Protein AF-0000000079051776 (afdb_homodimer)

Sequence (416 aa):
MTSAKQFTILFIATYLIQTVSLSSPDDRSGSCVLNFTSYPYQPTGECISDVKLKINVWDSWTTNLCCRNVLTTLSRALAIHAFTTQGGVFVSDVEWNSCTGPFVRQNSVSADTCGFDGLYYGSSNCSSVNLATIKQDKEYQQALNNCSLFGNSSSPLSFDDACDHCTSSMKELKQHLWDQYHQKNDDNKTENSICGCSSSYFGCSRENMTSAKQFTILFIATYLIQTVSLSSPDDRSGSCVLNFTSYPYQPTGECISDVKLKINVWDSWTTNLCCRNVLTTLSRALAIHAFTTQGGVFVSDVEWNSCTGPFVRQNSVSADTCGFDGLYYGSSNCSSVNLATIKQDKEYQQALNNCSLFGNSSSPLSFDDACDHCTSSMKELKQHLWDQYHQKNDDNKTENSICGCSSSYFGCSREN

InterPro domains:
  IPR043891 SPARK domain [PF19160] (28-195)

Secondary structure (DSSP, 8-state):
------------------------TTTT-TT--S--SSS-----GGGT-S---EEEETTTEEEEHHHHHHHHHHHHHHHHHHHHHTSBSSPPHHHHHHH-S-BTTBTT--TTTTT-TT-STTSSSGGG-BHHHHTTSHHHHHHHHHHHTTT-TT--S-HHHHHHHHHHHHHHHHHHHHHHH--TT---TTHHHHHHHHHHTTSS----/------------------------TTS--TT--S--SSS-----GGGT-S---EEEETTTEEEEHHHHHHHHHHHHHHHHHHHHHTSBSSPPHHHHHHH-S-BTTBTT--TTTTT-TT-STTSSSGGG-BHHHHTTSHHHHHHHHHHHTTT-TT--S-HHHHHHHHHHHHHHHHHHHHHHH--TT---TTHHHHHHHHHHTTSS----

Organism: Rubus argutus (NCBI:txid59490)

Solvent-accessible surface area (backbone atoms only — not comparable to full-atom values): 23271 Å² total; per-residue (Å²): 136,82,81,76,77,78,77,77,76,78,77,76,76,74,75,75,76,73,74,75,72,74,55,20,36,61,44,72,49,94,71,37,82,56,57,34,74,90,53,53,75,64,72,61,67,52,65,74,43,88,66,74,52,74,40,72,46,85,85,42,36,81,45,31,65,45,40,48,46,52,50,51,33,53,33,40,19,31,46,51,42,14,64,75,65,54,30,47,43,34,46,48,56,70,48,42,62,58,37,39,45,38,30,66,66,34,63,90,40,31,36,60,81,57,69,51,74,64,72,17,34,76,66,38,61,36,26,65,42,35,45,71,70,44,60,76,35,67,48,44,48,48,19,50,56,33,18,61,45,60,82,40,80,80,42,87,57,48,49,65,54,34,41,50,48,11,53,50,27,29,52,50,28,18,51,51,44,38,69,70,38,58,54,93,87,57,80,57,85,54,36,64,30,42,20,29,52,74,33,46,59,65,33,77,71,66,76,121,136,85,81,80,79,76,81,77,77,79,78,77,77,76,75,75,73,72,74,73,71,68,48,22,28,59,57,62,51,96,73,34,82,56,56,33,72,90,52,54,74,64,74,63,68,50,63,74,43,89,66,73,52,74,42,70,46,85,86,40,37,80,45,31,65,44,40,48,44,51,51,52,32,53,34,40,19,31,45,50,42,12,64,74,65,54,29,48,43,34,44,46,56,68,48,40,64,53,35,40,32,36,29,69,68,33,64,89,40,32,34,60,81,56,69,51,74,64,73,16,35,78,67,39,60,36,26,65,43,34,45,69,70,44,62,77,36,68,47,43,47,48,19,49,57,32,19,61,45,61,83,39,80,82,43,87,58,50,49,64,54,34,42,50,46,10,53,51,28,28,51,50,26,18,52,50,45,40,69,71,36,59,53,93,87,57,80,58,84,54,34,62,30,41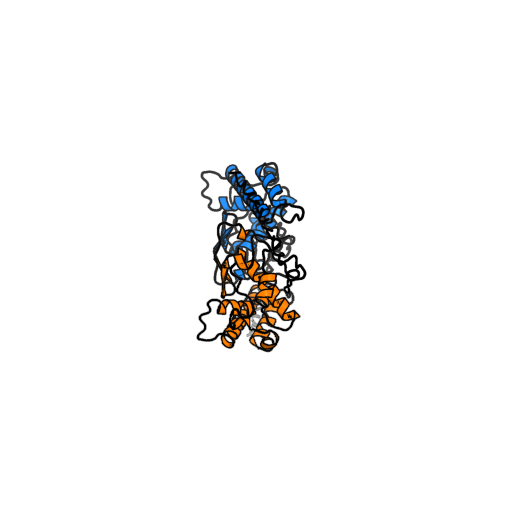,21,28,50,74,32,46,55,63,34,77,75,67,76,121

Radius of gyration: 28.15 Å; Cα contacts (8 Å, |Δi|>4): 605; chains: 2; bounding box: 159×68×53 Å

Structure (mmCIF, N/CA/C/O backbone):
data_AF-0000000079051776-model_v1
#
loop_
_entity.id
_entity.type
_entity.pdbx_description
1 polymer 'SPARK domain-containing protein'
#
loop_
_atom_site.group_PDB
_atom_site.id
_atom_site.type_symbol
_atom_site.label_atom_id
_atom_site.label_alt_id
_atom_site.label_comp_id
_atom_site.label_asym_id
_atom_site.label_entity_id
_atom_site.label_seq_id
_atom_site.pdbx_PDB_ins_code
_atom_site.Cartn_x
_atom_site.Cartn_y
_atom_site.Cartn_z
_atom_site.occupancy
_atom_site.B_iso_or_equiv
_atom_site.auth_seq_id
_atom_site.auth_comp_id
_atom_site.auth_asym_id
_atom_site.auth_atom_id
_atom_site.pdbx_PDB_model_num
ATOM 1 N N . MET A 1 1 ? -82.875 15.477 -3.609 1 33.72 1 MET A N 1
ATOM 2 C CA . MET A 1 1 ? -81.75 14.914 -2.82 1 33.72 1 MET A CA 1
ATOM 3 C C . MET A 1 1 ? -80.5 14.789 -3.656 1 33.72 1 MET A C 1
ATOM 5 O O . MET A 1 1 ? -80.375 13.859 -4.461 1 33.72 1 MET A O 1
ATOM 9 N N . THR A 1 2 ? -79.938 15.891 -4.156 1 42.97 2 THR A N 1
ATOM 10 C CA . THR A 1 2 ? -78.75 16.062 -5.008 1 42.97 2 THR A CA 1
ATOM 11 C C . THR A 1 2 ? -77.5 15.625 -4.285 1 42.97 2 THR A C 1
ATOM 13 O O . THR A 1 2 ? -77.188 16.094 -3.18 1 42.97 2 THR A O 1
ATOM 16 N N . SER A 1 3 ? -77.062 14.383 -4.52 1 41.22 3 SER A N 1
ATOM 17 C CA . SER A 1 3 ? -75.812 13.742 -3.994 1 41.22 3 SER A CA 1
ATOM 18 C C . SER A 1 3 ? -74.562 14.516 -4.387 1 41.22 3 SER A C 1
ATOM 20 O O . SER A 1 3 ? -74.312 14.703 -5.574 1 41.22 3 SER A O 1
ATOM 22 N N . ALA A 1 4 ? -74.188 15.539 -3.602 1 44.56 4 ALA A N 1
ATOM 23 C CA . ALA A 1 4 ? -72.938 16.266 -3.752 1 44.56 4 ALA A CA 1
ATOM 24 C C . ALA A 1 4 ? -71.75 15.305 -3.693 1 44.56 4 ALA A C 1
ATOM 26 O O . ALA A 1 4 ? -71.5 14.641 -2.676 1 44.56 4 ALA A O 1
ATOM 27 N N . LYS A 1 5 ? -71.375 14.695 -4.809 1 42.62 5 LYS A N 1
ATOM 28 C CA . LYS A 1 5 ? -70.125 13.93 -4.918 1 42.62 5 LYS A CA 1
ATOM 29 C C . LYS A 1 5 ? -68.938 14.766 -4.504 1 42.62 5 LYS A C 1
ATOM 31 O O . LYS A 1 5 ? -68.688 15.82 -5.082 1 42.62 5 LYS A O 1
ATOM 36 N N . GLN A 1 6 ? -68.562 14.75 -3.174 1 40.59 6 GLN A N 1
ATOM 37 C CA . GLN A 1 6 ? -67.312 15.32 -2.717 1 40.59 6 GLN A CA 1
ATOM 38 C C . GLN A 1 6 ? -66.125 14.75 -3.506 1 40.59 6 GLN A C 1
ATOM 40 O O . GLN A 1 6 ? -65.938 13.531 -3.594 1 40.59 6 GLN A O 1
ATOM 45 N N . PHE A 1 7 ? -65.688 15.453 -4.555 1 39.84 7 PHE A N 1
ATOM 46 C CA . PHE A 1 7 ? -64.438 15.18 -5.246 1 39.84 7 PHE A CA 1
ATOM 47 C C . PHE A 1 7 ? -63.25 15.266 -4.285 1 39.84 7 PHE A C 1
ATOM 49 O O . PHE A 1 7 ? -62.938 16.344 -3.799 1 39.84 7 PHE A O 1
ATOM 56 N N . THR A 1 8 ? -63 14.18 -3.496 1 35.28 8 THR A N 1
ATOM 57 C CA . THR A 1 8 ? -61.781 14.078 -2.732 1 35.28 8 THR A CA 1
ATOM 58 C C . THR A 1 8 ? -60.562 14.219 -3.648 1 35.28 8 THR A C 1
ATOM 60 O O . THR A 1 8 ? -60.375 13.422 -4.57 1 35.28 8 THR A O 1
ATOM 63 N N . ILE A 1 9 ? -60.062 15.414 -3.852 1 34.97 9 ILE A N 1
ATOM 64 C CA . ILE A 1 9 ? -58.781 15.672 -4.488 1 34.97 9 ILE A CA 1
ATOM 65 C C . ILE A 1 9 ? -57.656 14.953 -3.719 1 34.97 9 ILE A C 1
ATOM 67 O O . ILE A 1 9 ? -57.438 15.242 -2.541 1 34.97 9 ILE A O 1
ATOM 71 N N . LEU A 1 10 ? -57.438 13.68 -4.027 1 34.5 10 LEU A N 1
ATOM 72 C CA . LEU A 1 10 ? -56.25 12.984 -3.586 1 34.5 10 LEU A CA 1
ATOM 73 C C . LEU A 1 10 ? -55 13.766 -3.957 1 34.5 10 LEU A C 1
ATOM 75 O O . LEU A 1 10 ? -54.688 13.914 -5.137 1 34.5 10 LEU A O 1
ATOM 79 N N . PHE A 1 11 ? -54.594 14.766 -3.131 1 30.09 11 PHE A N 1
ATOM 80 C CA . PHE A 1 11 ? -53.25 15.383 -3.211 1 30.09 11 PHE A CA 1
ATOM 81 C C . PHE A 1 11 ? -52.156 14.32 -3.141 1 30.09 11 PHE A C 1
ATOM 83 O O . PHE A 1 11 ? -51.969 13.688 -2.1 1 30.09 11 PHE A O 1
ATOM 90 N N . ILE A 1 12 ? -51.875 13.664 -4.219 1 31.2 12 ILE A N 1
ATOM 91 C CA . ILE A 1 12 ? -50.656 12.898 -4.309 1 31.2 12 ILE A CA 1
ATOM 92 C C . ILE A 1 12 ? -49.438 13.797 -4.012 1 31.2 12 ILE A C 1
ATOM 94 O O . ILE A 1 12 ? -49.156 14.711 -4.781 1 31.2 12 ILE A O 1
ATOM 98 N N . ALA A 1 13 ? -49.094 14.055 -2.77 1 30 13 ALA A N 1
ATOM 99 C CA . ALA A 1 13 ? -47.812 14.625 -2.371 1 30 13 ALA A CA 1
ATOM 100 C C . ALA A 1 13 ? -46.656 13.883 -3.037 1 30 13 ALA A C 1
ATOM 102 O O . ALA A 1 13 ? -46.375 12.727 -2.715 1 30 13 ALA A O 1
ATOM 103 N N . THR A 1 14 ? -46.375 14.188 -4.27 1 31.11 14 THR A N 1
ATOM 104 C CA . THR A 1 14 ? -45.094 13.773 -4.855 1 31.11 14 THR A CA 1
ATOM 105 C C . THR A 1 14 ? -43.938 14.195 -3.967 1 31.11 14 THR A C 1
ATOM 107 O O . THR A 1 14 ? -43.688 15.391 -3.775 1 31.11 14 THR A O 1
ATOM 110 N N . TYR A 1 15 ? -43.656 13.438 -2.928 1 26.89 15 TYR A N 1
ATOM 111 C CA . TYR A 1 15 ? -42.375 13.578 -2.26 1 26.89 15 TYR A CA 1
ATOM 112 C C . TYR A 1 15 ? -41.25 13.633 -3.271 1 26.89 15 TYR A C 1
ATOM 114 O O . TYR A 1 15 ? -40.938 12.633 -3.924 1 26.89 15 TYR A O 1
ATOM 122 N N . LEU A 1 16 ? -40.938 14.781 -3.848 1 29.48 16 LEU A N 1
ATOM 123 C CA . LEU A 1 16 ? -39.656 15.023 -4.484 1 29.48 16 LEU A CA 1
ATOM 124 C C . LEU A 1 16 ? -38.5 14.555 -3.594 1 29.48 16 LEU A C 1
ATOM 126 O O . LEU A 1 16 ? -38.219 15.18 -2.58 1 29.48 16 LEU A O 1
ATOM 130 N N . ILE A 1 17 ? -38.219 13.281 -3.514 1 30.44 17 ILE A N 1
ATOM 131 C CA . ILE A 1 17 ? -36.906 12.836 -3.057 1 30.44 17 ILE A CA 1
ATOM 132 C C . ILE A 1 17 ? -35.844 13.602 -3.805 1 30.44 17 ILE A C 1
ATOM 134 O O . ILE A 1 17 ? -35.656 13.414 -5.008 1 30.44 17 ILE A O 1
ATOM 138 N N . GLN A 1 18 ? -35.562 14.789 -3.412 1 32.03 18 GLN A N 1
ATOM 139 C CA . GLN A 1 18 ? -34.281 15.391 -3.773 1 32.03 18 GLN A CA 1
ATOM 140 C C . GLN A 1 18 ? -33.125 14.422 -3.506 1 32.03 18 GLN A C 1
ATOM 142 O O . GLN A 1 18 ? -32.812 14.133 -2.352 1 32.03 18 GLN A O 1
ATOM 147 N N . THR A 1 19 ? -32.812 13.555 -4.352 1 31.41 19 THR A N 1
ATOM 148 C CA . THR A 1 19 ? -31.516 12.883 -4.328 1 31.41 19 THR A CA 1
ATOM 149 C C . THR A 1 19 ? -30.391 13.898 -4.258 1 31.41 19 THR A C 1
ATOM 151 O O . THR A 1 19 ? -30.156 14.641 -5.219 1 31.41 19 THR A O 1
ATOM 154 N N . VAL A 1 20 ? -30.109 14.469 -3.117 1 31.77 20 VAL A N 1
ATOM 155 C CA . VAL A 1 20 ? -28.828 15.148 -2.891 1 31.77 20 VAL A CA 1
ATOM 156 C C . VAL A 1 20 ? -27.688 14.281 -3.408 1 31.77 20 VAL A C 1
ATOM 158 O O . VAL A 1 20 ? -27.453 13.188 -2.891 1 31.77 20 VAL A O 1
ATOM 161 N N . SER A 1 21 ? -27.484 14.297 -4.648 1 31.19 21 SER A N 1
ATOM 162 C CA . SER A 1 21 ? -26.234 13.773 -5.188 1 31.19 21 SER A CA 1
ATOM 163 C C . SER A 1 21 ? -25.031 14.219 -4.352 1 31.19 21 SER A C 1
ATOM 165 O O . SER A 1 21 ? -24.672 15.398 -4.363 1 31.19 21 SER A O 1
ATOM 167 N N . LEU A 1 22 ? -24.828 13.719 -3.223 1 33.09 22 LEU A N 1
ATOM 168 C CA . LEU A 1 22 ? -23.562 13.961 -2.521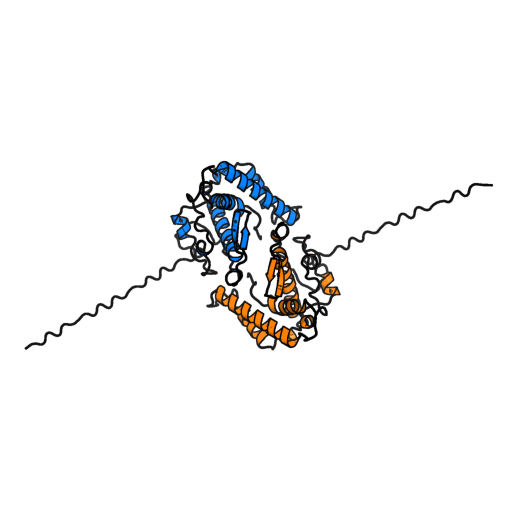 1 33.09 22 LEU A CA 1
ATOM 169 C C . LEU A 1 22 ? -22.375 13.812 -3.467 1 33.09 22 LEU A C 1
ATOM 171 O O . LEU A 1 22 ? -22.219 12.781 -4.117 1 33.09 22 LEU A O 1
ATOM 175 N N . SER A 1 23 ? -21.922 14.867 -4.074 1 38.31 23 SER A N 1
ATOM 176 C CA . SER A 1 23 ? -20.734 14.953 -4.918 1 38.31 23 SER A CA 1
ATOM 177 C C . SER A 1 23 ? -19.547 14.25 -4.273 1 38.31 23 SER A C 1
ATOM 179 O O . SER A 1 23 ? -19.328 14.352 -3.064 1 38.31 23 SER A O 1
ATOM 181 N N . SER A 1 24 ? -19.203 13.195 -4.734 1 42.03 24 SER A N 1
ATOM 182 C CA . SER A 1 24 ? -18 12.5 -4.285 1 42.03 24 SER A CA 1
ATOM 183 C C . SER A 1 24 ? -16.828 13.469 -4.121 1 42.03 24 SER A C 1
ATOM 185 O O . SER A 1 24 ? -16.734 14.453 -4.852 1 42.03 24 SER A O 1
ATOM 187 N N . PRO A 1 25 ? -16.25 13.492 -2.994 1 44.34 25 PRO A N 1
ATOM 188 C CA . PRO A 1 25 ? -15.148 14.453 -2.824 1 44.34 25 PRO A CA 1
ATOM 189 C C . PRO A 1 25 ? -14.297 14.594 -4.082 1 44.34 25 PRO A C 1
ATOM 191 O O . PRO A 1 25 ? -13.711 15.656 -4.312 1 44.34 25 PRO A O 1
ATOM 194 N N . ASP A 1 26 ? -14 13.453 -4.77 1 48.66 26 ASP A N 1
ATOM 195 C CA . ASP A 1 26 ? -13.227 13.633 -5.992 1 48.66 26 ASP A CA 1
ATOM 196 C C . ASP A 1 26 ? -14.047 14.336 -7.066 1 48.66 26 ASP A C 1
ATOM 198 O O . ASP A 1 26 ? -13.539 14.648 -8.141 1 48.66 26 ASP A O 1
ATOM 202 N N . ASP A 1 27 ? -15.289 14.07 -7.02 1 49.88 27 ASP A N 1
ATOM 203 C CA . ASP A 1 27 ? -16.109 14.844 -7.949 1 49.88 27 ASP A CA 1
ATOM 204 C C . ASP A 1 27 ? -16.188 16.297 -7.516 1 49.88 27 ASP A C 1
ATOM 206 O O . ASP A 1 27 ? -16.422 16.594 -6.34 1 49.88 27 ASP A O 1
ATOM 210 N N . ARG A 1 28 ? -15.586 17.203 -8.055 1 46.91 28 ARG A N 1
ATOM 211 C CA . ARG A 1 28 ? -15.469 18.656 -7.969 1 46.91 28 ARG A CA 1
ATOM 212 C C . ARG A 1 28 ? -16.797 19.297 -7.609 1 46.91 28 ARG A C 1
ATOM 214 O O . ARG A 1 28 ? -17.188 20.328 -8.18 1 46.91 28 A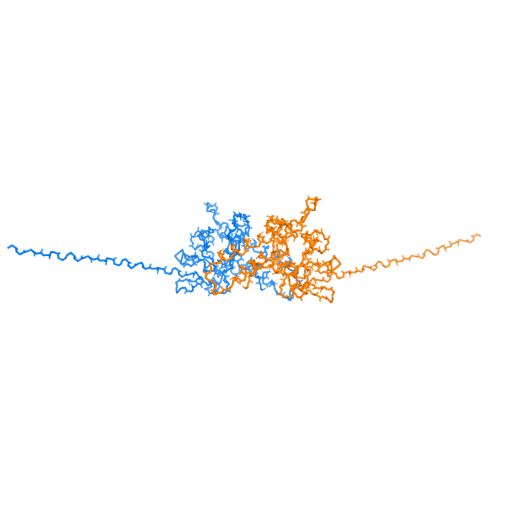RG A O 1
ATOM 221 N N . SER A 1 29 ? -17.703 18.719 -6.75 1 46.5 29 SER A N 1
ATOM 222 C CA . SER A 1 29 ? -18.75 19.734 -6.77 1 46.5 29 SER A CA 1
ATOM 223 C C . SER A 1 29 ? -18.25 21.047 -6.164 1 46.5 29 SER A C 1
ATOM 225 O O . SER A 1 29 ? -17.312 21.047 -5.367 1 46.5 29 SER A O 1
ATOM 227 N N . GLY A 1 30 ? -18.516 22.094 -6.738 1 60.84 30 GLY A N 1
ATOM 228 C CA . GLY A 1 30 ? -18.266 23.531 -6.555 1 60.84 30 GLY A CA 1
ATOM 229 C C . GLY A 1 30 ? -18.156 23.922 -5.098 1 60.84 30 GLY A C 1
ATOM 230 O O . GLY A 1 30 ? -17.688 25.016 -4.785 1 60.84 30 GLY A O 1
ATOM 231 N N . SER A 1 31 ? -18.281 22.891 -4.113 1 79.19 31 SER A N 1
ATOM 232 C CA . SER A 1 31 ? -18.312 23.391 -2.746 1 79.19 31 SER A CA 1
ATOM 233 C C . SER A 1 31 ? -17.094 22.922 -1.958 1 79.19 31 SER A C 1
ATOM 235 O O . SER A 1 31 ? -16.812 23.438 -0.871 1 79.19 31 SER A O 1
ATOM 237 N N . CYS A 1 32 ? -16.219 22.141 -2.496 1 92.31 32 CYS A N 1
ATOM 238 C CA . CYS A 1 32 ? -15.062 21.641 -1.746 1 92.31 32 CYS A CA 1
ATOM 239 C C . CYS A 1 32 ? -13.805 22.438 -2.09 1 92.31 32 CYS A C 1
ATOM 241 O O . CYS A 1 32 ? -13.445 22.547 -3.262 1 92.31 32 CYS A O 1
ATOM 243 N N . VAL A 1 33 ? -13.164 22.922 -1.097 1 94.38 33 VAL A N 1
ATOM 244 C CA . VAL A 1 33 ? -11.992 23.781 -1.285 1 94.38 33 VAL A CA 1
ATOM 245 C C . VAL A 1 33 ? -10.742 22.906 -1.449 1 94.38 33 VAL A C 1
ATOM 247 O O . VAL A 1 33 ? -9.688 23.391 -1.858 1 94.38 33 VAL A O 1
ATOM 250 N N . LEU A 1 34 ? -10.805 21.609 -1.126 1 94.69 34 LEU A N 1
ATOM 251 C CA . LEU A 1 34 ? -9.656 20.719 -1.235 1 94.69 34 LEU A CA 1
ATOM 252 C C . LEU A 1 34 ? -9.594 20.078 -2.623 1 94.69 34 LEU A C 1
ATOM 254 O O . LEU A 1 34 ? -10.625 19.75 -3.209 1 94.69 34 LEU A O 1
ATOM 258 N N . ASN A 1 35 ? -8.414 19.922 -3.08 1 90 35 ASN A N 1
ATOM 259 C CA . ASN A 1 35 ? -8.164 19.344 -4.395 1 90 35 ASN A CA 1
ATOM 260 C C . ASN A 1 35 ? -7.785 17.859 -4.289 1 90 35 ASN A C 1
ATOM 262 O O . ASN A 1 35 ? -6.676 17.531 -3.867 1 90 35 ASN A O 1
ATOM 266 N N . PHE A 1 36 ? -8.656 17.016 -4.766 1 90.62 36 PHE A N 1
ATOM 267 C CA . PHE A 1 36 ? -8.398 15.578 -4.715 1 90.62 36 PHE A CA 1
ATOM 268 C C . PHE A 1 36 ? -8.07 15.039 -6.102 1 90.62 36 PHE A C 1
ATOM 270 O O . PHE A 1 36 ? -7.91 13.828 -6.277 1 90.62 36 PHE A O 1
ATOM 277 N N . THR A 1 37 ? -7.922 15.875 -7.062 1 86.5 37 THR A N 1
ATOM 278 C CA . THR A 1 37 ? -7.73 15.422 -8.438 1 86.5 37 THR A CA 1
ATOM 279 C C . THR A 1 37 ? -6.25 15.203 -8.734 1 86.5 37 THR A C 1
ATOM 281 O O . THR A 1 37 ? -5.891 14.312 -9.508 1 86.5 37 THR A O 1
ATOM 284 N N . SER A 1 38 ? -5.43 16.047 -8.062 1 82.06 38 SER A N 1
ATOM 285 C CA . SER A 1 38 ? -3.992 15.914 -8.281 1 82.06 38 SER A CA 1
ATOM 286 C C . SER A 1 38 ? -3.488 14.562 -7.781 1 82.06 38 SER A C 1
ATOM 288 O O . SER A 1 38 ? -2.623 13.945 -8.414 1 82.06 38 SER A O 1
ATOM 290 N N . TYR A 1 39 ? -4.055 14.156 -6.664 1 81.38 39 TYR A N 1
ATOM 291 C CA . TYR A 1 39 ? -3.738 12.859 -6.074 1 81.38 39 TYR A CA 1
ATOM 292 C C . TYR A 1 39 ? -5 12.164 -5.578 1 81.38 39 TYR A C 1
ATOM 294 O O . TYR A 1 39 ? -5.297 12.18 -4.379 1 81.38 39 TYR A O 1
ATOM 302 N N . PRO A 1 40 ? -5.602 11.523 -6.516 1 87.38 40 PRO A N 1
ATOM 303 C CA . PRO A 1 40 ? -6.895 10.938 -6.152 1 87.38 40 PRO A CA 1
ATOM 304 C C . PRO A 1 40 ? -6.758 9.766 -5.18 1 87.38 40 PRO A C 1
ATOM 306 O O . PRO A 1 40 ? -5.691 9.156 -5.094 1 87.38 40 PRO A O 1
ATOM 309 N N . TYR A 1 41 ? -7.828 9.578 -4.492 1 89.88 41 TYR A N 1
ATOM 310 C CA . TYR A 1 41 ? -7.918 8.422 -3.605 1 89.88 41 TYR A CA 1
ATOM 311 C C . TYR A 1 41 ? -7.707 7.125 -4.375 1 89.88 41 TYR A C 1
ATOM 313 O O . TYR A 1 41 ? -8.281 6.934 -5.453 1 89.88 41 TYR A O 1
ATOM 321 N N . GLN A 1 42 ? -6.809 6.359 -3.758 1 86.12 42 GLN A N 1
ATOM 322 C CA . GLN A 1 42 ? -6.551 5.043 -4.332 1 86.12 42 GLN A CA 1
ATOM 323 C C . GLN A 1 42 ? -7.293 3.953 -3.562 1 86.12 42 GLN A C 1
ATOM 325 O O . GLN A 1 42 ? -6.906 3.602 -2.445 1 86.12 42 GLN A O 1
ATOM 330 N N . PRO A 1 43 ? -8.367 3.436 -4.223 1 87.94 43 PRO A N 1
ATOM 331 C CA . PRO A 1 43 ? -9.109 2.371 -3.539 1 87.94 43 PRO A CA 1
ATOM 332 C C . PRO A 1 43 ? -8.242 1.146 -3.248 1 87.94 43 PRO A C 1
ATOM 334 O O . PRO A 1 43 ? -7.211 0.948 -3.896 1 87.94 43 PRO A O 1
ATOM 337 N N . THR A 1 44 ? -8.648 0.426 -2.246 1 85.12 44 THR A N 1
ATOM 338 C CA . THR A 1 44 ? -7.875 -0.752 -1.867 1 85.12 44 THR A CA 1
ATOM 339 C C . THR A 1 44 ? -8.797 -1.871 -1.388 1 85.12 44 THR A C 1
ATOM 341 O O . THR A 1 44 ? -9.836 -1.609 -0.787 1 85.12 44 THR A O 1
ATOM 344 N N . GLY A 1 45 ? -8.344 -3.035 -1.606 1 83.75 45 GLY A N 1
ATOM 345 C CA . GLY A 1 45 ? -9.094 -4.199 -1.159 1 83.75 45 GLY A CA 1
ATOM 346 C C . GLY A 1 45 ? -9.031 -4.406 0.343 1 83.75 45 GLY A C 1
ATOM 347 O O . GLY A 1 45 ? -9.82 -5.172 0.903 1 83.75 45 GLY A O 1
ATOM 348 N N . GLU A 1 46 ? -8.133 -3.732 0.959 1 83.81 46 GLU A N 1
ATOM 349 C CA . GLU A 1 46 ? -7.996 -3.854 2.408 1 83.81 46 GLU A CA 1
ATOM 350 C C . GLU A 1 46 ? -9.281 -3.443 3.117 1 83.81 46 GLU A C 1
ATOM 352 O O . GLU A 1 46 ? -9.523 -3.846 4.258 1 83.81 46 GLU A O 1
ATOM 357 N N . CYS A 1 47 ? -10.125 -2.719 2.43 1 87.75 47 CYS A N 1
ATOM 358 C CA . CYS A 1 47 ? -11.305 -2.15 3.072 1 87.75 47 CYS A CA 1
ATOM 359 C C . CYS A 1 47 ? -12.469 -3.139 3.055 1 87.75 47 CYS A C 1
ATOM 361 O O . CYS A 1 47 ? -13.453 -2.953 3.766 1 87.75 47 CYS A O 1
ATOM 363 N N . ILE A 1 48 ? -12.336 -4.094 2.258 1 83.56 48 ILE A N 1
ATOM 364 C CA . ILE A 1 48 ? -13.422 -5.07 2.217 1 83.56 48 ILE A CA 1
ATOM 365 C C . ILE A 1 48 ? -13.016 -6.324 2.986 1 83.56 48 ILE A C 1
ATOM 367 O O . ILE A 1 48 ? -13.82 -7.238 3.168 1 83.56 48 ILE A O 1
ATOM 371 N N . SER A 1 49 ? -11.758 -6.316 3.377 1 79.06 49 SER A N 1
ATOM 372 C CA . SER A 1 49 ? -11.297 -7.457 4.164 1 79.06 49 SER A CA 1
ATOM 373 C C . SER A 1 49 ? -11.961 -7.488 5.535 1 79.06 49 SER A C 1
ATOM 375 O O . SER A 1 49 ? -12.18 -6.441 6.152 1 79.06 49 SER A O 1
ATOM 377 N N . ASP A 1 50 ? -12.188 -8.656 6.012 1 74.31 50 ASP A N 1
ATOM 378 C CA . ASP A 1 50 ? -12.758 -8.828 7.344 1 74.31 50 ASP A CA 1
ATOM 379 C C . ASP A 1 50 ? -11.727 -8.5 8.422 1 74.31 50 ASP A C 1
ATOM 381 O O . ASP A 1 50 ? -12.094 -8.164 9.555 1 74.31 50 ASP A O 1
ATOM 385 N N . VAL A 1 51 ? -10.531 -8.711 8.031 1 69.94 51 VAL A N 1
ATOM 386 C CA . VAL A 1 51 ? -9.469 -8.453 8.992 1 69.94 51 VAL A CA 1
ATOM 387 C C . VAL A 1 51 ? -9.008 -7 8.867 1 69.94 51 VAL A C 1
ATOM 389 O O . VAL A 1 51 ? -8.57 -6.57 7.797 1 69.94 51 VAL A O 1
ATOM 392 N N . LYS A 1 52 ? -9.328 -6.32 9.906 1 75.75 52 LYS A N 1
ATOM 393 C CA . LYS A 1 52 ? -8.844 -4.941 9.961 1 75.75 52 LYS A CA 1
ATOM 394 C C . LYS A 1 52 ? -7.531 -4.852 10.727 1 75.75 52 LYS A C 1
ATOM 396 O O . LYS A 1 52 ? -7.527 -4.672 11.945 1 75.75 52 LYS A O 1
ATOM 401 N N . LEU A 1 53 ? -6.488 -4.875 10.023 1 80.12 53 LEU A N 1
ATOM 402 C CA . LEU A 1 53 ? -5.172 -4.824 10.656 1 80.12 53 LEU A CA 1
ATOM 403 C C . LEU A 1 53 ? -4.84 -3.41 11.117 1 80.12 53 LEU A C 1
ATOM 405 O O . LEU A 1 53 ? -4.832 -2.477 10.312 1 80.12 53 LEU A O 1
ATOM 409 N N . LYS A 1 54 ? -4.613 -3.33 12.375 1 84.56 54 LYS A N 1
ATOM 410 C CA . LYS A 1 54 ? -4.262 -2.035 12.953 1 84.56 54 LYS A CA 1
ATOM 411 C C . LYS A 1 54 ? -2.803 -1.687 12.664 1 84.56 54 LYS A C 1
ATOM 413 O O . LYS A 1 54 ? -1.925 -2.547 12.758 1 84.56 54 LYS A O 1
ATOM 418 N N . ILE A 1 55 ? -2.66 -0.434 12.328 1 82.19 55 ILE A N 1
ATOM 419 C CA . ILE A 1 55 ? -1.311 0.054 12.07 1 82.19 55 ILE A CA 1
ATOM 420 C C . ILE A 1 55 ? -1.13 1.433 12.703 1 82.19 55 ILE A C 1
ATOM 422 O O . ILE A 1 55 ? -2.111 2.117 13.008 1 82.19 55 ILE A O 1
ATOM 426 N N . ASN A 1 56 ? 0.132 1.718 12.992 1 81.12 56 ASN A N 1
ATOM 427 C CA . ASN A 1 56 ? 0.501 3.066 13.406 1 81.12 56 ASN A CA 1
ATOM 428 C C . ASN A 1 56 ? 1.143 3.85 12.266 1 81.12 56 ASN A C 1
ATOM 430 O O . ASN A 1 56 ? 2.146 3.418 11.695 1 81.12 56 ASN A O 1
ATOM 434 N N . VAL A 1 57 ? 0.445 4.891 11.938 1 75.94 57 VAL A N 1
ATOM 435 C CA . VAL A 1 57 ? 0.949 5.711 10.844 1 75.94 57 VAL A CA 1
ATOM 436 C C . VAL A 1 57 ? 1.604 6.973 11.398 1 75.94 57 VAL A C 1
ATOM 438 O O . VAL A 1 57 ? 1.034 7.648 12.258 1 75.94 57 VAL A O 1
ATOM 441 N N . TRP A 1 58 ? 2.836 7.215 10.992 1 71.69 58 TRP A N 1
ATOM 442 C CA . TRP A 1 58 ? 3.615 8.406 11.312 1 71.69 58 TRP A CA 1
ATOM 443 C C . TRP A 1 58 ? 3.799 8.547 12.82 1 71.69 58 TRP A C 1
ATOM 445 O O . TRP A 1 58 ? 3.805 9.664 13.352 1 71.69 58 TRP A O 1
ATOM 455 N N . ASP A 1 59 ? 3.689 7.504 13.5 1 69.31 59 ASP A N 1
ATOM 456 C CA . ASP A 1 59 ? 3.865 7.465 14.945 1 69.31 59 ASP A CA 1
ATOM 457 C C . ASP A 1 59 ? 2.822 8.336 15.648 1 69.31 59 ASP A C 1
ATOM 459 O O . ASP A 1 59 ? 3.096 8.906 16.703 1 69.31 59 ASP A O 1
ATOM 463 N N . SER A 1 60 ? 1.738 8.492 14.914 1 71.94 60 SER A N 1
ATOM 464 C CA . SER A 1 60 ? 0.771 9.422 15.492 1 71.94 60 SER A CA 1
ATOM 465 C C . SER A 1 60 ? -0.656 8.914 15.305 1 71.94 60 SER A C 1
ATOM 467 O O . SER A 1 60 ? -1.546 9.25 16.094 1 71.94 60 SER A O 1
ATOM 469 N N . TRP A 1 61 ? -0.811 8.172 14.32 1 78.75 61 TRP A N 1
ATOM 470 C CA . TRP A 1 61 ? -2.168 7.746 13.992 1 78.75 61 TRP A CA 1
ATOM 471 C C . TRP A 1 61 ? -2.303 6.23 14.102 1 78.75 61 TRP A C 1
ATOM 473 O O . TRP A 1 61 ? -1.566 5.488 13.453 1 78.75 61 TRP A O 1
ATOM 483 N N . THR A 1 62 ? -3.145 5.926 15.062 1 83.56 62 THR A N 1
ATOM 484 C CA . THR A 1 62 ? -3.559 4.531 15.031 1 83.56 62 THR A CA 1
ATOM 485 C C . THR A 1 62 ? -4.762 4.348 14.109 1 83.56 62 THR A C 1
ATOM 487 O O . THR A 1 62 ? -5.789 5.008 14.281 1 83.56 62 THR A O 1
ATOM 490 N N . THR A 1 63 ? -4.57 3.559 13.141 1 88.44 63 THR A N 1
ATOM 491 C CA . THR A 1 63 ? -5.617 3.291 12.156 1 88.44 63 THR A CA 1
ATOM 492 C C . THR A 1 63 ? -5.488 1.875 11.602 1 88.44 63 THR A C 1
ATOM 494 O O . THR A 1 63 ? -4.898 1.002 12.242 1 88.44 63 THR A O 1
ATOM 497 N N . ASN A 1 64 ? -6.148 1.604 10.547 1 87.94 64 ASN A N 1
ATOM 498 C CA . ASN A 1 64 ? -6.008 0.3 9.906 1 87.94 64 ASN A CA 1
ATOM 499 C C . ASN A 1 64 ? -5.52 0.432 8.469 1 87.94 64 ASN A C 1
ATOM 501 O O . ASN A 1 64 ? -5.391 1.544 7.953 1 87.94 64 ASN A O 1
ATOM 505 N N . LEU A 1 65 ? -5.184 -0.602 7.848 1 85.69 65 LEU A N 1
ATOM 506 C CA . LEU A 1 65 ? -4.566 -0.603 6.527 1 85.69 65 LEU A CA 1
ATOM 507 C C . LEU A 1 65 ? -5.484 0.044 5.496 1 85.69 65 LEU A C 1
ATOM 509 O O . LEU A 1 65 ? -5.02 0.727 4.582 1 85.69 65 LEU A O 1
ATOM 513 N N . CYS A 1 66 ? -6.715 -0.179 5.645 1 86.75 66 CYS A N 1
ATOM 514 C CA . CYS A 1 66 ? -7.68 0.447 4.75 1 86.75 66 CYS A CA 1
ATOM 515 C C . CYS A 1 66 ? -7.617 1.966 4.852 1 86.75 66 CYS A C 1
ATOM 517 O O . CYS A 1 66 ? -7.539 2.658 3.834 1 86.75 66 CYS A O 1
ATOM 519 N N . CYS A 1 67 ? -7.539 2.465 6.004 1 92.75 67 CYS A N 1
ATOM 520 C CA . CYS A 1 67 ? -7.66 3.896 6.258 1 92.75 67 CYS A CA 1
ATOM 521 C C . CYS A 1 67 ? -6.328 4.602 6.039 1 92.75 67 CYS A C 1
ATOM 523 O O . CYS A 1 67 ? -6.27 5.832 6.012 1 92.75 67 CYS A O 1
ATOM 525 N N . ARG A 1 68 ? -5.332 3.875 5.875 1 88.69 68 ARG A N 1
ATOM 526 C CA . ARG A 1 68 ? -4.035 4.473 5.566 1 88.69 68 ARG A CA 1
ATOM 527 C C . ARG A 1 68 ? -4.113 5.32 4.301 1 88.69 68 ARG A C 1
ATOM 529 O O . ARG A 1 68 ? -3.605 6.445 4.266 1 88.69 68 ARG A O 1
ATOM 536 N N . ASN A 1 69 ? -4.734 4.762 3.24 1 88 69 ASN A N 1
ATOM 537 C CA . ASN A 1 69 ? -4.84 5.5 1.985 1 88 69 ASN A CA 1
ATOM 538 C C . ASN A 1 69 ? -5.699 6.75 2.141 1 88 69 ASN A C 1
ATOM 540 O O . ASN A 1 69 ? -5.453 7.766 1.488 1 88 69 ASN A O 1
ATOM 544 N N . VAL A 1 70 ? -6.676 6.645 2.992 1 92.06 70 VAL A N 1
ATOM 545 C CA . VAL A 1 70 ? -7.543 7.785 3.26 1 92.06 70 VAL A CA 1
ATOM 546 C C . VAL A 1 70 ? -6.734 8.914 3.898 1 92.06 70 VAL A C 1
ATOM 548 O O . VAL A 1 70 ? -6.773 10.055 3.43 1 92.06 70 VAL A O 1
ATOM 551 N N . LEU A 1 71 ? -5.98 8.531 4.895 1 91.75 71 LEU A N 1
ATOM 552 C CA . LEU A 1 71 ? -5.156 9.516 5.594 1 91.75 71 LEU A CA 1
ATOM 553 C C . LEU A 1 71 ? -4.168 10.172 4.637 1 91.75 71 LEU A C 1
ATOM 555 O O . LEU A 1 71 ? -3.984 11.391 4.672 1 91.75 71 LEU A O 1
ATOM 559 N N . THR A 1 72 ? -3.588 9.422 3.818 1 87.81 72 THR A N 1
ATOM 560 C CA . THR A 1 72 ? -2.629 9.93 2.844 1 87.81 72 THR A CA 1
ATOM 561 C C . THR A 1 72 ? -3.299 10.914 1.886 1 87.81 72 THR A C 1
ATOM 563 O O . THR A 1 72 ? -2.77 11.992 1.628 1 87.81 72 THR A O 1
ATOM 566 N N . THR A 1 73 ? -4.418 10.531 1.377 1 90.62 73 THR A N 1
ATOM 567 C CA . THR A 1 73 ? -5.141 11.367 0.424 1 90.62 73 THR A CA 1
ATOM 568 C C . THR A 1 73 ? -5.566 12.68 1.071 1 90.62 73 THR A C 1
ATOM 570 O O . THR A 1 73 ? -5.379 13.75 0.494 1 90.62 73 THR A O 1
ATOM 573 N N . LEU A 1 74 ? -6.102 12.57 2.262 1 92.56 74 LEU A N 1
ATOM 574 C CA . LEU A 1 74 ? -6.57 13.758 2.971 1 92.56 74 LEU A CA 1
ATOM 575 C C . LEU A 1 74 ? -5.406 14.688 3.303 1 92.56 74 LEU A C 1
ATOM 577 O O . LEU A 1 74 ? -5.5 15.898 3.107 1 92.56 74 LEU A O 1
ATOM 581 N N . SER A 1 75 ? -4.355 14.125 3.777 1 90.69 75 SER A N 1
ATOM 582 C CA . SER A 1 75 ? -3.199 14.93 4.156 1 90.69 75 SER A CA 1
ATOM 583 C C . SER A 1 75 ? -2.588 15.625 2.943 1 90.69 75 SER A C 1
ATOM 585 O O . SER A 1 75 ? -2.16 16.781 3.033 1 90.69 75 SER A O 1
ATOM 587 N N . ARG A 1 76 ? -2.59 14.969 1.849 1 88.5 76 ARG A N 1
ATOM 588 C CA . ARG A 1 76 ? -2.062 15.562 0.627 1 88.5 76 ARG A CA 1
ATOM 589 C C . ARG A 1 76 ? -2.938 16.734 0.166 1 88.5 76 ARG A C 1
ATOM 591 O O . ARG A 1 76 ? -2.426 17.766 -0.253 1 88.5 76 ARG A 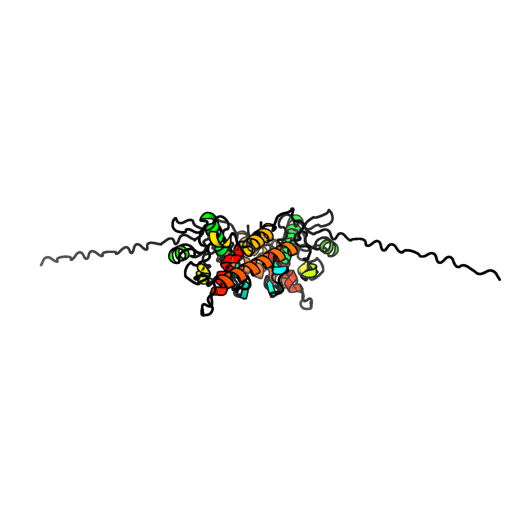O 1
ATOM 598 N N . ALA A 1 77 ? -4.156 16.5 0.211 1 91.75 77 ALA A N 1
ATOM 599 C CA . ALA A 1 77 ? -5.078 17.562 -0.189 1 91.75 77 ALA A CA 1
ATOM 600 C C . ALA A 1 77 ? -4.914 18.797 0.695 1 91.75 77 ALA A C 1
ATOM 602 O O . ALA A 1 77 ? -4.926 19.922 0.202 1 91.75 77 ALA A O 1
ATOM 603 N N . LEU A 1 78 ? -4.773 18.562 1.986 1 93.19 78 LEU A N 1
ATOM 604 C CA . LEU A 1 78 ? -4.551 19.656 2.918 1 93.19 78 LEU A CA 1
ATOM 605 C C . LEU A 1 78 ? -3.238 20.375 2.615 1 93.19 78 LEU A C 1
ATOM 607 O O . LEU A 1 78 ? -3.174 21.609 2.648 1 93.19 78 LEU A O 1
ATOM 611 N N . ALA A 1 79 ? -2.248 19.625 2.324 1 88.56 79 ALA A N 1
ATOM 612 C CA . ALA A 1 79 ? -0.949 20.203 1.995 1 88.56 79 ALA A CA 1
ATOM 613 C C . ALA A 1 79 ? -1.035 21.062 0.74 1 88.56 79 ALA A C 1
ATOM 615 O O . ALA A 1 79 ? -0.507 22.188 0.708 1 88.56 79 ALA A O 1
ATOM 616 N N . ILE A 1 80 ? -1.652 20.547 -0.25 1 88.88 80 ILE A N 1
ATOM 617 C CA . ILE A 1 80 ? -1.805 21.281 -1.499 1 88.88 80 ILE A CA 1
ATOM 618 C C . ILE A 1 80 ? -2.566 22.578 -1.24 1 88.88 80 ILE A C 1
ATOM 620 O O . ILE A 1 80 ? -2.195 23.641 -1.756 1 88.88 80 ILE A O 1
ATOM 624 N N . HIS A 1 81 ? -3.58 22.484 -0.463 1 91.62 81 HIS A N 1
ATOM 625 C CA . HIS A 1 81 ? -4.355 23.672 -0.11 1 91.62 81 HIS A CA 1
ATOM 626 C C . HIS A 1 81 ? -3.488 24.703 0.596 1 91.62 81 HIS A C 1
ATOM 628 O O . HIS A 1 81 ? -3.541 25.891 0.265 1 91.62 81 HIS A O 1
ATOM 634 N N . ALA A 1 82 ? -2.756 24.25 1.56 1 91.5 82 ALA A N 1
ATOM 635 C CA . ALA A 1 82 ? -1.881 25.141 2.309 1 91.5 82 ALA A CA 1
ATOM 636 C C . ALA A 1 82 ? -0.865 25.812 1.389 1 91.5 82 ALA A C 1
ATOM 638 O O . ALA A 1 82 ? -0.608 27.016 1.509 1 91.5 82 ALA A O 1
ATOM 639 N N . PHE A 1 83 ? -0.357 25.094 0.479 1 88.44 83 PHE A N 1
ATOM 640 C CA . PHE A 1 83 ? 0.641 25.609 -0.443 1 88.44 83 PHE A CA 1
ATOM 641 C C . PHE A 1 83 ? 0.015 26.625 -1.394 1 88.44 83 PHE A C 1
ATOM 643 O O . PHE A 1 83 ? 0.613 27.672 -1.686 1 88.44 83 PHE A O 1
ATOM 650 N N . THR A 1 84 ? -1.103 26.297 -1.857 1 89.44 84 THR A N 1
ATOM 651 C CA . THR A 1 84 ? -1.779 27.156 -2.822 1 89.44 84 THR A CA 1
ATOM 652 C C . THR A 1 84 ? -2.201 28.469 -2.174 1 89.44 84 THR A C 1
ATOM 654 O O . THR A 1 84 ? -2.08 29.547 -2.783 1 89.44 84 THR A O 1
ATOM 657 N N . THR A 1 85 ? -2.648 28.391 -0.967 1 92.44 85 THR A N 1
ATOM 658 C CA . THR A 1 85 ? -3.18 29.562 -0.295 1 92.44 85 THR A CA 1
ATOM 659 C C . THR A 1 85 ? -2.096 30.25 0.53 1 92.44 85 THR A C 1
ATOM 661 O O . THR A 1 85 ? -2.275 31.391 0.982 1 92.44 85 THR A O 1
ATOM 664 N N . GLN A 1 86 ? -0.996 29.578 0.675 1 89.56 86 GLN A N 1
ATOM 665 C CA . GLN A 1 86 ? 0.054 30.062 1.569 1 89.56 86 GLN A CA 1
ATOM 666 C C . GLN A 1 86 ? -0.506 30.391 2.951 1 89.56 86 GLN A C 1
ATOM 668 O O . GLN A 1 86 ? -0.2 31.438 3.521 1 89.56 86 GLN A O 1
ATOM 673 N N . GLY A 1 87 ? -1.421 29.547 3.432 1 92.06 87 GLY A N 1
ATOM 674 C CA . GLY A 1 87 ? -2.139 29.797 4.672 1 92.06 87 GLY A CA 1
ATOM 675 C C . GLY A 1 87 ? -2.166 28.594 5.594 1 92.06 87 GLY A C 1
ATOM 676 O O . GLY A 1 87 ? -1.177 27.859 5.707 1 92.06 87 GLY A O 1
ATOM 677 N N . GLY A 1 88 ? -3.289 28.484 6.336 1 93.5 88 GLY A N 1
ATOM 678 C CA . GLY A 1 88 ? -3.465 27.391 7.277 1 93.5 88 GLY A CA 1
ATOM 679 C C . GLY A 1 88 ? -3.475 26.031 6.605 1 93.5 88 GLY A C 1
ATOM 680 O O . GLY A 1 88 ? -4 25.875 5.5 1 93.5 88 GLY A O 1
ATOM 681 N N . VAL A 1 89 ? -2.861 25.125 7.332 1 93.31 89 VAL A N 1
ATOM 682 C CA . VAL A 1 89 ? -2.803 23.75 6.828 1 93.31 89 VAL A CA 1
ATOM 683 C C . VAL A 1 89 ? -4.199 23.141 6.844 1 93.31 89 VAL A C 1
ATOM 685 O O . VAL A 1 89 ? -4.598 22.469 5.891 1 93.31 89 VAL A O 1
ATOM 688 N N . PHE A 1 90 ? -4.898 23.438 7.824 1 96.19 90 PHE A N 1
ATOM 689 C CA . PHE A 1 90 ? -6.227 22.844 7.988 1 96.19 90 PHE A CA 1
ATOM 690 C C . PHE A 1 90 ? -7.305 23.844 7.562 1 96.19 90 PHE A C 1
ATOM 692 O O . PHE A 1 90 ? -7.16 25.047 7.758 1 96.19 90 PHE A O 1
ATOM 699 N N . VAL A 1 91 ? -8.383 23.344 7.047 1 96.62 91 VAL A N 1
ATOM 700 C CA . VAL A 1 91 ? -9.523 24.156 6.645 1 96.62 91 VAL A CA 1
ATOM 701 C C . VAL A 1 91 ? -10.555 24.188 7.773 1 96.62 91 VAL A C 1
ATOM 703 O O . VAL A 1 91 ? -10.414 23.484 8.773 1 96.62 91 VAL A O 1
ATOM 706 N N . SER A 1 92 ? -11.555 25.078 7.551 1 97 92 SER A N 1
ATOM 707 C CA . SER A 1 92 ? -12.578 25.203 8.578 1 97 92 SER A CA 1
ATOM 708 C C . SER A 1 92 ? -13.383 23.906 8.727 1 97 92 SER A C 1
ATOM 710 O O . SER A 1 92 ? -13.352 23.047 7.836 1 97 92 SER A O 1
ATOM 712 N N . ASP A 1 93 ? -14.07 23.75 9.859 1 96.75 93 ASP A N 1
ATOM 713 C CA . ASP A 1 93 ? -14.922 22.594 10.117 1 96.75 93 ASP A CA 1
ATOM 714 C C . ASP A 1 93 ? -15.977 22.438 9.031 1 96.75 93 ASP A C 1
ATOM 716 O O . ASP A 1 93 ? -16.188 21.328 8.516 1 96.75 93 ASP A O 1
ATOM 720 N N . VAL A 1 94 ? -16.562 23.5 8.609 1 95.44 94 VAL A N 1
ATOM 721 C CA . VAL A 1 94 ? -17.609 23.5 7.586 1 95.44 94 VAL A CA 1
ATOM 722 C C . VAL A 1 94 ? -17.016 23.031 6.254 1 95.44 94 VAL A C 1
ATOM 724 O O . VAL A 1 94 ? -17.578 22.172 5.578 1 95.44 94 VAL A O 1
ATOM 727 N N . GLU A 1 95 ? -15.883 23.609 5.93 1 95.5 95 GLU A N 1
ATOM 728 C CA . GLU A 1 95 ? -15.211 23.234 4.688 1 95.5 95 GLU A CA 1
ATOM 729 C C . GLU A 1 95 ? -14.766 21.766 4.727 1 95.5 95 GLU A C 1
ATOM 731 O O . GLU A 1 95 ? -14.883 21.047 3.73 1 95.5 95 GLU A O 1
ATOM 736 N N . TRP A 1 96 ? -14.234 21.328 5.875 1 96.25 96 TRP A N 1
ATOM 737 C CA . TRP A 1 96 ? -13.805 19.938 6.031 1 96.25 96 TRP A CA 1
ATOM 738 C C . TRP A 1 96 ? -14.961 18.969 5.781 1 96.25 96 TRP A C 1
ATOM 740 O O . TRP A 1 96 ? -14.828 18.016 5.012 1 96.25 96 TRP A O 1
ATOM 750 N N . ASN A 1 97 ? -16.078 19.266 6.359 1 94.62 97 ASN A N 1
ATOM 751 C CA . ASN A 1 97 ? -17.25 18.391 6.246 1 94.62 97 ASN A CA 1
ATOM 752 C C . ASN A 1 97 ? -17.781 18.359 4.816 1 94.62 97 ASN A C 1
ATOM 754 O O . ASN A 1 97 ? -18.297 17.328 4.363 1 94.62 97 ASN A O 1
ATOM 758 N N . SER A 1 98 ? -17.594 19.453 4.137 1 93.81 98 SER A N 1
ATOM 759 C CA . SER A 1 98 ? -18.078 19.516 2.76 1 93.81 98 SER A CA 1
ATOM 760 C C . SER A 1 98 ? -17.172 18.734 1.818 1 93.81 98 SER A C 1
ATOM 762 O O . SER A 1 98 ? -17.562 18.406 0.691 1 93.81 98 SER A O 1
ATOM 764 N N . CYS A 1 99 ? -15.961 18.359 2.271 1 95.5 99 CYS A N 1
ATOM 765 C CA . CYS A 1 99 ? -14.977 17.781 1.363 1 95.5 99 CYS A CA 1
ATOM 766 C C . CYS A 1 99 ? -14.711 16.328 1.69 1 95.5 99 CYS A C 1
ATOM 768 O O . CYS A 1 99 ? -14.055 15.617 0.917 1 95.5 99 CYS A O 1
ATOM 770 N N . THR A 1 100 ? -15.211 15.836 2.748 1 95.31 100 THR A N 1
ATOM 771 C CA . THR A 1 100 ? -14.656 14.57 3.215 1 95.31 100 THR A CA 1
ATOM 772 C C . THR A 1 100 ? -15.75 13.508 3.299 1 95.31 100 THR A C 1
ATOM 774 O O . THR A 1 100 ? -15.734 12.672 4.207 1 95.31 100 THR A O 1
ATOM 777 N N . GLY A 1 101 ? -16.734 13.594 2.432 1 92.81 101 GLY A N 1
ATOM 778 C CA . GLY A 1 101 ? -17.703 12.516 2.273 1 92.81 101 GLY A CA 1
ATOM 779 C C . GLY A 1 101 ? -17.109 11.273 1.646 1 92.81 101 GLY A C 1
ATOM 780 O O . GLY A 1 101 ? -15.883 11.156 1.518 1 92.81 101 GLY A O 1
ATOM 781 N N . PRO A 1 102 ? -18 10.32 1.321 1 94.25 102 PRO A N 1
ATOM 782 C CA . PRO A 1 102 ? -17.531 9.07 0.719 1 94.25 102 PRO A CA 1
ATOM 783 C C . PRO A 1 102 ? -16.766 9.305 -0.588 1 94.25 102 PRO A C 1
ATOM 785 O O . PRO A 1 102 ? -17.156 10.164 -1.385 1 94.25 102 PRO A O 1
ATOM 788 N N . PHE A 1 103 ? -15.695 8.508 -0.751 1 92.25 103 PHE A N 1
ATOM 789 C CA . PHE A 1 103 ? -14.93 8.609 -1.989 1 92.25 103 PHE A CA 1
ATOM 790 C C . PHE A 1 103 ? -15.695 7.984 -3.148 1 92.25 103 PHE A C 1
ATOM 792 O O . PHE A 1 103 ? -16.266 6.902 -3.008 1 92.25 103 PHE A O 1
ATOM 799 N N . VAL A 1 104 ? -15.539 8.602 -4.223 1 86.88 104 VAL A N 1
ATOM 800 C CA . VAL A 1 104 ? -16.281 8.164 -5.398 1 86.88 104 VAL A CA 1
ATOM 801 C C . VAL A 1 104 ? -15.781 6.789 -5.844 1 86.88 104 VAL A C 1
ATOM 803 O O . VAL A 1 104 ? -16.578 5.934 -6.246 1 86.88 104 VAL A O 1
ATOM 806 N N . ARG A 1 105 ? -14.539 6.578 -5.75 1 86.88 105 ARG A N 1
ATOM 807 C CA . ARG A 1 105 ? -13.938 5.348 -6.258 1 86.88 105 ARG A CA 1
ATOM 808 C C . ARG A 1 105 ? -14.156 4.191 -5.293 1 86.88 105 ARG A C 1
ATOM 810 O O . ARG A 1 105 ? -13.953 3.029 -5.648 1 86.88 105 ARG A O 1
ATOM 817 N N . GLN A 1 106 ? -14.586 4.547 -4.156 1 90.06 106 GLN A N 1
ATOM 818 C CA . GLN A 1 106 ? -14.914 3.559 -3.131 1 90.06 106 GLN A CA 1
ATOM 819 C C . GLN A 1 106 ? -15.828 4.152 -2.066 1 90.06 106 GLN A C 1
ATOM 821 O O . GLN A 1 106 ? -15.367 4.535 -0.988 1 90.06 106 GLN A O 1
ATOM 826 N N . ASN A 1 107 ? -17.078 4.047 -2.264 1 91.19 107 ASN A N 1
ATOM 827 C CA . ASN A 1 107 ? -18.078 4.84 -1.552 1 91.19 107 ASN A CA 1
ATOM 828 C C . ASN A 1 107 ? -18.281 4.328 -0.129 1 91.19 107 ASN A C 1
ATOM 830 O O . ASN A 1 107 ? -18.953 4.98 0.678 1 91.19 107 ASN A O 1
ATOM 834 N N . SER A 1 108 ? -17.719 3.25 0.203 1 91.19 108 SER A N 1
ATOM 835 C CA . SER A 1 108 ? -17.812 2.705 1.554 1 91.19 108 SER A CA 1
ATOM 836 C C . SER A 1 108 ? -16.812 3.371 2.496 1 91.19 108 SER A C 1
ATOM 838 O O . SER A 1 108 ? -16.859 3.146 3.707 1 91.19 108 SER A O 1
ATOM 840 N N . VAL A 1 109 ? -15.984 4.176 1.914 1 93.25 109 VAL A N 1
ATOM 841 C CA . VAL A 1 109 ? -14.883 4.734 2.697 1 93.25 109 VAL A CA 1
ATOM 842 C C . VAL A 1 109 ? -14.977 6.258 2.699 1 93.25 109 VAL A C 1
ATOM 844 O O . VAL A 1 109 ? -15.289 6.867 1.677 1 93.25 109 VAL A O 1
ATOM 847 N N . SER A 1 110 ? -14.727 6.891 3.887 1 94.62 110 SER A N 1
ATOM 848 C CA . SER A 1 110 ? -14.711 8.336 4.062 1 94.62 110 SER A CA 1
ATOM 849 C C . SER A 1 110 ? -13.828 8.742 5.238 1 94.62 110 SER A C 1
ATOM 851 O O . SER A 1 110 ? -13.297 7.887 5.949 1 94.62 110 SER A O 1
ATOM 853 N N . ALA A 1 111 ? -13.641 10.055 5.367 1 95.06 111 ALA A N 1
ATOM 854 C CA . ALA A 1 111 ? -12.93 10.547 6.543 1 95.06 111 ALA A CA 1
ATOM 855 C C . ALA A 1 111 ? -13.617 10.102 7.832 1 95.06 111 ALA A C 1
ATOM 857 O O . ALA A 1 111 ? -12.953 9.695 8.789 1 95.06 111 ALA A O 1
ATOM 858 N N . ASP A 1 112 ? -14.883 10.086 7.828 1 94.31 112 ASP A N 1
ATOM 859 C CA . ASP A 1 112 ? -15.656 9.742 9.016 1 94.31 112 ASP A CA 1
ATOM 860 C C . ASP A 1 112 ? -15.523 8.266 9.359 1 94.31 112 ASP A C 1
ATOM 862 O O . ASP A 1 112 ? -15.219 7.914 10.508 1 94.31 112 ASP A O 1
ATOM 866 N N . THR A 1 113 ? -15.641 7.398 8.375 1 94.06 113 THR A N 1
ATOM 867 C CA . THR A 1 113 ? -15.562 5.965 8.625 1 94.06 113 THR A CA 1
ATOM 868 C C . THR A 1 113 ? -14.156 5.582 9.102 1 94.06 113 THR A C 1
ATOM 870 O O . THR A 1 113 ? -13.969 4.527 9.711 1 94.06 113 THR A O 1
ATOM 873 N N . CYS A 1 114 ? -13.188 6.445 8.875 1 93.56 114 CYS A N 1
ATOM 874 C CA . CYS A 1 114 ? -11.805 6.152 9.242 1 93.56 114 CYS A CA 1
ATOM 875 C C . CYS A 1 114 ? -11.398 6.926 10.492 1 93.56 114 CYS A C 1
ATOM 877 O O . CYS A 1 114 ? -10.25 6.844 10.93 1 93.56 114 CYS A O 1
ATOM 879 N N . GLY A 1 115 ? -12.258 7.715 11.008 1 92.31 115 GLY A N 1
ATOM 880 C CA . GLY A 1 115 ? -11.992 8.43 12.242 1 92.31 115 GLY A CA 1
ATOM 881 C C . GLY A 1 115 ? -11.156 9.68 12.039 1 92.31 115 GLY A C 1
ATOM 882 O O . GLY A 1 115 ? -10.438 10.109 12.953 1 92.31 115 GLY A O 1
ATOM 883 N N . PHE A 1 116 ? -11.273 10.305 10.852 1 93.56 116 PHE A N 1
ATOM 884 C CA . PHE A 1 116 ? -10.477 11.484 10.562 1 93.56 116 PHE A CA 1
ATOM 885 C C . PHE A 1 116 ? -11.352 12.734 10.508 1 93.56 116 PHE A C 1
ATOM 887 O O . PHE A 1 116 ? -11.062 13.672 9.766 1 93.56 116 PHE A O 1
ATOM 894 N N . ASP A 1 117 ? -12.336 12.734 11.328 1 91.19 117 ASP A N 1
ATOM 895 C CA . ASP A 1 117 ? -13.297 13.828 11.344 1 91.19 117 ASP A CA 1
ATOM 896 C C . ASP A 1 117 ? -12.727 15.055 12.055 1 91.19 117 ASP A C 1
ATOM 898 O O . ASP A 1 117 ? -13.281 16.156 11.953 1 91.19 117 ASP A O 1
ATOM 902 N N . GLY A 1 118 ? -11.617 14.883 12.656 1 91.06 118 GLY A N 1
ATOM 903 C CA . GLY A 1 118 ? -11.094 15.977 13.469 1 91.06 118 GLY A CA 1
ATOM 904 C C . GLY A 1 118 ? -9.938 16.703 12.812 1 91.06 118 GLY A C 1
ATOM 905 O O . GLY A 1 118 ? -9.242 17.484 13.461 1 91.06 118 GLY A O 1
ATOM 906 N N . LEU A 1 119 ? -9.758 16.547 11.477 1 93.44 119 LEU A N 1
ATOM 907 C CA . LEU A 1 119 ? -8.625 17.172 10.797 1 93.44 119 LEU A CA 1
ATOM 908 C C . LEU A 1 119 ? -9.016 18.516 10.203 1 93.44 119 LEU A C 1
ATOM 910 O O . LEU A 1 119 ? -8.875 18.734 9 1 93.44 119 LEU A O 1
ATOM 914 N N . TYR A 1 120 ? -9.438 19.375 11.094 1 95.5 120 TYR A N 1
ATOM 915 C CA . TYR A 1 120 ? -9.859 20.703 10.656 1 95.5 120 TYR A CA 1
ATOM 916 C C . TYR A 1 120 ? -9.359 21.781 11.617 1 95.5 120 TYR A C 1
ATOM 918 O O . TYR A 1 120 ? -8.945 21.469 12.742 1 95.5 120 TYR A O 1
ATOM 926 N N . TYR A 1 121 ? -9.375 22.953 11.117 1 96.25 121 TYR A N 1
ATOM 927 C CA . TYR A 1 121 ? -8.93 24.109 11.906 1 96.25 121 TYR A CA 1
ATOM 928 C C . TYR A 1 121 ? -9.797 24.281 13.148 1 96.25 121 TYR A C 1
ATOM 930 O O . TYR A 1 121 ? -11.023 24.281 13.062 1 96.25 121 TYR A O 1
ATOM 938 N N . GLY A 1 122 ? -9.164 24.406 14.344 1 94.88 122 GLY A N 1
ATOM 939 C CA . GLY A 1 122 ? -9.883 24.609 15.594 1 94.88 122 GLY A CA 1
ATOM 940 C C . GLY A 1 122 ? -10.094 23.344 16.375 1 94.88 122 GLY A C 1
ATOM 941 O O . GLY A 1 122 ? -10.516 23.375 17.547 1 94.88 122 GLY A O 1
ATOM 942 N N . SER A 1 123 ? -9.75 22.156 15.82 1 94.31 123 SER A N 1
ATOM 943 C CA . SER A 1 123 ? -9.961 20.891 16.5 1 94.31 123 SER A CA 1
ATOM 944 C C . SER A 1 123 ? -8.914 20.656 17.578 1 94.31 123 SER A C 1
ATOM 946 O O . SER A 1 123 ? -9.117 19.859 18.5 1 94.31 123 SER A O 1
ATOM 948 N N . SER A 1 124 ? -7.797 21.234 17.438 1 92.5 124 SER A N 1
ATOM 949 C CA . SER A 1 124 ? -6.68 21.172 18.375 1 92.5 124 SER A CA 1
ATOM 950 C C . SER A 1 124 ? -5.793 22.406 18.266 1 92.5 124 SER A C 1
ATOM 952 O O . SER A 1 124 ? -6.012 23.266 17.406 1 92.5 124 SER A O 1
ATOM 954 N N . ASN A 1 125 ? -4.809 22.5 19.141 1 93.94 125 ASN A N 1
ATOM 955 C CA . ASN A 1 125 ? -3.873 23.625 19.031 1 93.94 125 ASN A CA 1
ATOM 956 C C . ASN A 1 125 ? -3 23.5 17.781 1 93.94 125 ASN A C 1
ATOM 958 O O . ASN A 1 125 ? -2.752 24.5 17.094 1 93.94 125 ASN A O 1
ATOM 962 N N . CYS A 1 126 ? -2.666 22.375 17.375 1 93.44 126 CYS A N 1
ATOM 963 C CA . CYS A 1 126 ? -1.812 22.141 16.219 1 93.44 126 CYS A CA 1
ATOM 964 C C . CYS A 1 126 ? -2.566 22.406 14.922 1 93.44 126 CYS A C 1
ATOM 966 O O . CYS A 1 126 ? -1.956 22.547 13.859 1 93.44 126 CYS A O 1
ATOM 968 N N . SER A 1 127 ? -3.861 22.391 15.047 1 94.5 127 SER A N 1
ATOM 969 C CA . SER A 1 127 ? -4.637 22.641 13.836 1 94.5 127 SER A CA 1
ATOM 970 C C . SER A 1 127 ? -4.488 24.094 13.391 1 94.5 127 SER A C 1
ATOM 972 O O . SER A 1 127 ? -4.898 24.453 12.281 1 94.5 127 SER A O 1
ATOM 974 N N . SER A 1 128 ? -3.84 24.938 14.18 1 94.12 128 SER A N 1
ATOM 975 C CA . SER A 1 128 ? -3.654 26.344 13.875 1 94.12 128 SER A CA 1
ATOM 976 C C . SER A 1 128 ? -2.365 26.578 13.086 1 94.12 128 SER A C 1
ATOM 978 O O . SER A 1 128 ? -2.041 27.719 12.742 1 94.12 128 SER A O 1
ATOM 980 N N . VAL A 1 129 ? -1.709 25.531 12.82 1 93.44 129 VAL A N 1
ATOM 981 C CA . VAL A 1 129 ? -0.45 25.641 12.094 1 93.44 129 VAL A CA 1
ATOM 982 C C . VAL A 1 129 ? -0.682 26.359 10.766 1 93.44 129 VAL A C 1
ATOM 984 O O . VAL A 1 129 ? -1.65 26.062 10.062 1 93.44 129 VAL A O 1
ATOM 987 N N . ASN A 1 130 ? 0.207 27.234 10.516 1 93.5 130 ASN A N 1
ATOM 988 C CA . ASN A 1 130 ? 0.191 28.031 9.297 1 93.5 130 ASN A CA 1
ATOM 989 C C . ASN A 1 130 ? 1.492 27.875 8.508 1 93.5 130 ASN A C 1
ATOM 991 O O . ASN A 1 130 ? 2.578 28.078 9.062 1 93.5 130 ASN A O 1
ATOM 995 N N . LEU A 1 131 ? 1.313 27.578 7.254 1 91.56 131 LEU A N 1
ATOM 996 C CA . LEU A 1 1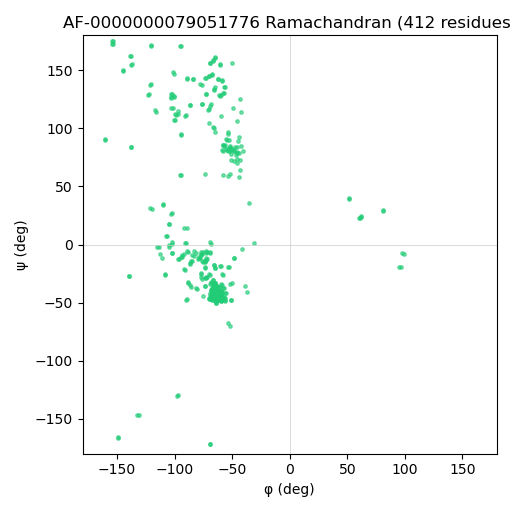31 ? 2.48 27.312 6.426 1 91.56 131 LEU A CA 1
ATOM 997 C C . LEU A 1 131 ? 3.398 28.531 6.359 1 91.56 131 LEU A C 1
ATOM 999 O O . LEU A 1 131 ? 4.621 28.391 6.43 1 91.56 131 LEU A O 1
ATOM 1003 N N . ALA A 1 132 ? 2.857 29.703 6.203 1 89.5 132 ALA A N 1
ATOM 1004 C CA . ALA A 1 132 ? 3.645 30.922 6.09 1 89.5 132 ALA A CA 1
ATOM 1005 C C . ALA A 1 132 ? 4.516 31.141 7.324 1 89.5 132 ALA A C 1
ATOM 1007 O O . ALA A 1 132 ? 5.609 31.703 7.23 1 89.5 132 ALA A O 1
ATOM 1008 N N . THR A 1 133 ? 4.094 30.578 8.445 1 90.31 133 THR A N 1
ATOM 1009 C CA . THR A 1 133 ? 4.805 30.766 9.711 1 90.31 133 THR A CA 1
ATOM 1010 C C . THR A 1 133 ? 5.91 29.734 9.867 1 90.31 133 THR A C 1
ATOM 1012 O O . THR A 1 133 ? 7 30.047 10.352 1 90.31 133 THR A O 1
ATOM 1015 N N . ILE A 1 134 ? 5.637 28.547 9.367 1 91.62 134 ILE A N 1
ATOM 1016 C CA . ILE A 1 134 ? 6.57 27.484 9.711 1 91.62 134 ILE A CA 1
ATOM 1017 C C . ILE A 1 134 ? 7.582 27.297 8.578 1 91.62 134 ILE A C 1
ATOM 1019 O O . ILE A 1 134 ? 8.602 26.641 8.758 1 91.62 134 ILE A O 1
ATOM 1023 N N . LYS A 1 135 ? 7.332 27.875 7.469 1 89.62 135 LYS A N 1
ATOM 1024 C CA . LYS A 1 135 ? 8.156 27.625 6.293 1 89.62 135 LYS A CA 1
ATOM 1025 C C . LYS A 1 135 ? 9.586 28.125 6.504 1 89.62 135 LYS A C 1
ATOM 1027 O O . LYS A 1 135 ? 10.508 27.719 5.797 1 89.62 135 LYS A O 1
ATOM 1032 N N . GLN A 1 136 ? 9.789 29.031 7.453 1 90 136 GLN A N 1
ATOM 1033 C CA . GLN A 1 136 ? 11.117 29.578 7.711 1 90 136 GLN A CA 1
ATOM 1034 C C . GLN A 1 136 ? 11.836 28.766 8.789 1 90 136 GLN A C 1
ATOM 1036 O O . GLN A 1 136 ? 13.047 28.922 8.984 1 90 136 GLN A O 1
ATOM 1041 N N . ASP A 1 137 ? 11.133 27.875 9.406 1 93.56 137 ASP A N 1
ATOM 1042 C CA . ASP A 1 137 ? 11.742 27.078 10.453 1 93.56 137 ASP A CA 1
ATOM 1043 C C . ASP A 1 137 ? 12.758 26.094 9.867 1 93.56 137 ASP A C 1
ATOM 1045 O O . ASP A 1 137 ? 12.547 25.531 8.789 1 93.56 137 ASP A O 1
ATOM 1049 N N . LYS A 1 138 ? 13.805 25.906 10.664 1 95.5 138 LYS A N 1
ATOM 1050 C CA . LYS A 1 138 ? 14.852 24.984 10.242 1 95.5 138 LYS A CA 1
ATOM 1051 C C . LYS A 1 138 ? 14.305 23.578 10.047 1 95.5 138 LYS A C 1
ATOM 1053 O O . LYS A 1 138 ? 14.68 22.875 9.102 1 95.5 138 LYS A O 1
ATOM 1058 N N . GLU A 1 139 ? 13.438 23.156 10.953 1 94.31 139 GLU A N 1
ATOM 1059 C CA . GLU A 1 139 ? 12.883 21.797 10.898 1 94.31 139 GLU A CA 1
ATOM 1060 C C . GLU A 1 139 ? 12.055 21.594 9.633 1 94.31 139 GLU A C 1
ATOM 1062 O O . GLU A 1 139 ? 12.086 20.531 9.031 1 94.31 139 GLU A O 1
ATOM 1067 N N . TYR A 1 140 ? 11.383 22.625 9.234 1 91.5 140 TYR A N 1
ATOM 1068 C CA . TYR A 1 140 ? 10.594 22.547 8.008 1 91.5 140 TYR A CA 1
ATOM 1069 C C . TYR A 1 140 ? 11.492 22.438 6.781 1 91.5 140 TYR A C 1
ATOM 1071 O O . TYR A 1 140 ? 11.281 21.594 5.918 1 91.5 140 TYR A O 1
ATOM 1079 N N . GLN A 1 141 ? 12.492 23.266 6.715 1 91.81 141 GLN A N 1
ATOM 1080 C CA . GLN A 1 141 ? 13.414 23.281 5.582 1 91.81 141 GLN A CA 1
ATOM 1081 C C . GLN A 1 141 ? 14.172 21.969 5.48 1 91.81 141 GLN A C 1
ATOM 1083 O O . GLN A 1 141 ? 14.406 21.453 4.383 1 91.81 141 GLN A O 1
ATOM 1088 N N . GLN A 1 142 ? 14.516 21.406 6.559 1 91.88 142 GLN A N 1
ATOM 1089 C CA . GLN A 1 142 ? 15.211 20.125 6.566 1 91.88 142 GLN A CA 1
ATOM 1090 C C . GLN A 1 142 ? 14.312 19 6.043 1 91.88 142 GLN A C 1
ATOM 1092 O O . GLN A 1 142 ? 14.758 18.141 5.281 1 91.88 142 GLN A O 1
ATOM 1097 N N . ALA A 1 143 ? 13.07 19.016 6.52 1 89.88 143 ALA A N 1
ATOM 1098 C CA . ALA A 1 143 ? 12.125 18.031 6.031 1 89.88 143 ALA A CA 1
ATOM 1099 C C . ALA A 1 143 ? 11.906 18.156 4.527 1 89.88 143 ALA A C 1
ATOM 1101 O O . ALA A 1 143 ? 11.922 17.172 3.799 1 89.88 143 ALA A O 1
ATOM 1102 N N . LEU A 1 144 ? 11.789 19.391 4.062 1 87.12 144 LEU A N 1
ATOM 1103 C CA . LEU A 1 144 ? 11.617 19.656 2.635 1 87.12 144 LEU A CA 1
ATOM 1104 C C . LEU A 1 144 ? 12.812 19.141 1.842 1 87.12 144 LEU A C 1
ATOM 1106 O O . LEU A 1 144 ? 12.648 18.453 0.835 1 87.12 144 LEU A O 1
ATOM 1110 N N . ASN A 1 145 ? 13.938 19.375 2.279 1 87.19 145 ASN A N 1
ATOM 1111 C CA . ASN A 1 145 ? 15.164 18.984 1.586 1 87.19 145 ASN A CA 1
ATOM 1112 C C . ASN A 1 145 ? 15.344 17.469 1.572 1 87.19 145 ASN A C 1
ATOM 1114 O O . ASN A 1 145 ? 15.656 16.891 0.534 1 87.19 145 ASN A O 1
ATOM 1118 N N . ASN A 1 146 ? 15.109 16.891 2.686 1 86.88 146 ASN A N 1
ATOM 1119 C CA . ASN A 1 146 ? 15.336 15.453 2.809 1 86.88 146 ASN A CA 1
ATOM 1120 C C . ASN A 1 146 ? 14.266 14.656 2.074 1 86.88 146 ASN A C 1
ATOM 1122 O O . ASN A 1 146 ? 14.547 13.578 1.539 1 86.88 146 ASN A O 1
ATOM 1126 N N . CYS A 1 147 ? 13.102 15.211 1.983 1 85.12 147 CYS A N 1
ATOM 1127 C CA . CYS A 1 147 ? 12.016 14.461 1.364 1 85.12 147 CYS A CA 1
ATOM 1128 C C . CYS A 1 147 ? 11.945 14.742 -0.132 1 85.12 147 CYS A C 1
ATOM 1130 O O . CYS A 1 147 ? 11.336 13.977 -0.883 1 85.12 147 CYS A O 1
ATOM 1132 N N . SER A 1 148 ? 12.461 15.805 -0.59 1 79.06 148 SER A N 1
ATOM 1133 C CA . SER A 1 148 ? 12.477 16.109 -2.016 1 79.06 148 SER A CA 1
ATOM 1134 C C . SER A 1 148 ? 13.469 15.227 -2.762 1 79.06 148 SER A C 1
ATOM 1136 O O . SER A 1 148 ? 13.422 15.133 -3.99 1 79.06 148 SER A O 1
ATOM 1138 N N . LEU A 1 149 ? 14.266 14.555 -2.062 1 70.31 149 LEU A N 1
ATOM 1139 C CA . LEU A 1 149 ? 15.297 13.711 -2.658 1 70.31 149 LEU A CA 1
ATOM 1140 C C . LEU A 1 149 ? 14.695 12.406 -3.162 1 70.31 149 LEU A C 1
ATOM 1142 O O . LEU A 1 149 ? 15.328 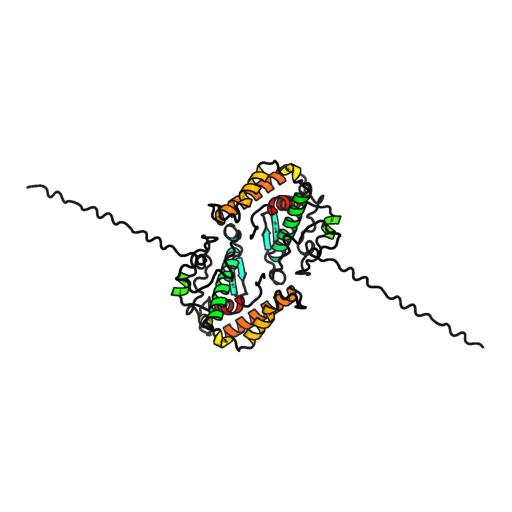11.68 -3.936 1 70.31 149 LEU A O 1
ATOM 1146 N N . PHE A 1 150 ? 13.398 12.172 -2.74 1 64.94 150 PHE A N 1
ATOM 1147 C CA . PHE A 1 150 ? 12.734 10.945 -3.174 1 64.94 150 PHE A CA 1
ATOM 1148 C C . PHE A 1 150 ? 12.461 10.984 -4.672 1 64.94 150 PHE A C 1
ATOM 1150 O O . PHE A 1 150 ? 11.984 11.992 -5.195 1 64.94 150 PHE A O 1
ATOM 1157 N N . GLY A 1 151 ? 13 10.031 -5.355 1 57.56 151 GLY A N 1
ATOM 1158 C CA . GLY A 1 151 ? 12.703 9.922 -6.773 1 57.56 151 GLY A CA 1
ATOM 1159 C C . GLY A 1 151 ? 13.734 10.602 -7.656 1 57.56 151 GLY A C 1
ATOM 1160 O O . GLY A 1 151 ? 13.688 10.484 -8.883 1 57.56 151 GLY A O 1
ATOM 1161 N N . ASN A 1 152 ? 14.422 11.469 -6.941 1 56.97 152 ASN A N 1
ATOM 1162 C CA . ASN A 1 152 ? 15.477 12.078 -7.746 1 56.97 152 ASN A CA 1
ATOM 1163 C C . ASN A 1 152 ? 16.531 11.062 -8.148 1 56.97 152 ASN A C 1
ATOM 1165 O O . ASN A 1 152 ? 17.281 10.562 -7.305 1 56.97 152 ASN A O 1
ATOM 1169 N N . SER A 1 153 ? 16.359 10.695 -9.281 1 59.81 153 SER A N 1
ATOM 1170 C CA . SER A 1 153 ? 17.266 9.711 -9.867 1 59.81 153 SER A CA 1
ATOM 1171 C C . SER A 1 153 ? 18.719 10.148 -9.734 1 59.81 153 SER A C 1
ATOM 1173 O O . SER A 1 153 ? 19.625 9.32 -9.789 1 59.81 153 SER A O 1
ATOM 1175 N N . SER A 1 154 ? 18.875 11.359 -9.516 1 63.19 154 SER A N 1
ATOM 1176 C CA . SER A 1 154 ? 20.234 11.867 -9.398 1 63.19 154 SER A CA 1
ATOM 1177 C C . SER A 1 154 ? 20.719 11.797 -7.961 1 63.19 154 SER A C 1
ATOM 1179 O O . SER A 1 154 ? 21.891 12.07 -7.688 1 63.19 154 SER A O 1
ATOM 1181 N N . SER A 1 155 ? 19.844 11.438 -7.176 1 72.06 155 SER A N 1
ATOM 1182 C CA . SER A 1 155 ? 20.266 11.328 -5.781 1 72.06 155 SER A CA 1
ATOM 1183 C C . SER A 1 155 ? 21.156 10.117 -5.566 1 72.06 155 SER A C 1
ATOM 1185 O O . SER A 1 155 ? 20.859 9.023 -6.047 1 72.06 155 SER A O 1
ATOM 1187 N N . PRO A 1 156 ? 22.281 10.352 -4.938 1 79.62 156 PRO A N 1
ATOM 1188 C CA . PRO A 1 156 ? 23.188 9.234 -4.656 1 79.62 156 PRO A CA 1
ATOM 1189 C C . PRO A 1 156 ? 22.672 8.312 -3.561 1 79.62 156 PRO A C 1
ATOM 1191 O O . PRO A 1 156 ? 23.25 7.25 -3.318 1 79.62 156 PRO A O 1
ATOM 1194 N N . LEU A 1 157 ? 21.609 8.742 -3.002 1 84.69 157 LEU A N 1
ATOM 1195 C CA . LEU A 1 157 ? 21.125 7.945 -1.882 1 84.69 157 LEU A CA 1
ATOM 1196 C C . LEU A 1 157 ? 20.266 6.781 -2.375 1 84.69 157 LEU A C 1
ATOM 1198 O O . LEU A 1 157 ? 19.516 6.93 -3.33 1 84.69 157 LEU A O 1
ATOM 1202 N N . SER A 1 158 ? 20.5 5.746 -1.634 1 87.31 158 SER A N 1
ATOM 1203 C CA . SER A 1 158 ? 19.594 4.637 -1.852 1 87.31 158 SER A CA 1
ATOM 1204 C C . SER A 1 158 ? 18.172 4.992 -1.402 1 87.31 158 SER A C 1
ATOM 1206 O O . SER A 1 158 ? 17.984 5.922 -0.616 1 87.31 158 SER A O 1
ATOM 1208 N N . PHE A 1 159 ? 17.266 4.324 -1.892 1 85.56 159 PHE A N 1
ATOM 1209 C CA . PHE A 1 159 ? 15.883 4.523 -1.452 1 85.56 159 PHE A CA 1
ATOM 1210 C C . PHE A 1 159 ? 15.789 4.465 0.067 1 85.56 159 PHE A C 1
ATOM 1212 O O . PHE A 1 159 ? 15.141 5.309 0.688 1 85.56 159 PHE A O 1
ATOM 1219 N N . ASP A 1 160 ? 16.406 3.434 0.639 1 87.19 160 ASP A N 1
ATOM 1220 C CA . ASP A 1 160 ? 16.328 3.25 2.084 1 87.19 160 ASP A CA 1
ATOM 1221 C C . ASP A 1 160 ? 16.891 4.461 2.826 1 87.19 160 ASP A C 1
ATOM 1223 O O . ASP A 1 160 ? 16.297 4.926 3.803 1 87.19 160 ASP A O 1
ATOM 1227 N N . ASP A 1 161 ? 17.984 4.934 2.322 1 89.12 161 ASP A N 1
ATOM 1228 C CA . ASP A 1 161 ? 18.594 6.09 2.969 1 89.12 161 ASP A CA 1
ATOM 1229 C C . ASP A 1 161 ? 17.719 7.332 2.82 1 89.12 161 ASP A C 1
ATOM 1231 O O . ASP A 1 161 ? 17.516 8.07 3.787 1 89.12 161 ASP A O 1
ATOM 1235 N N . ALA A 1 162 ? 17.281 7.559 1.582 1 87 162 ALA A N 1
ATOM 1236 C CA . ALA A 1 162 ? 16.438 8.719 1.333 1 87 162 ALA A CA 1
ATOM 1237 C C . ALA A 1 162 ? 15.156 8.656 2.17 1 87 162 ALA A C 1
ATOM 1239 O O . ALA A 1 162 ? 14.742 9.656 2.756 1 87 162 ALA A O 1
ATOM 1240 N N . CYS A 1 163 ? 14.578 7.473 2.268 1 86 163 CYS A N 1
ATOM 1241 C CA . CYS A 1 163 ? 13.359 7.277 3.049 1 86 163 CYS A CA 1
ATOM 1242 C C . CYS A 1 163 ? 13.625 7.52 4.531 1 86 163 CYS A C 1
ATOM 1244 O O . CYS A 1 163 ? 12.828 8.18 5.207 1 86 163 CYS A O 1
ATOM 1246 N N . ASP A 1 164 ? 14.68 7.012 5.035 1 87.88 164 ASP A N 1
ATOM 1247 C CA . ASP A 1 164 ? 15.031 7.168 6.441 1 87.88 164 ASP A CA 1
ATOM 1248 C C . ASP A 1 164 ? 15.25 8.641 6.797 1 87.88 164 ASP A C 1
ATOM 1250 O O . ASP A 1 164 ? 14.766 9.117 7.82 1 87.88 164 ASP A O 1
ATOM 1254 N N . HIS A 1 165 ? 16.016 9.305 5.875 1 88.56 165 HIS A N 1
ATOM 1255 C CA . HIS A 1 165 ? 16.281 10.719 6.105 1 88.56 165 HIS A CA 1
ATOM 1256 C C . HIS A 1 165 ? 14.984 11.531 6.09 1 88.56 165 HIS A C 1
ATOM 1258 O O . HIS A 1 165 ? 14.789 12.414 6.93 1 88.56 165 HIS A O 1
ATOM 1264 N N . CYS A 1 166 ? 14.188 11.266 5.18 1 87.62 166 CYS A N 1
ATOM 1265 C CA . CYS A 1 166 ? 12.922 11.984 5.066 1 87.62 166 CYS A CA 1
ATOM 1266 C C . CYS A 1 166 ? 12.031 11.719 6.273 1 87.62 166 CYS A C 1
ATOM 1268 O O . CYS A 1 166 ? 11.562 12.656 6.922 1 87.62 166 CYS A O 1
ATOM 1270 N N . THR A 1 167 ? 11.859 10.438 6.598 1 86 167 THR A N 1
ATOM 1271 C CA . THR A 1 167 ? 11.008 10.07 7.723 1 86 167 THR A CA 1
ATOM 1272 C C . THR A 1 167 ? 11.523 10.695 9.016 1 86 167 THR A C 1
ATOM 1274 O O . THR A 1 167 ? 10.734 11.195 9.82 1 86 167 THR A O 1
ATOM 1277 N N . SER A 1 168 ? 12.805 10.648 9.203 1 88.25 168 SER A N 1
ATOM 1278 C CA . SER A 1 168 ? 13.406 11.234 10.398 1 88.25 168 SER A CA 1
ATOM 1279 C C . SER A 1 168 ? 13.148 12.734 10.461 1 88.25 168 SER A C 1
ATOM 1281 O O . SER A 1 168 ? 12.82 13.266 11.531 1 88.25 168 SER A O 1
ATOM 1283 N N . SER A 1 169 ? 13.32 13.398 9.367 1 90.62 169 SER A N 1
ATOM 1284 C CA . SER A 1 169 ? 13.102 14.844 9.344 1 90.62 169 SER A CA 1
ATOM 1285 C C . SER A 1 169 ? 11.641 15.188 9.594 1 90.62 169 SER A C 1
ATOM 1287 O O . SER A 1 169 ? 11.328 16.219 10.203 1 90.62 169 SER A O 1
ATOM 1289 N N . MET A 1 170 ? 10.734 14.359 9.117 1 88.06 170 MET A N 1
ATOM 1290 C CA . MET A 1 170 ? 9.312 14.57 9.367 1 88.06 170 MET A CA 1
ATOM 1291 C C . MET A 1 170 ? 8.992 14.406 10.844 1 88.06 170 MET A C 1
ATOM 1293 O O . MET A 1 170 ? 8.164 15.141 11.391 1 88.06 170 MET A O 1
ATOM 1297 N N . LYS A 1 171 ? 9.617 13.43 11.43 1 88.5 171 LYS A N 1
ATOM 1298 C CA . LYS A 1 171 ? 9.438 13.227 12.859 1 88.5 171 LYS A CA 1
ATOM 1299 C C . LYS A 1 171 ? 9.938 14.43 13.656 1 88.5 171 LYS A C 1
ATOM 1301 O O . LYS A 1 171 ? 9.297 14.859 14.617 1 88.5 171 LYS A O 1
ATOM 1306 N N . GLU A 1 172 ? 11.039 14.938 13.219 1 92 172 GLU A N 1
ATOM 1307 C CA . GLU A 1 172 ? 11.586 16.109 13.883 1 92 172 GLU A CA 1
ATOM 1308 C C . GLU A 1 172 ? 10.672 17.328 13.695 1 92 172 GLU A C 1
ATOM 1310 O O . GLU A 1 172 ? 10.5 18.125 14.617 1 92 172 GLU A O 1
ATOM 1315 N N . LEU A 1 173 ? 10.188 17.469 12.523 1 92 173 LEU A N 1
ATOM 1316 C CA . LEU A 1 173 ? 9.258 18.562 12.273 1 92 173 LEU A CA 1
ATOM 1317 C C . LEU A 1 173 ? 8.016 18.422 13.141 1 92 173 LEU A C 1
ATOM 1319 O O . LEU A 1 173 ? 7.547 19.406 13.734 1 92 173 LEU A O 1
ATOM 1323 N N . LYS A 1 174 ? 7.484 17.266 13.219 1 91 174 LYS A N 1
ATOM 1324 C CA . LYS A 1 174 ? 6.332 17.016 14.078 1 91 174 LYS A CA 1
ATOM 1325 C C . LYS A 1 174 ? 6.629 17.406 15.523 1 91 174 LYS A C 1
ATOM 1327 O O . LYS A 1 174 ? 5.812 18.078 16.172 1 91 174 LYS A O 1
ATOM 1332 N N . GLN A 1 175 ? 7.758 16.969 16 1 91.88 175 GLN A N 1
ATOM 1333 C CA . GLN A 1 175 ? 8.148 17.297 17.375 1 91.88 175 GLN A CA 1
ATOM 1334 C C . GLN A 1 175 ? 8.258 18.797 17.562 1 91.88 175 GLN A C 1
ATOM 1336 O O . GLN A 1 175 ? 7.848 19.328 18.609 1 91.88 175 GLN A O 1
ATOM 1341 N N . HIS A 1 176 ? 8.789 19.422 16.578 1 93.38 176 HIS A N 1
ATOM 1342 C CA . HIS A 1 176 ? 8.914 20.875 16.609 1 93.38 176 HIS A CA 1
ATOM 1343 C C . HIS A 1 176 ? 7.543 21.547 16.719 1 93.38 176 HIS A C 1
ATOM 1345 O O . HIS A 1 176 ? 7.352 22.453 17.531 1 93.38 176 HIS A O 1
ATOM 1351 N N . LEU A 1 177 ? 6.582 21.078 15.953 1 92.44 177 LEU A N 1
ATOM 1352 C CA . LEU A 1 177 ? 5.23 21.625 15.984 1 92.44 177 LEU A CA 1
ATOM 1353 C C . LEU A 1 177 ? 4.555 21.312 17.312 1 92.44 177 LEU A C 1
ATOM 1355 O O . LEU A 1 177 ? 3.854 22.172 17.875 1 92.44 177 LEU A O 1
ATOM 1359 N N . TRP A 1 178 ? 4.758 20.109 17.75 1 91.38 178 TRP A N 1
ATOM 1360 C CA . TRP A 1 178 ? 4.223 19.734 19.062 1 91.38 178 TRP A CA 1
ATOM 1361 C C . TRP A 1 178 ? 4.738 20.688 20.141 1 91.38 178 TRP A C 1
ATOM 1363 O O . TRP A 1 178 ? 3.967 21.156 20.984 1 91.38 178 TRP A O 1
ATOM 1373 N N . ASP A 1 179 ? 6.004 20.953 20.125 1 92.44 179 ASP A N 1
ATOM 1374 C CA . ASP A 1 179 ? 6.625 21.812 21.125 1 92.44 179 ASP A CA 1
ATOM 1375 C C . ASP A 1 179 ? 6.098 23.25 21.031 1 92.44 179 ASP A C 1
ATOM 1377 O O . ASP A 1 179 ? 5.961 23.938 22.047 1 92.44 179 ASP A O 1
ATOM 1381 N N . GLN A 1 180 ? 5.82 23.609 19.859 1 92 180 GLN A N 1
ATOM 1382 C CA . GLN A 1 180 ? 5.406 24.984 19.625 1 92 180 GLN A CA 1
ATOM 1383 C C . GLN A 1 180 ? 3.93 25.188 19.953 1 92 180 GLN A C 1
ATOM 1385 O O . GLN A 1 180 ? 3.541 26.234 20.484 1 92 180 GLN A O 1
ATOM 1390 N N . TYR A 1 181 ? 3.117 24.172 19.625 1 91.19 181 TYR A N 1
ATOM 1391 C CA . TYR A 1 181 ? 1.68 24.406 19.656 1 91.19 181 TYR A CA 1
ATOM 1392 C C . TYR A 1 181 ? 1.02 23.688 20.812 1 91.19 181 TYR A C 1
ATOM 1394 O O . TYR A 1 181 ? -0.074 24.047 21.25 1 91.19 181 TYR A O 1
ATOM 1402 N N . HIS A 1 182 ? 1.621 22.609 21.25 1 87 182 HIS A N 1
ATOM 1403 C CA . HIS A 1 182 ? 0.999 21.844 22.312 1 87 182 HIS A CA 1
ATOM 1404 C C . HIS A 1 182 ? 0.955 22.641 23.609 1 87 182 HIS A C 1
ATOM 1406 O O . HIS A 1 182 ? 1.951 23.25 24 1 87 182 HIS A O 1
ATOM 1412 N N . GLN A 1 183 ? -0.197 22.609 24.188 1 83 183 GLN A N 1
ATOM 1413 C CA . GLN A 1 183 ? -0.366 23.234 25.5 1 83 183 GLN A CA 1
ATOM 1414 C C . GLN A 1 183 ? -0.381 22.188 26.609 1 83 183 GLN A C 1
ATOM 1416 O O . GLN A 1 183 ? -1.068 21.156 26.5 1 83 183 GLN A O 1
ATOM 1421 N N . LYS A 1 184 ? 0.329 22.281 27.609 1 75.31 184 LYS A N 1
ATOM 1422 C CA . LYS A 1 184 ? 0.571 21.328 28.688 1 75.31 184 LYS A CA 1
ATOM 1423 C C . LYS A 1 184 ? -0.742 20.812 29.281 1 75.31 184 LYS A C 1
ATOM 1425 O O . LYS A 1 184 ? -0.867 19.641 29.609 1 75.31 184 LYS A O 1
ATOM 1430 N N . ASN A 1 185 ? -1.75 21.609 29.328 1 71 185 ASN A N 1
ATOM 1431 C CA . ASN A 1 185 ? -2.994 21.172 29.953 1 71 185 ASN A CA 1
ATOM 1432 C C . ASN A 1 185 ? -4.043 20.781 28.922 1 71 185 ASN A C 1
ATOM 1434 O O . ASN A 1 185 ? -5.234 20.734 29.219 1 71 185 ASN A O 1
ATOM 1438 N N . ASP A 1 186 ? -3.475 20.391 27.875 1 72.25 186 ASP A N 1
ATOM 1439 C CA . ASP A 1 186 ? -4.395 20 26.812 1 72.25 186 ASP A CA 1
ATOM 1440 C C . ASP A 1 186 ? -4.613 18.5 26.797 1 72.25 186 ASP A C 1
ATOM 1442 O O . ASP A 1 186 ? -3.664 17.719 26.641 1 72.25 186 ASP A O 1
ATOM 1446 N N . ASP A 1 187 ? -5.758 18.109 27.109 1 78.19 187 ASP A N 1
ATOM 1447 C CA . ASP A 1 187 ? -6.141 16.703 27.172 1 78.19 187 ASP A CA 1
ATOM 1448 C C . ASP A 1 187 ? -6.66 16.203 25.828 1 78.19 187 ASP A C 1
ATOM 1450 O O . ASP A 1 187 ? -7.312 15.164 25.75 1 78.19 187 ASP A O 1
ATOM 1454 N N . ASN A 1 188 ? -6.383 17 24.922 1 83.5 188 ASN A N 1
ATOM 1455 C CA . ASN A 1 188 ? -6.867 16.578 23.609 1 83.5 188 ASN A CA 1
ATOM 1456 C C . ASN A 1 188 ? -6.086 15.391 23.062 1 83.5 188 ASN A C 1
ATOM 1458 O O . ASN A 1 188 ? -4.898 15.508 22.75 1 83.5 188 ASN A O 1
ATOM 1462 N N . LYS A 1 189 ? -6.703 14.305 22.891 1 80.75 189 LYS A N 1
ATOM 1463 C CA . LYS A 1 189 ? -6.094 13.031 22.531 1 80.75 189 LYS A CA 1
ATOM 1464 C C . LYS A 1 189 ? -5.648 13.023 21.062 1 80.75 189 LYS A C 1
ATOM 1466 O O . LYS A 1 189 ? -4.836 12.195 20.656 1 80.75 189 LYS A O 1
ATOM 1471 N N . THR A 1 190 ? -6.152 14 20.344 1 85.19 190 THR A N 1
ATOM 1472 C CA . THR A 1 190 ? -5.84 13.992 18.906 1 85.19 190 THR A CA 1
ATOM 1473 C C . THR A 1 190 ? -4.746 15.008 18.594 1 85.19 190 THR A C 1
ATOM 1475 O O . THR A 1 190 ? -4.32 15.125 17.438 1 85.19 190 THR A O 1
ATOM 1478 N N . GLU A 1 191 ? -4.242 15.703 19.562 1 89.19 191 GLU A N 1
ATOM 1479 C CA . GLU A 1 191 ? -3.271 16.766 19.359 1 89.19 191 GLU A CA 1
ATOM 1480 C C . GLU A 1 191 ? -2.01 16.25 18.672 1 89.19 191 GLU A C 1
ATOM 1482 O O . GLU A 1 191 ? -1.54 16.828 17.688 1 89.19 191 GLU A O 1
ATOM 1487 N N . ASN A 1 192 ? -1.556 15.148 19.219 1 87.38 192 ASN A N 1
ATOM 1488 C CA . ASN A 1 192 ? -0.351 14.555 18.656 1 87.38 192 ASN A CA 1
ATOM 1489 C C . ASN A 1 192 ? -0.552 14.172 17.188 1 87.38 192 ASN A C 1
ATOM 1491 O O . ASN A 1 192 ? 0.316 14.422 16.344 1 87.38 192 ASN A O 1
ATOM 1495 N N . SER A 1 193 ? -1.646 13.594 16.859 1 87.38 193 SER A N 1
ATOM 1496 C CA . SER A 1 193 ? -1.975 13.156 15.508 1 87.38 193 SER A CA 1
ATOM 1497 C C . SER A 1 193 ? -2.137 14.344 14.57 1 87.38 193 SER A C 1
ATOM 1499 O O . SER A 1 193 ? -1.681 14.305 13.43 1 87.38 193 SER A O 1
ATOM 1501 N N . ILE A 1 194 ? -2.668 15.375 15.031 1 90 194 ILE A N 1
ATOM 1502 C CA . ILE A 1 194 ? -2.906 16.547 14.203 1 90 194 ILE A CA 1
ATOM 1503 C C . ILE A 1 194 ? -1.585 17.266 13.93 1 90 194 ILE A C 1
ATOM 1505 O O . ILE A 1 194 ? -1.348 17.734 12.812 1 90 194 ILE A O 1
ATOM 1509 N N . CYS A 1 195 ? -0.68 17.266 14.914 1 89.69 195 CYS A N 1
ATOM 1510 C CA . CYS A 1 195 ? 0.658 17.797 14.68 1 89.69 195 CYS A CA 1
ATOM 1511 C C . CYS A 1 195 ? 1.393 16.984 13.625 1 89.69 195 CYS A C 1
ATOM 1513 O O . CYS A 1 195 ? 2.08 17.547 12.766 1 89.69 195 CYS A O 1
ATOM 1515 N N . GLY A 1 196 ? 1.129 15.719 13.742 1 85.56 196 GLY A N 1
ATOM 1516 C CA . GLY A 1 196 ? 1.719 14.82 12.766 1 85.56 196 GLY A CA 1
ATOM 1517 C C . GLY A 1 196 ? 1.18 15.031 11.359 1 85.56 196 GLY A C 1
ATOM 1518 O O . GLY A 1 196 ? 1.938 15.016 10.391 1 85.56 196 GLY A O 1
ATOM 1519 N N . CYS A 1 197 ? -0.048 15.164 11.25 1 79.88 197 CYS A N 1
ATOM 1520 C CA . CYS A 1 197 ? -0.673 15.422 9.953 1 79.88 197 CYS A CA 1
ATOM 1521 C C . CYS A 1 197 ? -0.134 16.703 9.336 1 79.88 197 CYS A C 1
ATOM 1523 O O . CYS A 1 197 ? 0.071 16.766 8.117 1 79.88 197 CYS A O 1
ATOM 1525 N N . SER A 1 198 ? 0.138 17.594 10.117 1 77.5 198 SER A N 1
ATOM 1526 C CA . SER A 1 198 ? 0.645 18.875 9.656 1 77.5 198 SER A CA 1
ATOM 1527 C C . SER A 1 198 ? 2.061 18.75 9.102 1 77.5 198 SER A C 1
ATOM 1529 O O . SER A 1 198 ? 2.471 19.531 8.242 1 77.5 198 SER A O 1
ATOM 1531 N N . SER A 1 199 ? 2.777 17.688 9.625 1 71.12 199 SER A N 1
ATOM 1532 C CA . SER A 1 199 ? 4.164 17.484 9.219 1 71.12 199 SER A CA 1
ATOM 1533 C C . SER A 1 199 ? 4.258 16.594 7.988 1 71.12 199 SER A C 1
ATOM 1535 O O . SER A 1 199 ? 5.254 16.625 7.262 1 71.12 199 SER A O 1
ATOM 1537 N N . SER A 1 200 ? 3.553 15.453 7.938 1 59.34 200 SER A N 1
ATOM 1538 C CA . SER A 1 200 ? 3.719 14.32 7.039 1 59.34 200 SER A CA 1
ATOM 1539 C C . SER A 1 200 ? 3.734 14.766 5.578 1 59.34 200 SER A C 1
ATOM 1541 O O . SER A 1 200 ? 4.312 14.094 4.727 1 59.34 200 SER A O 1
ATOM 1543 N N . TYR A 1 201 ? 2.578 15.242 4.922 1 53.38 201 TYR A N 1
ATOM 1544 C CA . TYR A 1 201 ? 2.52 15.164 3.465 1 53.38 201 TYR A CA 1
ATOM 1545 C C . TYR A 1 201 ? 3.795 15.719 2.838 1 53.38 201 TYR A C 1
ATOM 1547 O O . TYR A 1 201 ? 3.971 15.656 1.619 1 53.38 201 TYR A O 1
ATOM 1555 N N . PHE A 1 202 ? 4.676 16.406 3.627 1 42.44 202 PHE A N 1
ATOM 1556 C CA . PHE A 1 202 ? 5.75 16.812 2.725 1 42.44 202 PHE A CA 1
ATOM 1557 C C . PHE A 1 202 ? 6.613 15.609 2.35 1 42.44 202 PHE A C 1
ATOM 1559 O O . PHE A 1 202 ? 7.512 15.719 1.513 1 42.44 202 PHE A O 1
ATOM 1566 N N . GLY A 1 203 ? 6.41 14.469 2.936 1 37.5 203 GLY A N 1
ATOM 1567 C CA . GLY A 1 203 ? 7.469 13.484 2.838 1 37.5 203 GLY A CA 1
ATOM 1568 C C . GLY A 1 203 ? 7.238 12.469 1.735 1 37.5 203 GLY A C 1
ATOM 1569 O O . GLY A 1 203 ? 6.484 12.727 0.795 1 37.5 203 GLY A O 1
ATOM 1570 N N . CYS A 1 204 ? 7.391 10.984 2.244 1 41.72 204 CYS A N 1
ATOM 1571 C CA . CYS A 1 204 ? 7.973 9.812 1.594 1 41.72 204 CYS A CA 1
ATOM 1572 C C . CYS A 1 204 ? 7.02 9.242 0.551 1 41.72 204 CYS A C 1
ATOM 1574 O O . CYS A 1 204 ? 7.328 8.242 -0.093 1 41.72 204 CYS A O 1
ATOM 1576 N N . SER A 1 205 ? 5.801 9.414 0.733 1 40.09 205 SER A N 1
ATOM 1577 C CA . SER A 1 205 ? 5.012 8.578 -0.164 1 40.09 205 SER A CA 1
ATOM 1578 C C . SER A 1 205 ? 5.145 9.039 -1.611 1 40.09 205 SER A C 1
ATOM 1580 O O . SER A 1 205 ? 4.238 8.828 -2.42 1 40.09 205 SER A O 1
ATOM 1582 N N . ARG A 1 206 ? 5.883 10.016 -1.883 1 34.78 206 ARG A N 1
ATOM 1583 C CA . ARG A 1 206 ? 5.805 10.312 -3.309 1 34.78 206 ARG A CA 1
ATOM 1584 C C . ARG A 1 206 ? 6.066 9.062 -4.141 1 34.78 206 ARG A C 1
ATOM 1586 O O . ARG A 1 206 ? 7.215 8.656 -4.316 1 34.78 206 ARG A O 1
ATOM 1593 N N . GLU A 1 207 ? 5.332 8.078 -4.027 1 33.84 207 GLU A N 1
ATOM 1594 C CA . GLU A 1 207 ? 5.359 7.133 -5.141 1 33.84 207 GLU A CA 1
ATOM 1595 C C . GLU A 1 207 ? 5.348 7.855 -6.48 1 33.84 207 GLU A C 1
ATOM 1597 O O . GLU A 1 207 ? 4.367 8.516 -6.828 1 33.84 207 GLU A O 1
ATOM 1602 N N . ASN A 1 208 ? 6.371 8.68 -6.883 1 28.53 208 ASN A N 1
ATOM 1603 C CA . ASN A 1 208 ? 6.48 9.117 -8.273 1 28.53 208 ASN A CA 1
ATOM 1604 C C . ASN A 1 208 ? 6.211 7.98 -9.25 1 28.53 208 ASN A C 1
ATOM 1606 O O . ASN A 1 208 ? 6.707 6.867 -9.062 1 28.53 208 ASN A O 1
ATOM 1610 N N . MET B 1 1 ? 79.062 -25.469 6.977 1 33.59 1 MET B N 1
ATOM 1611 C CA . MET B 1 1 ? 77.625 -25.75 7.23 1 33.59 1 MET B CA 1
ATOM 1612 C C . MET B 1 1 ? 76.75 -24.562 6.84 1 33.59 1 MET B C 1
ATOM 1614 O O . MET B 1 1 ? 76.688 -23.562 7.559 1 33.59 1 MET B O 1
ATOM 1618 N N . THR B 1 2 ? 76.75 -24.172 5.543 1 43.59 2 THR B N 1
ATOM 1619 C CA . THR B 1 2 ? 76.062 -23.031 5.008 1 43.59 2 THR B CA 1
ATOM 1620 C C . THR B 1 2 ? 74.562 -23.156 5.266 1 43.59 2 THR B C 1
ATOM 1622 O O . THR B 1 2 ? 74 -24.25 5.207 1 43.59 2 THR B O 1
ATOM 1625 N N . SER B 1 3 ? 73.938 -22.125 5.836 1 37.97 3 SER B N 1
ATOM 1626 C CA . SER B 1 3 ? 72.562 -21.703 6.227 1 37.97 3 SER B CA 1
ATOM 1627 C C . SER B 1 3 ? 71.625 -21.641 5.023 1 37.97 3 SER B C 1
ATOM 1629 O O . SER B 1 3 ? 72 -21.172 3.955 1 37.97 3 SER B O 1
ATOM 1631 N N . ALA B 1 4 ? 70.562 -22.562 4.852 1 35.78 4 ALA B N 1
ATOM 1632 C CA . ALA B 1 4 ? 69.438 -22.797 3.977 1 35.78 4 ALA B CA 1
ATOM 1633 C C . ALA B 1 4 ? 68.5 -21.594 3.967 1 35.78 4 ALA B C 1
ATOM 1635 O O . ALA B 1 4 ? 67.75 -21.359 4.922 1 35.78 4 ALA B O 1
ATOM 1636 N N . LYS B 1 5 ? 68.938 -20.406 3.588 1 41.59 5 LYS B N 1
ATOM 1637 C CA . LYS B 1 5 ? 67.875 -19.359 3.543 1 41.59 5 LYS B CA 1
ATOM 1638 C C . LYS B 1 5 ? 66.688 -19.797 2.725 1 41.59 5 LYS B C 1
ATOM 1640 O O . LYS B 1 5 ? 66.812 -20.031 1.518 1 41.59 5 LYS B O 1
ATOM 1645 N N . GLN B 1 6 ? 65.688 -20.609 3.34 1 35.97 6 GLN B N 1
ATOM 1646 C CA . GLN B 1 6 ? 64.438 -20.969 2.709 1 35.97 6 GLN B CA 1
ATOM 1647 C C . GLN B 1 6 ? 63.688 -19.734 2.215 1 35.97 6 GLN B C 1
ATOM 1649 O O . GLN B 1 6 ? 63.5 -18.781 2.969 1 35.97 6 GLN B O 1
ATOM 1654 N N . PHE B 1 7 ? 63.812 -19.375 0.919 1 39.5 7 PHE B N 1
ATOM 1655 C CA . PHE B 1 7 ? 62.969 -18.422 0.217 1 39.5 7 PHE B CA 1
ATOM 1656 C C . PHE B 1 7 ? 61.469 -18.766 0.384 1 39.5 7 PHE B C 1
ATOM 1658 O O . PHE B 1 7 ? 61.031 -19.781 -0.138 1 39.5 7 PHE B O 1
ATOM 1665 N N . THR B 1 8 ? 60.812 -18.406 1.534 1 36.66 8 THR B N 1
ATOM 1666 C CA . THR B 1 8 ? 59.375 -18.5 1.716 1 36.66 8 THR B CA 1
ATOM 1667 C C . THR B 1 8 ? 58.625 -17.672 0.659 1 36.66 8 THR B C 1
ATOM 1669 O O . THR B 1 8 ? 58.812 -16.453 0.583 1 36.66 8 THR B O 1
ATOM 1672 N N . ILE B 1 9 ? 58.344 -18.203 -0.523 1 36.94 9 ILE B N 1
ATOM 1673 C CA . ILE B 1 9 ? 57.438 -17.625 -1.511 1 36.94 9 ILE B CA 1
ATOM 1674 C C . ILE B 1 9 ? 56.094 -17.328 -0.863 1 36.94 9 ILE B C 1
ATOM 1676 O O . ILE B 1 9 ? 55.438 -18.25 -0.362 1 36.94 9 ILE B O 1
ATOM 1680 N N . LEU B 1 10 ? 55.906 -16.125 -0.307 1 35.69 10 LEU B N 1
ATOM 1681 C CA . LEU B 1 10 ? 54.594 -15.594 0.11 1 35.69 10 LEU B CA 1
ATOM 1682 C C . LEU B 1 10 ? 53.594 -15.633 -1.038 1 35.69 10 LEU B C 1
ATOM 1684 O O . LEU B 1 10 ? 53.75 -14.93 -2.035 1 35.69 10 LEU B O 1
ATOM 1688 N N . PHE B 1 11 ? 52.938 -16.781 -1.344 1 32.75 11 PHE B N 1
ATOM 1689 C CA . PHE B 1 11 ? 51.75 -16.859 -2.217 1 32.75 11 PHE B CA 1
ATOM 1690 C C . PHE B 1 11 ? 50.688 -15.883 -1.779 1 32.75 11 PHE B C 1
ATOM 1692 O O . PHE B 1 11 ? 50.094 -16.031 -0.708 1 32.75 11 PHE B O 1
ATOM 1699 N N . ILE B 1 12 ? 50.719 -14.617 -2.189 1 33.34 12 ILE B N 1
ATOM 1700 C CA . ILE B 1 12 ? 49.594 -13.695 -2.068 1 33.34 12 ILE B CA 1
ATOM 1701 C C . ILE B 1 12 ? 48.406 -14.258 -2.82 1 33.34 12 ILE B C 1
ATOM 1703 O O . ILE B 1 12 ? 48.406 -14.359 -4.051 1 33.34 12 ILE B O 1
ATOM 1707 N N . ALA B 1 13 ? 47.594 -15.195 -2.314 1 33.91 13 ALA B N 1
ATOM 1708 C CA . ALA B 1 13 ? 46.281 -15.594 -2.799 1 33.91 13 ALA B CA 1
ATOM 1709 C C . ALA B 1 13 ? 45.406 -14.375 -3.02 1 33.91 13 ALA B C 1
ATOM 1711 O O . ALA B 1 13 ? 44.969 -13.719 -2.061 1 33.91 13 ALA B O 1
ATOM 1712 N N . THR B 1 14 ? 45.531 -13.68 -4.164 1 33.81 14 THR B N 1
ATOM 1713 C CA . THR B 1 14 ? 44.5 -12.711 -4.582 1 33.81 14 THR B CA 1
ATOM 1714 C C . THR B 1 14 ? 43.125 -13.328 -4.539 1 33.81 14 THR B C 1
ATOM 1716 O O . THR B 1 14 ? 42.844 -14.281 -5.27 1 33.81 14 THR B O 1
ATOM 1719 N N . TYR B 1 15 ? 42.469 -13.391 -3.396 1 31.83 15 TYR B N 1
ATOM 1720 C CA . TYR B 1 15 ? 41.031 -13.641 -3.328 1 31.83 15 TYR B CA 1
ATOM 1721 C C . TYR B 1 15 ? 40.281 -12.789 -4.34 1 31.83 15 TYR B C 1
ATOM 1723 O O . TYR B 1 15 ? 40.188 -11.57 -4.18 1 31.83 15 TYR B O 1
ATOM 1731 N N . LEU B 1 16 ? 40.281 -13.18 -5.625 1 32.53 16 LEU B N 1
ATOM 1732 C CA . LEU B 1 16 ? 39.281 -12.648 -6.535 1 32.53 16 LEU B CA 1
ATOM 1733 C C . LEU B 1 16 ? 37.906 -12.648 -5.883 1 32.53 16 LEU B C 1
ATOM 1735 O O . LEU B 1 16 ? 37.312 -13.711 -5.68 1 32.53 16 LEU B O 1
ATOM 1739 N N . ILE B 1 17 ? 37.594 -11.711 -5.039 1 34.53 17 ILE B N 1
ATOM 1740 C CA . ILE B 1 17 ? 36.219 -11.414 -4.738 1 34.53 17 ILE B CA 1
ATOM 1741 C C . ILE B 1 17 ? 35.406 -11.273 -6.039 1 34.53 17 ILE B C 1
ATOM 1743 O O . ILE B 1 17 ? 35.625 -10.32 -6.797 1 34.53 17 ILE B O 1
ATOM 1747 N N . GLN B 1 18 ? 35.156 -12.359 -6.715 1 36.66 18 GLN B N 1
ATOM 1748 C CA . GLN B 1 18 ? 34.062 -12.266 -7.684 1 36.66 18 GLN B CA 1
ATOM 1749 C C . GLN B 1 18 ? 32.875 -11.508 -7.098 1 36.66 18 GLN B C 1
ATOM 1751 O O . GLN B 1 18 ? 32.188 -12.016 -6.211 1 36.66 18 GLN B O 1
ATOM 1756 N N . THR B 1 19 ? 32.875 -10.273 -7.168 1 34.94 19 THR B N 1
ATOM 1757 C CA . THR B 1 19 ? 31.609 -9.547 -7.027 1 34.94 19 THR B CA 1
ATOM 1758 C C . THR B 1 19 ? 30.547 -10.109 -7.965 1 34.94 19 THR B C 1
ATOM 1760 O O . THR B 1 19 ? 30.641 -9.961 -9.188 1 34.94 19 THR B O 1
ATOM 1763 N N . VAL B 1 20 ? 30.031 -11.305 -7.652 1 35.88 20 VAL B N 1
ATOM 1764 C CA . VAL B 1 20 ? 28.766 -11.656 -8.289 1 35.88 20 VAL B CA 1
ATOM 1765 C C . VAL B 1 20 ? 27.844 -10.43 -8.32 1 35.88 20 VAL B C 1
ATOM 1767 O O . VAL B 1 20 ? 27.406 -9.945 -7.273 1 35.88 20 VAL B O 1
ATOM 1770 N N . SER B 1 21 ? 28.094 -9.617 -9.242 1 34.84 21 SER B N 1
ATOM 1771 C CA . SER B 1 21 ? 27.047 -8.625 -9.531 1 34.84 21 SER B CA 1
ATOM 1772 C C . SER B 1 21 ? 25.672 -9.273 -9.602 1 34.84 21 SER B C 1
ATOM 1774 O O . SER B 1 21 ? 25.375 -9.977 -10.57 1 34.84 21 SER B O 1
ATOM 1776 N N . LEU B 1 22 ? 25.125 -9.641 -8.516 1 38.94 22 LEU B N 1
ATOM 1777 C CA . LEU B 1 22 ? 23.719 -10.008 -8.531 1 38.94 22 LEU B CA 1
ATOM 1778 C C . LEU B 1 22 ? 22.906 -8.992 -9.32 1 38.94 22 LEU B C 1
ATOM 1780 O O . LEU B 1 22 ? 22.906 -7.801 -9 1 38.94 22 LEU B O 1
ATOM 1784 N N . SER B 1 23 ? 22.781 -9.211 -10.625 1 41.44 23 SER B N 1
ATOM 1785 C CA . SER B 1 23 ? 21.953 -8.414 -11.516 1 41.44 23 SER B CA 1
ATOM 1786 C C . SER B 1 23 ? 20.609 -8.094 -10.875 1 41.44 23 SER B C 1
ATOM 1788 O O . SER B 1 23 ? 20.016 -8.938 -10.211 1 41.44 23 SER B O 1
ATOM 1790 N N . SER B 1 24 ? 20.406 -6.949 -10.633 1 47.03 24 SER B N 1
ATOM 1791 C CA . SER B 1 24 ? 19.141 -6.449 -10.102 1 47.03 24 SER B CA 1
ATOM 1792 C C . SER B 1 24 ? 17.953 -6.965 -10.914 1 47.03 24 SER B C 1
ATOM 1794 O O . SER B 1 24 ? 18.016 -7.004 -12.148 1 47.03 24 SER B O 1
ATOM 1796 N N . PRO B 1 25 ? 17.125 -7.68 -10.367 1 48.69 25 PRO B N 1
ATOM 1797 C CA . PRO B 1 25 ? 15.992 -8.188 -11.148 1 48.69 25 PRO B CA 1
ATOM 1798 C C . PRO B 1 25 ? 15.445 -7.148 -12.125 1 48.69 25 PRO B C 1
ATOM 1800 O O . PRO B 1 25 ? 14.891 -7.508 -13.164 1 48.69 25 PRO B O 1
ATOM 1803 N N . ASP B 1 26 ? 15.445 -5.891 -11.734 1 51.38 26 ASP B N 1
ATOM 1804 C CA . ASP B 1 26 ? 14.844 -4.926 -12.648 1 51.38 26 ASP B CA 1
ATOM 1805 C C . ASP B 1 26 ? 15.773 -4.637 -13.828 1 51.38 26 ASP B C 1
ATOM 1807 O O . ASP B 1 26 ? 15.359 -4.023 -14.812 1 51.38 26 ASP B O 1
ATOM 1811 N N . ASP B 1 27 ? 17.109 -4.43 -13.57 1 51.09 27 ASP B N 1
ATOM 1812 C CA . ASP B 1 27 ? 18.031 -4.215 -14.672 1 51.09 27 ASP B CA 1
ATOM 1813 C C . ASP B 1 27 ? 18.297 -5.516 -15.438 1 51.09 27 ASP B C 1
ATOM 1815 O O . ASP B 1 27 ? 19.016 -6.387 -14.953 1 51.09 27 ASP B O 1
ATOM 1819 N N . ARG B 1 28 ? 17.375 -6.09 -15.969 1 47.03 28 ARG B N 1
ATOM 1820 C CA . ARG B 1 28 ? 17.469 -7.41 -16.594 1 47.03 28 ARG B CA 1
ATOM 1821 C C . ARG B 1 28 ? 18.703 -7.512 -17.469 1 47.03 28 ARG B C 1
ATOM 1823 O O . ARG B 1 28 ? 18.75 -6.918 -18.562 1 47.03 28 ARG B O 1
ATOM 1830 N N . SER B 1 29 ? 19.656 -7.535 -16.875 1 45.25 29 SER B N 1
ATOM 1831 C CA . SER B 1 29 ? 20.672 -8.086 -17.766 1 45.25 29 SER B CA 1
ATOM 1832 C C . SER B 1 29 ? 20.188 -9.383 -18.406 1 45.25 29 SER B C 1
ATOM 1834 O O . SER B 1 29 ? 19.219 -9.992 -17.953 1 45.25 29 SER B O 1
ATOM 1836 N N . GLY B 1 30 ? 20.641 -9.82 -19.484 1 61.62 30 GLY B N 1
ATOM 1837 C CA . GLY B 1 30 ? 20.453 -10.859 -20.484 1 61.62 30 GLY B CA 1
ATOM 1838 C C . GLY B 1 30 ? 20.141 -12.219 -19.875 1 61.62 30 GLY B C 1
ATOM 1839 O O . GLY B 1 30 ? 19.656 -13.117 -20.562 1 61.62 30 GLY B O 1
ATOM 1840 N N . SER B 1 31 ? 20.141 -12.367 -18.469 1 78.88 31 SER B N 1
ATOM 1841 C CA . SER B 1 31 ? 20.047 -13.75 -18.031 1 78.88 31 SER B CA 1
ATOM 1842 C C . SER B 1 31 ? 18.734 -14.016 -17.312 1 78.88 31 SER B C 1
ATOM 1844 O O . SER B 1 31 ? 18.359 -15.164 -17.094 1 78.88 31 SER B O 1
ATOM 1846 N N . CYS B 1 32 ? 17.859 -13.078 -17.094 1 92.5 32 CYS B N 1
ATOM 1847 C CA . CYS B 1 32 ? 16.609 -13.305 -16.375 1 92.5 32 CYS B CA 1
ATOM 1848 C C . CYS B 1 32 ? 15.445 -13.453 -17.328 1 92.5 32 CYS B C 1
ATOM 1850 O O . CYS B 1 32 ? 15.227 -12.594 -18.188 1 92.5 32 CYS B O 1
ATOM 1852 N N . VAL B 1 33 ? 14.727 -14.492 -17.172 1 94.56 33 VAL B N 1
ATOM 1853 C CA . VAL B 1 33 ? 13.625 -14.812 -18.094 1 94.56 33 VAL B CA 1
ATOM 1854 C C . VAL B 1 33 ? 12.367 -14.07 -17.656 1 94.56 33 VAL B C 1
ATOM 1856 O O . VAL B 1 33 ? 11.391 -14 -18.406 1 94.56 33 VAL B O 1
ATOM 1859 N N . LEU B 1 34 ? 12.32 -13.508 -16.438 1 94.81 34 LEU B N 1
ATOM 1860 C CA . LEU B 1 34 ? 11.148 -12.805 -15.93 1 94.81 34 LEU B CA 1
ATOM 1861 C C . LEU B 1 34 ? 11.211 -11.32 -16.297 1 94.81 34 LEU B C 1
ATOM 1863 O O . LEU B 1 34 ? 12.281 -10.719 -16.281 1 94.81 34 LEU B O 1
ATOM 1867 N N . ASN B 1 35 ? 10.078 -10.797 -16.609 1 90.44 35 ASN B N 1
ATOM 1868 C CA . ASN B 1 35 ? 9.953 -9.391 -16.984 1 90.44 35 ASN B CA 1
ATOM 1869 C C . ASN B 1 35 ? 9.484 -8.531 -15.812 1 90.44 35 ASN B C 1
ATOM 1871 O O . ASN B 1 35 ? 8.32 -8.594 -15.422 1 90.44 35 ASN B O 1
ATOM 1875 N N . PHE B 1 36 ? 10.367 -7.688 -15.336 1 90.88 36 PHE B N 1
ATOM 1876 C CA . PHE B 1 36 ? 10.016 -6.824 -14.211 1 90.88 36 PHE B CA 1
ATOM 1877 C C . PHE B 1 36 ? 9.828 -5.387 -14.68 1 90.88 36 PHE B C 1
ATOM 1879 O O . PHE B 1 36 ? 9.602 -4.488 -13.867 1 90.88 36 PHE B O 1
ATOM 1886 N N . THR B 1 37 ? 9.844 -5.148 -15.93 1 86.62 37 THR B N 1
ATOM 1887 C CA . THR B 1 37 ? 9.789 -3.783 -16.438 1 86.62 37 THR B CA 1
ATOM 1888 C C . THR B 1 37 ? 8.344 -3.324 -16.625 1 86.62 37 THR B C 1
ATOM 1890 O O . THR B 1 37 ? 8.031 -2.148 -16.422 1 86.62 37 THR B O 1
ATOM 1893 N N . SER B 1 38 ? 7.496 -4.316 -16.984 1 82.31 38 SER B N 1
ATOM 1894 C CA . SER B 1 38 ? 6.09 -3.973 -17.172 1 82.31 38 SER B CA 1
ATOM 1895 C C . SER B 1 38 ? 5.457 -3.494 -15.867 1 82.31 38 SER B C 1
ATOM 1897 O O . SER B 1 38 ? 4.641 -2.572 -15.875 1 82.31 38 SER B O 1
ATOM 1899 N N . TYR B 1 39 ? 5.879 -4.152 -14.805 1 81.56 39 TYR B N 1
ATOM 1900 C CA . TYR B 1 39 ? 5.426 -3.795 -13.461 1 81.56 39 TYR B CA 1
ATOM 1901 C C . TYR B 1 39 ? 6.578 -3.83 -12.469 1 81.56 39 TYR B C 1
ATOM 1903 O O . TYR B 1 39 ? 6.738 -4.801 -11.727 1 81.56 39 TYR B O 1
ATOM 1911 N N . PRO B 1 40 ? 7.242 -2.734 -12.469 1 87.69 40 PRO B N 1
ATOM 1912 C CA . PRO B 1 40 ? 8.445 -2.729 -11.641 1 87.69 40 PRO B CA 1
ATOM 1913 C C . PRO B 1 40 ? 8.133 -2.764 -10.141 1 87.69 40 PRO B C 1
ATOM 1915 O O . PRO B 1 40 ? 7.027 -2.387 -9.734 1 87.69 40 PRO B O 1
ATOM 1918 N N . TYR B 1 41 ? 9.086 -3.24 -9.438 1 90.06 41 TYR B N 1
ATOM 1919 C CA . TYR B 1 41 ? 9.008 -3.227 -7.984 1 90.06 41 TYR B CA 1
ATOM 1920 C C . TYR B 1 41 ? 8.82 -1.807 -7.461 1 90.06 41 TYR B C 1
ATOM 1922 O O . TYR B 1 41 ? 9.5 -0.88 -7.902 1 90.06 41 TYR B O 1
ATOM 1930 N N . GLN B 1 42 ? 7.809 -1.771 -6.605 1 86 42 GLN B N 1
ATOM 1931 C CA . GLN B 1 42 ? 7.551 -0.49 -5.953 1 86 42 GLN B CA 1
ATOM 1932 C C . GLN B 1 42 ? 8.133 -0.462 -4.543 1 86 42 GLN B C 1
ATOM 1934 O O . GLN B 1 42 ? 7.594 -1.097 -3.633 1 86 42 GLN B O 1
ATOM 1939 N N . PRO B 1 43 ? 9.242 0.312 -4.418 1 88 43 PRO B N 1
ATOM 1940 C CA . PRO B 1 43 ? 9.828 0.393 -3.078 1 88 43 PRO B CA 1
ATOM 1941 C C . PRO B 1 43 ? 8.867 0.976 -2.045 1 88 43 PRO B C 1
ATOM 1943 O O . PRO B 1 43 ? 7.914 1.665 -2.406 1 88 43 PRO B O 1
ATOM 1946 N N . THR B 1 44 ? 9.109 0.624 -0.817 1 85 44 THR B N 1
ATOM 1947 C CA . THR B 1 44 ? 8.234 1.104 0.25 1 85 44 THR B CA 1
ATOM 1948 C C . THR B 1 44 ? 9.039 1.366 1.523 1 85 44 THR B C 1
ATOM 1950 O O . THR B 1 44 ? 10.008 0.665 1.808 1 85 44 THR B O 1
ATOM 1953 N N . GLY B 1 45 ? 8.562 2.307 2.246 1 83.94 45 GLY B N 1
ATOM 1954 C CA . GLY B 1 45 ? 9.188 2.633 3.516 1 83.94 45 GLY B CA 1
ATOM 1955 C C . GLY B 1 45 ? 8.938 1.592 4.59 1 83.94 45 GLY B C 1
ATOM 1956 O O . GLY B 1 45 ? 9.617 1.58 5.621 1 83.94 45 GLY B O 1
ATOM 1957 N N . GLU B 1 46 ? 8.008 0.732 4.332 1 83.94 46 GLU B N 1
ATOM 1958 C CA . GLU B 1 46 ? 7.695 -0.316 5.297 1 83.94 46 GLU B CA 1
ATOM 1959 C C . GLU B 1 46 ? 8.906 -1.21 5.555 1 83.94 46 GLU B C 1
ATOM 1961 O O . GLU B 1 46 ? 8.984 -1.869 6.594 1 83.94 46 GLU B O 1
ATOM 1966 N N . CYS B 1 47 ? 9.867 -1.175 4.676 1 88 47 CYS B N 1
ATOM 1967 C CA . CYS B 1 47 ? 10.992 -2.102 4.762 1 88 47 CYS B CA 1
ATOM 1968 C C . CYS B 1 47 ? 12.086 -1.552 5.668 1 88 47 CYS B C 1
ATOM 1970 O O . CYS B 1 47 ? 12.984 -2.285 6.078 1 88 47 CYS B O 1
ATOM 1972 N N . ILE B 1 48 ? 12.016 -0.325 5.902 1 83.88 48 ILE B N 1
ATOM 1973 C CA . ILE B 1 48 ? 13.039 0.245 6.77 1 83.88 48 ILE B CA 1
ATOM 1974 C C . ILE B 1 48 ? 12.461 0.463 8.172 1 83.88 48 ILE B C 1
ATOM 1976 O O . ILE B 1 48 ? 13.188 0.833 9.094 1 83.88 48 ILE B O 1
ATOM 1980 N N . SER B 1 49 ? 11.156 0.237 8.242 1 79.62 49 SER B N 1
ATOM 1981 C CA . SER B 1 49 ? 10.539 0.367 9.555 1 79.62 49 SER B CA 1
ATOM 1982 C C . SER B 1 49 ? 11.023 -0.721 10.508 1 79.62 49 SER B C 1
ATOM 1984 O O . SER B 1 49 ? 11.219 -1.868 10.102 1 79.62 49 SER B O 1
ATOM 1986 N N . ASP B 1 50 ? 11.125 -0.357 11.742 1 74.31 50 ASP B N 1
ATOM 1987 C CA . ASP B 1 50 ? 11.516 -1.321 12.766 1 74.31 50 ASP B CA 1
ATOM 1988 C C . ASP B 1 50 ? 10.383 -2.309 13.047 1 74.31 50 ASP B C 1
ATOM 1990 O O . ASP B 1 50 ? 10.633 -3.418 13.531 1 74.31 50 ASP B O 1
ATOM 1994 N N . VAL B 1 51 ? 9.242 -1.804 12.812 1 70.12 51 VAL B N 1
ATOM 1995 C CA . VAL B 1 51 ? 8.086 -2.65 13.078 1 70.12 51 VAL B CA 1
ATOM 1996 C C . VAL B 1 51 ? 7.723 -3.436 11.82 1 70.12 51 VAL B C 1
ATOM 1998 O O . VAL B 1 51 ? 7.441 -2.846 10.773 1 70.12 51 VAL B O 1
ATOM 2001 N N . LYS B 1 52 ? 7.969 -4.691 11.961 1 76.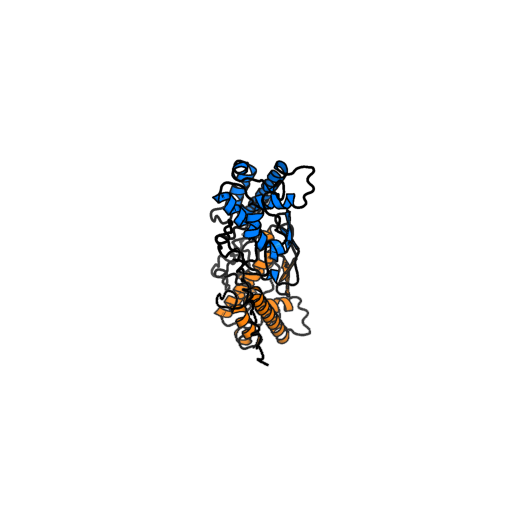06 52 LYS B N 1
ATOM 2002 C CA . LYS B 1 52 ? 7.562 -5.562 10.859 1 76.06 52 LYS B CA 1
ATOM 2003 C C . LYS B 1 52 ? 6.18 -6.152 11.109 1 76.06 52 LYS B C 1
ATOM 2005 O O . LYS B 1 52 ? 6.055 -7.234 11.68 1 76.06 52 LYS B O 1
ATOM 2010 N N . LEU B 1 53 ? 5.219 -5.523 10.594 1 80.19 53 LEU B N 1
ATOM 2011 C CA . LEU B 1 53 ? 3.846 -5.98 10.797 1 80.19 53 LEU B CA 1
ATOM 2012 C C . LEU B 1 53 ? 3.541 -7.191 9.922 1 80.19 53 LEU B C 1
ATOM 2014 O O . LEU B 1 53 ? 3.686 -7.133 8.703 1 80.19 53 LEU B O 1
ATOM 2018 N N . LYS B 1 54 ? 3.189 -8.227 10.594 1 84.69 54 LYS B N 1
ATOM 2019 C CA . LYS B 1 54 ? 2.846 -9.453 9.891 1 84.69 54 LYS B CA 1
ATOM 2020 C C . LYS B 1 54 ? 1.453 -9.359 9.273 1 84.69 54 LYS B C 1
ATOM 2022 O O . LYS B 1 54 ? 0.522 -8.852 9.898 1 84.69 54 LYS B O 1
ATOM 2027 N N . ILE B 1 55 ? 1.424 -9.859 8.062 1 82.38 55 ILE B N 1
ATOM 2028 C CA . ILE B 1 55 ? 0.144 -9.883 7.363 1 82.38 55 ILE B CA 1
ATOM 2029 C C . ILE B 1 55 ? -0.029 -11.219 6.645 1 82.38 55 ILE B C 1
ATOM 2031 O O . ILE B 1 55 ? 0.945 -11.938 6.422 1 82.38 55 ILE B O 1
ATOM 2035 N N . ASN B 1 56 ? -1.299 -11.531 6.438 1 81.25 56 ASN B N 1
ATOM 2036 C CA . ASN B 1 56 ? -1.633 -12.672 5.59 1 81.25 56 ASN B CA 1
ATOM 2037 C C . ASN B 1 56 ? -2.09 -12.227 4.203 1 81.25 56 ASN B C 1
ATOM 2039 O O . ASN B 1 56 ? -3.043 -11.453 4.082 1 81.25 56 ASN B O 1
ATOM 2043 N N . VAL B 1 57 ? -1.292 -12.664 3.281 1 76.12 57 VAL B N 1
ATOM 2044 C CA . VAL B 1 57 ? -1.618 -12.273 1.913 1 76.12 57 VAL B CA 1
ATOM 2045 C C . VAL B 1 57 ? -2.264 -13.453 1.184 1 76.12 57 VAL B C 1
ATOM 2047 O O . VAL B 1 57 ? -1.77 -14.578 1.248 1 76.12 57 VAL B O 1
ATOM 2050 N N . TRP B 1 58 ? -3.43 -13.211 0.62 1 71.81 58 TRP B N 1
ATOM 2051 C CA . TRP B 1 58 ? -4.18 -14.148 -0.209 1 71.81 58 TRP B CA 1
ATOM 2052 C C . TRP B 1 58 ? -4.539 -15.398 0.579 1 71.81 58 TRP B C 1
ATOM 2054 O O . TRP B 1 58 ? -4.547 -16.5 0.029 1 71.81 58 TRP B O 1
ATOM 2064 N N . ASP B 1 59 ? -4.574 -15.281 1.827 1 69.62 59 ASP B N 1
ATOM 2065 C CA . ASP B 1 59 ? -4.926 -16.375 2.723 1 69.62 59 ASP B CA 1
ATOM 2066 C C . ASP B 1 59 ? -3.93 -17.531 2.6 1 69.62 59 ASP B C 1
ATOM 2068 O O . ASP B 1 59 ? -4.293 -18.688 2.781 1 69.62 59 ASP B O 1
ATOM 2072 N N . SER B 1 60 ? -2.756 -17.125 2.146 1 72.19 60 SER B N 1
ATOM 2073 C CA . SER B 1 60 ? -1.818 -18.219 1.895 1 72.19 60 SER B CA 1
ATOM 2074 C C . SER B 1 60 ? -0.406 -17.844 2.332 1 72.19 60 SER B C 1
ATOM 2076 O O . SER B 1 60 ? 0.404 -18.719 2.648 1 72.19 60 SER B O 1
ATOM 2078 N N . TRP B 1 61 ? -0.175 -16.625 2.312 1 78.94 61 TRP B N 1
ATOM 2079 C CA . TRP B 1 61 ? 1.188 -16.172 2.598 1 78.94 61 TRP B CA 1
ATOM 2080 C C . TRP B 1 61 ? 1.231 -15.328 3.861 1 78.94 61 TRP B C 1
ATOM 2082 O O . TRP B 1 61 ? 0.547 -14.305 3.953 1 78.94 61 TRP B O 1
ATOM 2092 N N . THR B 1 62 ? 1.922 -15.945 4.797 1 83.62 62 THR B N 1
ATOM 2093 C CA . THR B 1 62 ? 2.258 -15.078 5.922 1 83.62 62 THR B CA 1
ATOM 2094 C C . THR B 1 62 ? 3.551 -14.32 5.648 1 83.62 62 THR B C 1
ATOM 2096 O O . THR B 1 62 ? 4.586 -14.922 5.363 1 83.62 62 THR B O 1
ATOM 2099 N N . THR B 1 63 ? 3.436 -13.062 5.645 1 88.56 63 THR B N 1
ATOM 2100 C CA . THR B 1 63 ? 4.57 -12.188 5.379 1 88.56 63 THR B CA 1
ATOM 2101 C C . THR B 1 63 ? 4.426 -10.867 6.129 1 88.56 63 THR B C 1
ATOM 2103 O O . THR B 1 63 ? 3.711 -10.789 7.133 1 88.56 63 THR B O 1
ATOM 2106 N N . ASN B 1 64 ? 5.188 -9.93 5.781 1 88 64 ASN B N 1
ATOM 2107 C CA . ASN B 1 64 ? 5.051 -8.609 6.395 1 88 64 ASN B CA 1
ATOM 2108 C C . ASN B 1 64 ? 4.742 -7.535 5.355 1 88 64 ASN B C 1
ATOM 2110 O O . ASN B 1 64 ? 4.738 -7.812 4.156 1 88 64 ASN B O 1
ATOM 2114 N N . LEU B 1 65 ? 4.441 -6.387 5.754 1 85.75 65 LEU B N 1
ATOM 2115 C CA . LEU B 1 65 ? 3.988 -5.312 4.879 1 85.75 65 LEU B CA 1
ATOM 2116 C C . LEU B 1 65 ? 5.059 -4.961 3.85 1 85.75 65 LEU B C 1
ATOM 2118 O O . LEU B 1 65 ? 4.742 -4.633 2.705 1 85.75 65 LEU B O 1
ATOM 2122 N N . CYS B 1 66 ? 6.25 -5.027 4.258 1 86.62 66 CYS B N 1
ATOM 2123 C CA . CYS B 1 66 ? 7.348 -4.77 3.338 1 86.62 66 CYS B CA 1
ATOM 2124 C C . CYS B 1 66 ? 7.352 -5.781 2.197 1 86.62 66 CYS B C 1
ATOM 2126 O O . CYS B 1 66 ? 7.441 -5.402 1.027 1 86.62 66 CYS B O 1
ATOM 2128 N N . CYS B 1 67 ? 7.156 -6.988 2.506 1 92.75 67 CYS B N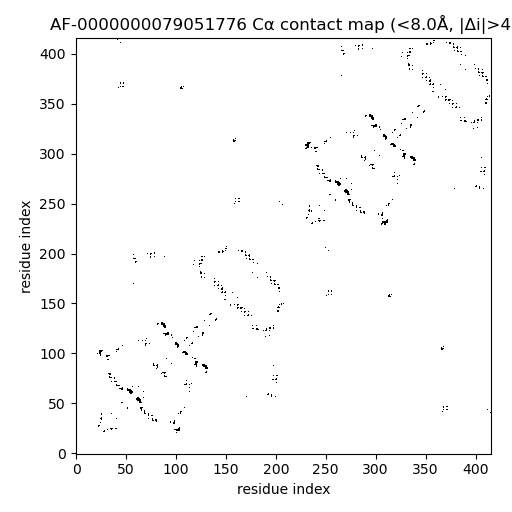 1
ATOM 2129 C CA . CYS B 1 67 ? 7.332 -8.07 1.546 1 92.75 67 CYS B CA 1
ATOM 2130 C C . CYS B 1 67 ? 6.074 -8.266 0.704 1 92.75 67 CYS B C 1
ATOM 2132 O O . CYS B 1 67 ? 6.09 -9.008 -0.281 1 92.75 67 CYS B O 1
ATOM 2134 N N . ARG B 1 68 ? 5.07 -7.637 1.057 1 88.69 68 ARG B N 1
ATOM 2135 C CA . ARG B 1 68 ? 3.859 -7.699 0.247 1 88.69 68 ARG B CA 1
ATOM 2136 C C . ARG B 1 68 ? 4.133 -7.242 -1.183 1 88.69 68 ARG B C 1
ATOM 2138 O O . ARG B 1 68 ? 3.695 -7.887 -2.139 1 88.69 68 ARG B O 1
ATOM 2145 N N . ASN B 1 69 ? 4.844 -6.105 -1.322 1 88 69 ASN B N 1
ATOM 2146 C CA . ASN B 1 69 ? 5.137 -5.594 -2.656 1 88 69 ASN B CA 1
ATOM 2147 C C . ASN B 1 69 ? 6.043 -6.547 -3.434 1 88 69 ASN B C 1
ATOM 2149 O O . ASN B 1 69 ? 5.926 -6.66 -4.656 1 88 69 ASN B O 1
ATOM 2153 N N . VAL B 1 70 ? 6.895 -7.195 -2.715 1 92.06 70 VAL B N 1
ATOM 2154 C CA . VAL B 1 70 ? 7.789 -8.164 -3.34 1 92.06 70 VAL B CA 1
ATOM 2155 C C . VAL B 1 70 ? 6.973 -9.32 -3.92 1 92.06 70 VAL B C 1
ATOM 2157 O O . VAL B 1 70 ? 7.129 -9.664 -5.094 1 92.06 70 VAL B O 1
ATOM 2160 N N . LEU B 1 71 ? 6.102 -9.82 -3.111 1 91.75 71 LEU B N 1
ATOM 2161 C CA . LEU B 1 71 ? 5.262 -10.93 -3.543 1 91.75 71 LEU B CA 1
ATOM 2162 C C . LEU B 1 71 ? 4.426 -10.539 -4.762 1 91.75 71 LEU B C 1
ATOM 2164 O O . LEU B 1 71 ? 4.312 -11.32 -5.711 1 91.75 71 LEU B O 1
ATOM 2168 N N . THR B 1 72 ? 3.902 -9.398 -4.734 1 87.75 72 THR B N 1
ATOM 2169 C CA . THR B 1 72 ? 3.092 -8.898 -5.84 1 87.75 72 THR B CA 1
ATOM 2170 C C . THR B 1 72 ? 3.924 -8.797 -7.117 1 87.75 72 THR B C 1
ATOM 2172 O O . THR B 1 72 ? 3.488 -9.234 -8.18 1 87.75 72 THR B O 1
ATOM 2175 N N . THR B 1 73 ? 5.066 -8.219 -6.992 1 90.62 73 THR B N 1
ATOM 2176 C CA . THR B 1 73 ? 5.941 -8.039 -8.148 1 90.62 73 THR B CA 1
ATOM 2177 C C . THR B 1 73 ? 6.359 -9.383 -8.727 1 90.62 73 THR B C 1
ATOM 2179 O O . THR B 1 73 ? 6.297 -9.594 -9.945 1 90.62 73 THR B O 1
ATOM 2182 N N . LEU B 1 74 ? 6.746 -10.281 -7.848 1 92.56 74 LEU B N 1
ATOM 2183 C CA . LEU B 1 74 ? 7.195 -11.602 -8.289 1 92.56 74 LEU B CA 1
ATOM 2184 C C . LEU B 1 74 ? 6.051 -12.367 -8.938 1 92.56 74 LEU B C 1
ATOM 2186 O O . LEU B 1 74 ? 6.234 -12.984 -9.992 1 92.56 74 LEU B O 1
ATOM 2190 N N . SER B 1 75 ? 4.926 -12.344 -8.344 1 90.75 75 SER B N 1
ATOM 2191 C CA . SER B 1 75 ? 3.779 -13.078 -8.867 1 90.75 75 SER B CA 1
ATOM 2192 C C . SER B 1 75 ? 3.355 -12.531 -10.227 1 90.75 75 SER B C 1
ATOM 2194 O O . SER B 1 75 ? 2.988 -13.289 -11.125 1 90.75 75 SER B O 1
ATOM 2196 N N . ARG B 1 76 ? 3.443 -11.258 -10.375 1 88.5 76 ARG B N 1
ATOM 2197 C CA . ARG B 1 76 ? 3.096 -10.648 -11.656 1 88.5 76 ARG B CA 1
ATOM 2198 C C . ARG B 1 76 ? 4.082 -11.062 -12.742 1 88.5 76 ARG B C 1
ATOM 2200 O O . ARG B 1 76 ? 3.682 -11.359 -13.875 1 88.5 76 ARG B O 1
ATOM 2207 N N . ALA B 1 77 ? 5.281 -11.016 -12.391 1 91.88 77 ALA B N 1
ATOM 2208 C CA . ALA B 1 77 ? 6.301 -11.414 -13.359 1 91.88 77 ALA B CA 1
ATOM 2209 C C . ALA B 1 77 ? 6.109 -12.859 -13.789 1 91.88 77 ALA B C 1
ATOM 2211 O O . ALA B 1 77 ? 6.234 -13.18 -14.977 1 91.88 77 ALA B O 1
ATOM 2212 N N . LEU B 1 78 ? 5.801 -13.727 -12.844 1 93.19 78 LEU B N 1
ATOM 2213 C CA . LEU B 1 78 ? 5.535 -15.133 -13.156 1 93.19 78 LEU B CA 1
ATOM 2214 C C . LEU B 1 78 ? 4.309 -15.266 -14.047 1 93.19 78 LEU B C 1
ATOM 2216 O O . LEU B 1 78 ? 4.312 -16.047 -15 1 93.19 78 LEU B O 1
ATOM 2220 N N . ALA B 1 79 ? 3.309 -14.516 -13.766 1 88.69 79 ALA B N 1
ATOM 2221 C CA . ALA B 1 79 ? 2.092 -14.547 -14.57 1 88.69 79 ALA B CA 1
ATOM 2222 C C . ALA B 1 79 ? 2.369 -14.102 -16 1 88.69 79 ALA B C 1
ATOM 2224 O O . ALA B 1 79 ? 1.915 -14.742 -16.953 1 88.69 79 ALA B O 1
ATOM 2225 N N . ILE B 1 80 ? 3.07 -13.031 -16.109 1 89.19 80 ILE B N 1
ATOM 2226 C CA . ILE B 1 80 ? 3.408 -12.523 -17.438 1 89.19 80 ILE B CA 1
ATOM 2227 C C . ILE B 1 80 ? 4.207 -13.57 -18.203 1 89.19 80 ILE B C 1
ATOM 2229 O O . ILE B 1 80 ? 3.959 -13.812 -19.391 1 89.19 80 ILE B O 1
ATOM 2233 N N . HIS B 1 81 ? 5.121 -14.18 -17.531 1 91.88 81 HIS B N 1
ATOM 2234 C CA . HIS B 1 81 ? 5.918 -15.234 -18.156 1 91.88 81 HIS B CA 1
ATOM 2235 C C . HIS B 1 81 ? 5.035 -16.375 -18.641 1 91.88 81 HIS B C 1
ATOM 2237 O O . HIS B 1 81 ? 5.184 -16.859 -19.766 1 91.88 81 HIS B O 1
ATOM 2243 N N . ALA B 1 82 ? 4.172 -16.812 -17.797 1 91.56 82 ALA B N 1
ATOM 2244 C CA . ALA B 1 82 ? 3.27 -17.906 -18.125 1 91.56 82 ALA B CA 1
ATOM 2245 C C . ALA B 1 82 ? 2.408 -17.547 -19.344 1 91.56 82 ALA B C 1
ATOM 2247 O O . ALA B 1 82 ? 2.209 -18.375 -20.234 1 91.56 82 ALA B O 1
ATOM 2248 N N . PHE B 1 83 ? 1.973 -16.344 -19.375 1 88.5 83 PHE B N 1
ATOM 2249 C CA . PHE B 1 83 ? 1.121 -15.898 -20.469 1 88.5 83 PHE B CA 1
ATOM 2250 C C . PHE B 1 83 ? 1.91 -15.82 -21.781 1 88.5 83 PHE B C 1
ATOM 2252 O O . PHE B 1 83 ? 1.41 -16.203 -22.828 1 88.5 83 PHE B O 1
ATOM 2259 N N . THR B 1 84 ? 3.061 -15.328 -21.656 1 89.62 84 THR B N 1
ATOM 2260 C CA . THR B 1 84 ? 3.893 -15.148 -22.844 1 89.62 84 THR B CA 1
ATOM 2261 C C . THR B 1 84 ? 4.309 -16.5 -23.422 1 89.62 84 THR B C 1
ATOM 2263 O O . THR B 1 84 ? 4.32 -16.672 -24.641 1 89.62 84 THR B O 1
ATOM 2266 N N . THR B 1 85 ? 4.605 -17.422 -22.562 1 92.69 85 THR B N 1
ATOM 2267 C CA . THR B 1 85 ? 5.121 -18.703 -23.016 1 92.69 85 THR B CA 1
ATOM 2268 C C . THR B 1 85 ? 3.988 -19.719 -23.172 1 92.69 85 THR B C 1
ATOM 2270 O O . THR B 1 85 ? 4.18 -20.781 -23.766 1 92.69 85 THR B O 1
ATOM 2273 N N . GLN B 1 86 ? 2.83 -19.359 -22.672 1 89.88 86 GLN B N 1
ATOM 2274 C CA . GLN B 1 86 ? 1.715 -20.297 -22.625 1 89.88 86 GLN B CA 1
ATOM 2275 C C . GLN B 1 86 ? 2.131 -21.609 -21.969 1 89.88 86 GLN B C 1
ATOM 2277 O O . GLN B 1 86 ? 1.817 -22.688 -22.484 1 89.88 86 GLN B O 1
ATOM 2282 N N . GLY B 1 87 ? 2.953 -21.516 -20.922 1 92.19 87 GLY B N 1
ATOM 2283 C CA . GLY B 1 87 ? 3.535 -22.688 -20.266 1 92.19 87 GLY B CA 1
ATOM 2284 C C . GLY B 1 87 ? 3.385 -22.656 -18.75 1 92.19 87 GLY B C 1
ATOM 2285 O O . GLY B 1 87 ? 2.346 -22.25 -18.234 1 92.19 87 GLY B O 1
ATOM 2286 N N . GLY B 1 88 ? 4.41 -23.219 -18.094 1 93.56 88 GLY B N 1
ATOM 2287 C CA . GLY B 1 88 ? 4.41 -23.281 -16.641 1 93.56 88 GLY B CA 1
ATOM 2288 C C . GLY B 1 88 ? 4.41 -21.906 -15.984 1 93.56 88 GLY B C 1
ATOM 2289 O O . GLY B 1 88 ? 5.043 -20.984 -16.484 1 93.56 88 GLY B O 1
ATOM 2290 N N . VAL B 1 89 ? 3.672 -21.875 -14.906 1 93.31 89 VAL B N 1
ATOM 2291 C CA . VAL B 1 89 ? 3.59 -20.625 -14.156 1 93.31 89 VAL B CA 1
ATOM 2292 C C . VAL B 1 89 ? 4.938 -20.328 -13.5 1 93.31 89 VAL B C 1
ATOM 2294 O O . VAL B 1 89 ? 5.402 -19.188 -13.516 1 93.31 89 VAL B O 1
ATOM 2297 N N . PHE B 1 90 ? 5.523 -21.328 -13.039 1 96.12 90 PHE B N 1
ATOM 2298 C CA . PHE B 1 90 ? 6.789 -21.172 -12.328 1 96.12 90 PHE B CA 1
ATOM 2299 C C . PHE B 1 90 ? 7.965 -21.516 -13.234 1 96.12 90 PHE B C 1
ATOM 2301 O O . PHE B 1 90 ? 7.867 -22.406 -14.078 1 96.12 90 PHE B O 1
ATOM 2308 N N . VAL B 1 91 ? 9.055 -20.844 -13.039 1 96.75 91 VAL B N 1
ATOM 2309 C CA . VAL B 1 91 ? 10.281 -21.094 -13.789 1 96.75 91 VAL B CA 1
ATOM 2310 C C . VAL B 1 91 ? 11.18 -22.062 -13.008 1 96.75 91 VAL B C 1
ATOM 2312 O O . VAL B 1 91 ? 10.891 -22.391 -11.859 1 96.75 91 VAL B O 1
ATOM 2315 N N . SER B 1 92 ? 12.25 -22.5 -13.719 1 97.12 92 SER B N 1
ATOM 2316 C CA . SER B 1 92 ? 13.156 -23.438 -13.07 1 97.12 92 SER B CA 1
ATOM 2317 C C . SER B 1 92 ? 13.867 -22.781 -11.883 1 97.12 92 SER B C 1
ATOM 2319 O O . SER B 1 92 ? 13.898 -21.547 -11.773 1 97.12 92 SER B O 1
ATOM 2321 N N . ASP B 1 93 ? 14.398 -23.609 -10.984 1 96.81 93 ASP B N 1
ATOM 2322 C CA . ASP B 1 93 ? 15.156 -23.141 -9.828 1 96.81 93 ASP B CA 1
ATOM 2323 C C . ASP B 1 93 ? 16.328 -22.25 -10.258 1 96.81 93 ASP B C 1
ATOM 2325 O O . ASP B 1 93 ? 16.531 -21.172 -9.688 1 96.81 93 ASP B O 1
ATOM 2329 N N . VAL B 1 94 ? 17 -22.625 -11.273 1 95.56 94 VAL B N 1
ATOM 2330 C CA . VAL B 1 94 ? 18.156 -21.875 -11.781 1 95.56 94 VAL B CA 1
ATOM 2331 C C . VAL B 1 94 ? 17.688 -20.516 -12.305 1 95.56 94 VAL B C 1
ATOM 2333 O O . VAL B 1 94 ? 18.297 -19.484 -11.992 1 95.56 94 VAL B O 1
ATOM 2336 N N . GLU B 1 95 ? 16.641 -20.547 -13.078 1 95.69 95 GLU B N 1
ATOM 2337 C CA . GLU B 1 95 ? 16.109 -19.312 -13.625 1 95.69 95 GLU B CA 1
ATOM 2338 C C . GLU B 1 95 ? 15.578 -18.406 -12.516 1 95.69 95 GLU B C 1
ATOM 2340 O O . GLU B 1 95 ? 15.773 -17.188 -12.555 1 95.69 95 GLU B O 1
ATOM 2345 N N . TRP B 1 96 ? 14.891 -19 -11.523 1 96.44 96 TRP B N 1
ATOM 2346 C CA . TRP B 1 96 ? 14.367 -18.234 -10.398 1 96.44 96 TRP B CA 1
ATOM 2347 C C . TRP B 1 96 ? 15.492 -17.5 -9.664 1 96.44 96 TRP B C 1
ATOM 2349 O O . TRP B 1 96 ? 15.406 -16.297 -9.414 1 96.44 96 TRP B O 1
ATOM 2359 N N . ASN B 1 97 ? 16.562 -18.188 -9.406 1 94.81 97 ASN B N 1
ATOM 2360 C CA . ASN B 1 97 ? 17.688 -17.625 -8.672 1 94.81 97 ASN B CA 1
ATOM 2361 C C . ASN B 1 97 ? 18.375 -16.531 -9.461 1 94.81 97 ASN B C 1
ATOM 2363 O O . ASN B 1 97 ? 18.891 -15.562 -8.883 1 94.81 97 ASN B O 1
ATOM 2367 N N . SER B 1 98 ? 18.328 -16.672 -10.75 1 94.06 98 SER B N 1
ATOM 2368 C CA . SER B 1 98 ? 18.969 -15.664 -11.594 1 94.06 98 SER B CA 1
ATOM 2369 C C . SER B 1 98 ? 18.141 -14.391 -11.656 1 94.06 98 SER B C 1
ATOM 2371 O O . SER B 1 98 ? 18.641 -13.328 -12.031 1 94.06 98 SER B O 1
ATOM 2373 N N . CYS B 1 99 ? 16.859 -14.445 -11.242 1 95.69 99 CYS B N 1
ATOM 2374 C CA . CYS B 1 99 ? 15.945 -13.32 -11.461 1 95.69 99 CYS B CA 1
ATOM 2375 C C . CYS B 1 99 ? 15.594 -12.641 -10.141 1 95.69 99 CYS B C 1
ATOM 2377 O O . CYS B 1 99 ? 15.047 -11.539 -10.133 1 95.69 99 CYS B O 1
ATOM 2379 N N . THR B 1 100 ? 15.914 -13.219 -9.055 1 95.62 100 THR B N 1
ATOM 2380 C CA . THR B 1 100 ? 15.242 -12.766 -7.84 1 95.62 100 THR B CA 1
ATOM 2381 C C . THR B 1 100 ? 16.25 -12.234 -6.828 1 95.62 100 THR B C 1
ATOM 2383 O O . THR B 1 100 ? 16.078 -12.414 -5.621 1 95.62 100 THR B O 1
ATOM 2386 N N . GLY B 1 101 ? 17.359 -11.664 -7.316 1 93.38 101 GLY B N 1
ATOM 2387 C CA . GLY B 1 101 ? 18.266 -10.93 -6.453 1 93.38 101 GLY B CA 1
ATOM 2388 C C . GLY B 1 101 ? 17.688 -9.625 -5.934 1 93.38 101 GLY B C 1
ATOM 2389 O O . GLY B 1 101 ? 16.484 -9.391 -6.066 1 93.38 101 GLY B O 1
ATOM 2390 N N . PRO B 1 102 ? 18.547 -8.828 -5.285 1 94.5 102 PRO B N 1
ATOM 2391 C CA . PRO B 1 102 ? 18.062 -7.555 -4.742 1 94.5 102 PRO B CA 1
ATOM 2392 C C . PRO B 1 102 ? 17.484 -6.637 -5.816 1 94.5 102 PRO B C 1
ATOM 2394 O O . PRO B 1 102 ? 18 -6.578 -6.934 1 94.5 102 PRO B O 1
ATOM 2397 N N . PHE B 1 103 ? 16.391 -5.945 -5.434 1 92.5 103 PHE B N 1
ATOM 2398 C CA . PHE B 1 103 ? 15.773 -4.996 -6.359 1 92.5 103 PHE B CA 1
ATOM 2399 C C . PHE B 1 103 ? 16.641 -3.744 -6.492 1 92.5 103 PHE B C 1
ATOM 2401 O O . PHE B 1 103 ? 17.141 -3.221 -5.496 1 92.5 103 PHE B O 1
ATOM 2408 N N . VAL B 1 104 ? 16.641 -3.271 -7.656 1 87.06 104 VAL B N 1
ATOM 2409 C CA . VAL B 1 104 ? 17.484 -2.121 -7.949 1 87.06 104 VAL B CA 1
ATOM 2410 C C . VAL B 1 104 ? 16.969 -0.891 -7.211 1 87.06 104 VAL B C 1
ATOM 2412 O O . VAL B 1 104 ? 17.75 -0.085 -6.703 1 87.06 104 VAL B O 1
ATOM 2415 N N . ARG B 1 105 ? 15.703 -0.774 -7.117 1 87.12 105 ARG B N 1
ATOM 2416 C CA . ARG B 1 105 ? 15.094 0.419 -6.539 1 87.12 105 ARG B CA 1
ATOM 2417 C C . ARG B 1 105 ? 15.141 0.372 -5.016 1 87.12 105 ARG B C 1
ATOM 2419 O O . ARG B 1 105 ? 14.898 1.382 -4.352 1 87.12 105 ARG B O 1
ATOM 2426 N N . GLN B 1 106 ? 15.453 -0.762 -4.547 1 90.12 106 GLN B N 1
ATOM 2427 C CA . GLN B 1 106 ? 15.609 -0.966 -3.109 1 90.12 106 GLN B CA 1
ATOM 2428 C C . GLN B 1 106 ? 16.422 -2.219 -2.814 1 90.12 106 GLN B C 1
ATOM 2430 O O . GLN B 1 106 ? 15.867 -3.277 -2.518 1 90.12 106 GLN B O 1
ATOM 2435 N N . ASN B 1 107 ? 17.672 -2.066 -2.697 1 91.31 107 ASN B N 1
ATOM 2436 C CA . ASN B 1 107 ? 18.625 -3.172 -2.768 1 91.31 107 ASN B CA 1
ATOM 2437 C C . ASN B 1 107 ? 18.641 -3.984 -1.475 1 91.31 107 ASN B C 1
ATOM 2439 O O . ASN B 1 107 ? 19.234 -5.062 -1.419 1 91.31 107 ASN B O 1
ATOM 2443 N N . SER B 1 108 ? 17.969 -3.555 -0.489 1 91.31 108 SER B N 1
ATOM 2444 C CA . SER B 1 108 ? 17.891 -4.281 0.773 1 91.31 108 SER B CA 1
ATOM 2445 C C . SER B 1 108 ? 16.828 -5.367 0.717 1 91.31 108 SER B C 1
ATOM 2447 O O . SER B 1 108 ? 16.703 -6.172 1.643 1 91.31 108 SER B O 1
ATOM 2449 N N . VAL B 1 109 ? 16.109 -5.379 -0.387 1 93.56 109 VAL B N 1
ATOM 2450 C CA . VAL B 1 109 ? 14.961 -6.266 -0.465 1 93.56 109 VAL B CA 1
ATOM 2451 C C . VAL B 1 109 ? 15.117 -7.223 -1.646 1 93.56 109 VAL B C 1
ATOM 2453 O O . VAL B 1 109 ? 15.586 -6.824 -2.717 1 93.56 109 VAL B O 1
ATOM 2456 N N . SER B 1 110 ? 14.781 -8.5 -1.424 1 94.75 110 SER B N 1
ATOM 2457 C CA . SER B 1 110 ? 14.828 -9.539 -2.449 1 94.75 110 SER B CA 1
ATOM 2458 C C . SER B 1 110 ? 13.828 -10.656 -2.15 1 94.75 110 SER B C 1
ATOM 2460 O O . SER B 1 110 ? 13.18 -10.656 -1.101 1 94.75 110 SER B O 1
ATOM 2462 N N . ALA B 1 111 ? 13.711 -11.562 -3.119 1 95.25 111 ALA B N 1
ATOM 2463 C CA . ALA B 1 111 ? 12.891 -12.742 -2.861 1 95.25 111 ALA B CA 1
ATOM 2464 C C . ALA B 1 111 ? 13.398 -13.508 -1.646 1 95.25 111 ALA B C 1
ATOM 2466 O O . ALA B 1 111 ? 12.609 -13.961 -0.811 1 95.25 111 ALA B O 1
ATOM 2467 N N . ASP B 1 112 ? 14.648 -13.578 -1.478 1 94.44 112 ASP B N 1
ATOM 2468 C CA . ASP B 1 112 ? 15.266 -14.344 -0.398 1 94.44 112 ASP B CA 1
ATOM 2469 C C . ASP B 1 112 ? 15.008 -13.68 0.957 1 94.44 112 ASP B C 1
ATOM 2471 O O . ASP B 1 112 ? 14.57 -14.344 1.9 1 94.44 112 ASP B O 1
ATOM 2475 N N . THR B 1 113 ? 15.203 -12.391 1.043 1 94.06 113 THR B N 1
ATOM 2476 C CA . THR B 1 113 ? 15.016 -11.688 2.309 1 94.06 113 THR B CA 1
ATOM 2477 C C . THR B 1 113 ? 13.547 -11.734 2.736 1 94.06 113 THR B C 1
ATOM 2479 O O . THR B 1 113 ? 13.234 -11.539 3.912 1 94.06 113 THR B O 1
ATOM 2482 N N . CYS B 1 114 ? 12.648 -12.039 1.798 1 93.62 114 CYS B N 1
ATOM 2483 C CA . CYS B 1 114 ? 11.227 -12.062 2.096 1 93.62 114 CYS B CA 1
ATOM 2484 C C . CYS B 1 114 ? 10.719 -13.5 2.213 1 93.62 114 CYS B C 1
ATOM 2486 O O . CYS B 1 114 ? 9.523 -13.727 2.408 1 93.62 114 CYS B O 1
ATOM 2488 N N . GLY B 1 115 ? 11.562 -14.43 2.027 1 92.38 115 GLY B N 1
ATOM 2489 C CA . GLY B 1 115 ? 11.188 -15.828 2.197 1 92.38 115 GLY B CA 1
ATOM 2490 C C . GLY B 1 115 ? 10.461 -16.406 0.996 1 92.38 115 GLY B C 1
ATOM 2491 O O . GLY B 1 115 ? 9.664 -17.328 1.131 1 92.38 115 GLY B O 1
ATOM 2492 N N . PHE B 1 116 ? 10.75 -15.875 -0.21 1 93.69 116 PHE B N 1
ATOM 2493 C CA . PHE B 1 116 ? 10.055 -16.344 -1.406 1 93.69 116 PHE B CA 1
ATOM 2494 C C . PHE B 1 116 ? 11 -17.125 -2.307 1 93.69 116 PHE B C 1
ATOM 2496 O O . PHE B 1 116 ? 10.852 -17.125 -3.529 1 93.69 116 PHE B O 1
ATOM 2503 N N . ASP B 1 117 ? 11.891 -17.812 -1.694 1 91.19 117 ASP B N 1
ATOM 2504 C CA . ASP B 1 117 ? 12.898 -18.562 -2.43 1 91.19 117 ASP B CA 1
ATOM 2505 C C . ASP B 1 117 ? 12.312 -19.844 -3 1 91.19 117 ASP B C 1
ATOM 2507 O O . ASP B 1 117 ? 12.93 -20.5 -3.854 1 91.19 117 ASP B O 1
ATOM 2511 N N . GLY B 1 118 ? 11.141 -20.141 -2.623 1 91.06 118 GLY B N 1
ATOM 2512 C CA . GLY B 1 118 ? 10.586 -21.422 -3.033 1 91.06 118 GLY B CA 1
ATOM 2513 C C . GLY B 1 118 ? 9.555 -21.297 -4.141 1 91.06 118 GLY B C 1
ATOM 2514 O O . GLY B 1 118 ? 8.852 -22.266 -4.449 1 91.06 118 GLY B O 1
ATOM 2515 N N . LEU B 1 119 ? 9.531 -20.156 -4.859 1 93.44 119 LEU B N 1
ATOM 2516 C CA . LEU B 1 119 ? 8.523 -19.953 -5.891 1 93.44 119 LEU B CA 1
ATOM 2517 C C . LEU B 1 119 ? 9.055 -20.344 -7.262 1 93.44 119 LEU B C 1
ATOM 2519 O O . LEU B 1 119 ? 9.07 -19.531 -8.188 1 93.44 119 LEU B O 1
ATOM 2523 N N . TYR B 1 120 ? 9.43 -21.594 -7.332 1 95.56 120 TYR B N 1
ATOM 2524 C CA . TYR B 1 120 ? 9.961 -22.109 -8.586 1 95.56 120 TYR B CA 1
ATOM 2525 C C . TYR B 1 120 ? 9.414 -23.5 -8.891 1 95.56 120 TYR B C 1
ATOM 2527 O O . TYR B 1 120 ? 8.875 -24.172 -8.008 1 95.56 120 TYR B O 1
ATOM 2535 N N . TYR B 1 121 ? 9.547 -23.844 -10.117 1 96.31 121 TYR B N 1
ATOM 2536 C CA . TYR B 1 121 ? 9.086 -25.156 -10.586 1 96.31 121 TYR B CA 1
ATOM 2537 C C . TYR B 1 121 ? 9.812 -26.281 -9.859 1 96.31 121 TYR B C 1
ATOM 2539 O O . TYR B 1 121 ? 11.047 -26.281 -9.781 1 96.31 121 TYR B O 1
ATOM 2547 N N . GLY B 1 122 ? 9.062 -27.25 -9.273 1 95 122 GLY B N 1
ATOM 2548 C CA . GLY B 1 122 ? 9.648 -28.391 -8.594 1 95 122 GLY B CA 1
ATOM 2549 C C . GLY B 1 122 ? 9.688 -28.234 -7.09 1 95 122 GLY B C 1
ATOM 2550 O O . GLY B 1 122 ? 9.969 -29.203 -6.367 1 95 122 GLY B O 1
ATOM 2551 N N . SER B 1 123 ? 9.352 -27.062 -6.566 1 94.44 123 SER B N 1
ATOM 2552 C CA . SER B 1 123 ? 9.406 -26.812 -5.129 1 94.44 123 SER B CA 1
ATOM 2553 C C . SER B 1 123 ? 8.227 -27.438 -4.414 1 94.44 123 SER B C 1
ATOM 2555 O O . SER B 1 123 ? 8.273 -27.672 -3.201 1 94.44 123 SER B O 1
ATOM 2557 N N . SER B 1 124 ? 7.164 -27.641 -5.09 1 92.69 124 SER B N 1
ATOM 2558 C CA . SER B 1 124 ? 5.938 -28.266 -4.598 1 92.69 124 SER B CA 1
ATOM 2559 C C . SER B 1 124 ? 5.141 -28.906 -5.734 1 92.69 124 SER B C 1
ATOM 2561 O O . SER B 1 124 ? 5.504 -28.766 -6.902 1 92.69 124 SER B O 1
ATOM 2563 N N . ASN B 1 125 ? 4.062 -29.578 -5.402 1 94.06 125 ASN B N 1
ATOM 2564 C CA . ASN B 1 125 ? 3.209 -30.141 -6.445 1 94.06 125 ASN B CA 1
ATOM 2565 C C . ASN B 1 125 ? 2.486 -29.031 -7.219 1 94.06 125 ASN B C 1
ATOM 2567 O O . ASN B 1 125 ? 2.375 -29.109 -8.445 1 94.06 125 ASN B O 1
ATOM 2571 N N . CYS B 1 126 ? 2.143 -28 -6.609 1 93.44 126 CYS B N 1
ATOM 2572 C CA . CYS B 1 126 ? 1.419 -26.891 -7.234 1 93.44 126 CYS B CA 1
ATOM 2573 C C . CYS B 1 126 ? 2.334 -26.094 -8.148 1 93.44 126 CYS B C 1
ATOM 2575 O O . CYS B 1 126 ? 1.861 -25.312 -8.984 1 93.44 126 CYS B O 1
ATOM 2577 N N . SER B 1 127 ? 3.604 -26.25 -7.902 1 94.5 127 SER B N 1
ATOM 2578 C CA . SER B 1 127 ? 4.527 -25.516 -8.758 1 94.5 127 SER B CA 1
ATOM 2579 C C . SER B 1 127 ? 4.52 -26.062 -10.18 1 94.5 127 SER B C 1
ATOM 2581 O O . SER B 1 127 ? 5.07 -25.438 -11.094 1 94.5 127 SER B O 1
ATOM 2583 N N . SER B 1 128 ? 3.83 -27.156 -10.43 1 94.19 128 SER B N 1
ATOM 2584 C CA . SER B 1 128 ? 3.768 -27.781 -11.742 1 94.19 128 SER B CA 1
ATOM 2585 C C . SER B 1 128 ? 2.594 -27.25 -12.555 1 94.19 128 SER B C 1
ATOM 2587 O O . SER B 1 128 ? 2.379 -27.672 -13.695 1 94.19 128 SER B O 1
ATOM 2589 N N . VAL B 1 129 ? 1.912 -26.359 -11.977 1 93.38 129 VAL B N 1
ATOM 2590 C CA . VAL B 1 129 ? 0.753 -25.797 -12.664 1 93.38 129 VAL B CA 1
ATOM 2591 C C . VAL B 1 129 ? 1.181 -25.203 -14.008 1 93.38 129 VAL B C 1
ATOM 2593 O O . VAL B 1 129 ? 2.203 -24.531 -14.102 1 93.38 129 VAL B O 1
ATOM 2596 N N . ASN B 1 130 ? 0.381 -25.516 -14.953 1 93.44 130 ASN B N 1
ATOM 2597 C CA . ASN B 1 130 ? 0.585 -25.047 -16.328 1 93.44 130 ASN B CA 1
ATOM 2598 C C . ASN B 1 130 ? -0.621 -24.266 -16.844 1 93.44 130 ASN B C 1
ATOM 2600 O O . ASN B 1 130 ? -1.751 -24.75 -16.781 1 93.44 130 ASN B O 1
ATOM 2604 N N . LEU B 1 131 ? -0.312 -23.109 -17.359 1 91.81 131 LEU B N 1
ATOM 2605 C CA . LEU B 1 131 ? -1.389 -22.234 -17.781 1 91.81 131 LEU B CA 1
ATOM 2606 C C . LEU B 1 131 ? -2.221 -22.875 -18.875 1 91.81 131 LEU B C 1
ATOM 2608 O O . LEU B 1 131 ? -3.451 -22.781 -18.875 1 91.81 131 LEU B O 1
ATOM 2612 N N . ALA B 1 132 ? -1.607 -23.516 -19.844 1 89.75 132 ALA B N 1
ATOM 2613 C CA . ALA B 1 132 ? -2.307 -24.156 -20.953 1 89.75 132 ALA B CA 1
ATOM 2614 C C . ALA B 1 132 ? -3.303 -25.203 -20.469 1 89.75 132 ALA B C 1
ATOM 2616 O O . ALA B 1 132 ? -4.348 -25.406 -21.078 1 89.75 132 ALA B O 1
ATOM 2617 N N . THR B 1 133 ? -3.029 -25.75 -19.297 1 90.25 133 THR B N 1
ATOM 2618 C CA . THR B 1 133 ? -3.869 -26.812 -18.75 1 90.25 133 THR B CA 1
ATOM 2619 C C . THR B 1 133 ? -5.047 -26.219 -17.984 1 90.25 133 THR B C 1
ATOM 2621 O O . THR B 1 133 ? -6.164 -26.734 -18.062 1 90.25 133 THR B O 1
ATOM 2624 N N . ILE B 1 134 ? -4.793 -25.141 -17.328 1 91.69 134 ILE B N 1
ATOM 2625 C CA . ILE B 1 134 ? -5.82 -24.688 -16.391 1 91.69 134 ILE B CA 1
ATOM 2626 C C . ILE B 1 134 ? -6.699 -23.641 -17.062 1 91.69 134 ILE B C 1
ATOM 2628 O O . ILE B 1 134 ? -7.777 -23.297 -16.562 1 91.69 134 ILE B O 1
ATOM 2632 N N . LYS B 1 135 ? -6.293 -23.141 -18.172 1 89.69 135 LYS B N 1
ATOM 2633 C CA . LYS B 1 135 ? -6.988 -22.016 -18.812 1 89.69 135 LYS B CA 1
ATOM 2634 C C . LYS B 1 135 ? -8.398 -22.422 -19.234 1 89.69 135 LYS B C 1
ATOM 2636 O O . LYS B 1 135 ? -9.258 -21.562 -19.469 1 89.69 135 LYS B O 1
ATOM 2641 N N . GLN B 1 136 ? -8.648 -23.719 -19.359 1 90.06 136 GLN B N 1
ATOM 2642 C CA . GLN B 1 136 ? -9.961 -24.188 -19.797 1 90.06 136 GLN B CA 1
ATOM 2643 C C . GLN B 1 136 ? -10.852 -24.484 -18.594 1 90.06 136 GLN B C 1
ATOM 2645 O O . GLN B 1 136 ? -12.062 -24.672 -18.734 1 90.06 136 GLN B O 1
ATOM 2650 N N . ASP B 1 137 ? -10.273 -24.453 -17.438 1 93.62 137 ASP B N 1
ATOM 2651 C CA . ASP B 1 137 ? -11.055 -24.734 -16.234 1 93.62 137 ASP B CA 1
ATOM 2652 C C . ASP B 1 137 ? -12.039 -23.609 -15.945 1 93.62 137 ASP B C 1
ATOM 2654 O O . ASP B 1 137 ? -11.734 -22.438 -16.156 1 93.62 137 ASP B O 1
ATOM 2658 N N . LYS B 1 138 ? -13.18 -24.016 -15.422 1 95.5 138 LYS B N 1
ATOM 2659 C CA . LYS B 1 138 ? -14.227 -23.062 -15.094 1 95.5 138 LYS B CA 1
ATOM 2660 C C . LYS B 1 138 ? -13.742 -22.062 -14.055 1 95.5 138 LYS B C 1
ATOM 2662 O O . LYS B 1 138 ? -14.039 -20.859 -14.141 1 95.5 138 LYS B O 1
ATOM 2667 N N . GLU B 1 139 ? -13.008 -22.547 -13.07 1 94.31 139 GLU B N 1
ATOM 2668 C CA . GLU B 1 139 ? -12.531 -21.703 -11.992 1 94.31 139 GLU B CA 1
ATOM 2669 C C . GLU B 1 139 ? -11.57 -20.625 -12.516 1 94.31 139 GLU B C 1
ATOM 2671 O O . GLU B 1 139 ? -11.602 -19.484 -12.055 1 94.31 139 GLU B O 1
ATOM 2676 N N . TYR B 1 140 ? -10.812 -21 -13.477 1 91.5 140 TYR B N 1
ATOM 2677 C CA . TYR B 1 140 ? -9.891 -20.047 -14.078 1 91.5 140 TYR B CA 1
ATOM 2678 C C . TYR B 1 140 ? -10.641 -18.969 -14.859 1 91.5 140 TYR B C 1
ATOM 2680 O O . TYR B 1 140 ? -10.375 -17.781 -14.695 1 91.5 140 TYR B O 1
ATOM 2688 N N . GLN B 1 141 ? -11.57 -19.391 -15.664 1 91.88 141 GLN B N 1
ATOM 2689 C CA . GLN B 1 141 ? -12.344 -18.469 -16.484 1 91.88 141 GLN B CA 1
ATOM 2690 C C . GLN B 1 141 ? -13.164 -17.516 -15.609 1 91.88 141 GLN B C 1
ATOM 2692 O O . GLN B 1 141 ? -13.289 -16.328 -15.922 1 91.88 141 GLN B O 1
ATOM 2697 N N . GLN B 1 142 ? -13.664 -17.984 -14.555 1 91.88 142 GLN B N 1
ATOM 2698 C CA . GLN B 1 142 ? -14.43 -17.141 -13.633 1 91.88 142 GLN B CA 1
ATOM 2699 C C . GLN B 1 142 ? -13.539 -16.094 -12.977 1 91.88 142 GLN B C 1
ATOM 2701 O O . GLN B 1 142 ? -13.938 -14.93 -12.844 1 91.88 142 GLN B O 1
ATOM 2706 N N . ALA B 1 143 ? -12.367 -16.547 -12.547 1 89.88 143 ALA B N 1
ATOM 2707 C CA . ALA B 1 143 ? -11.422 -15.602 -11.953 1 89.88 143 ALA B CA 1
ATOM 2708 C C . ALA B 1 143 ? -11.023 -14.523 -12.961 1 89.88 143 ALA B C 1
ATOM 2710 O O . ALA B 1 143 ? -11.008 -13.336 -12.633 1 89.88 143 ALA B O 1
ATOM 2711 N N . LEU B 1 144 ? -10.773 -14.922 -14.188 1 87.12 144 LEU B N 1
ATOM 2712 C CA . LEU B 1 144 ? -10.414 -13.984 -15.242 1 87.12 144 LEU B CA 1
ATOM 2713 C C . LEU B 1 144 ? -11.539 -12.977 -15.477 1 87.12 144 LEU B C 1
ATOM 2715 O O . LEU B 1 144 ? -11.297 -11.773 -15.539 1 87.12 144 LEU B O 1
ATOM 2719 N N . ASN B 1 145 ? -12.695 -13.406 -15.531 1 87.25 145 ASN B N 1
ATOM 2720 C CA . ASN B 1 145 ? -13.844 -12.555 -15.805 1 87.25 145 ASN B CA 1
ATOM 2721 C C . ASN B 1 145 ? -14.109 -11.594 -14.648 1 87.25 145 ASN B C 1
ATOM 2723 O O . ASN B 1 145 ? -14.336 -10.398 -14.875 1 87.25 145 ASN B O 1
ATOM 2727 N N . ASN B 1 146 ? -14.047 -12.109 -13.484 1 86.88 146 ASN B N 1
ATOM 2728 C CA . ASN B 1 146 ? -14.367 -11.305 -12.312 1 86.88 146 ASN B CA 1
ATOM 2729 C C . ASN B 1 146 ? -13.266 -10.289 -12.016 1 86.88 146 ASN B C 1
ATOM 2731 O O . ASN B 1 146 ? -13.547 -9.188 -11.539 1 86.88 146 ASN B O 1
ATOM 2735 N N . CYS B 1 147 ? -12.078 -10.625 -12.375 1 85.19 147 CYS B N 1
ATOM 2736 C CA . CYS B 1 147 ? -10.977 -9.734 -12.039 1 85.19 147 CYS B CA 1
ATOM 2737 C C . CYS B 1 147 ? -10.703 -8.75 -13.164 1 85.19 147 CYS B C 1
ATOM 2739 O O . CYS B 1 147 ? -10.07 -7.715 -12.953 1 85.19 147 CYS B O 1
ATOM 2741 N N . SER B 1 148 ? -11.102 -9.023 -14.352 1 79.19 148 SER B N 1
ATOM 2742 C CA . SER B 1 148 ? -10.93 -8.102 -15.469 1 79.19 148 SER B CA 1
ATOM 2743 C C . SER B 1 148 ? -11.875 -6.91 -15.352 1 79.19 148 SER B C 1
ATOM 2745 O O . SER B 1 148 ? -11.688 -5.891 -16.016 1 79.19 148 SER B O 1
ATOM 2747 N N . LEU B 1 149 ? -12.781 -7.016 -14.5 1 70.12 149 LEU B N 1
ATOM 2748 C CA . LEU B 1 149 ? -13.773 -5.961 -14.328 1 70.12 149 LEU B CA 1
ATOM 2749 C C . LEU B 1 149 ? -13.203 -4.801 -13.523 1 70.12 149 LEU B C 1
ATOM 2751 O O . LEU B 1 149 ? -13.773 -3.709 -13.5 1 70.12 149 LEU B O 1
ATOM 2755 N N . PHE B 1 150 ? -11.977 -5.078 -12.922 1 64.88 150 PHE B N 1
ATOM 2756 C CA . PHE B 1 150 ? -11.344 -4.035 -12.125 1 64.88 150 PHE B CA 1
ATOM 2757 C C . PHE B 1 150 ? -10.867 -2.891 -13.016 1 64.88 150 PHE B C 1
ATOM 2759 O O . PHE B 1 150 ? -10.234 -3.123 -14.047 1 64.88 150 PHE B O 1
ATOM 2766 N N . GLY B 1 151 ? -11.406 -1.742 -12.773 1 57.66 151 GLY B N 1
ATOM 2767 C CA . GLY B 1 151 ? -10.938 -0.576 -13.508 1 57.66 151 GLY B CA 1
ATOM 2768 C C . GLY B 1 151 ? -11.797 -0.24 -14.711 1 57.66 151 GLY B C 1
ATOM 2769 O O . GLY B 1 151 ? -11.586 0.787 -15.359 1 57.66 151 GLY B O 1
ATOM 2770 N N . ASN B 1 152 ? -12.508 -1.296 -15.039 1 56.97 152 ASN B N 1
ATOM 2771 C CA . ASN B 1 152 ? -13.406 -0.986 -16.156 1 56.97 152 ASN B CA 1
ATOM 2772 C C . ASN B 1 152 ? -14.469 0.027 -15.742 1 56.97 152 ASN B C 1
ATOM 2774 O O . ASN B 1 152 ? -15.352 -0.282 -14.938 1 56.97 152 ASN B O 1
ATOM 2778 N N . SER B 1 153 ? -14.18 1.129 -16.141 1 60.03 153 SER B N 1
ATOM 2779 C CA . SER B 1 153 ? -15.07 2.248 -15.852 1 60.03 153 SER B CA 1
ATOM 2780 C C . SER B 1 153 ? -16.5 1.947 -16.297 1 60.03 153 SER B C 1
ATOM 2782 O O . SER B 1 153 ? -17.453 2.555 -15.797 1 60.03 153 SER B O 1
ATOM 2784 N N . SER B 1 154 ? -16.594 1.034 -17.125 1 63.66 154 SER B N 1
ATOM 2785 C CA . SER B 1 154 ? -17.922 0.701 -17.625 1 63.66 154 SER B CA 1
ATOM 2786 C C . SER B 1 154 ? -18.594 -0.345 -16.734 1 63.66 154 SER B C 1
ATOM 2788 O O . SER B 1 154 ? -19.781 -0.641 -16.922 1 63.66 154 SER B O 1
ATOM 2790 N N . SER B 1 155 ? -17.859 -0.787 -15.875 1 71.94 155 SER B N 1
ATOM 2791 C CA . SER B 1 155 ? -18.453 -1.782 -14.984 1 71.94 155 SER B CA 1
ATOM 2792 C C . SER B 1 155 ? -19.438 -1.141 -14.008 1 71.94 155 SER B C 1
ATOM 2794 O O . SER B 1 155 ? -19.141 -0.099 -13.422 1 71.94 155 SER B O 1
ATOM 2796 N N . PRO B 1 156 ? -20.609 -1.729 -13.953 1 79.56 156 PRO B N 1
ATOM 2797 C CA . PRO B 1 156 ? -21.609 -1.195 -13.023 1 79.56 156 PRO B CA 1
ATOM 2798 C C . PRO B 1 156 ? -21.281 -1.503 -11.562 1 79.56 156 PRO B C 1
ATOM 2800 O O . PRO B 1 156 ? -21.953 -0.997 -10.656 1 79.56 156 PRO B O 1
ATOM 2803 N N . LEU B 1 157 ? -20.281 -2.25 -11.422 1 84.81 157 LEU B N 1
ATOM 2804 C CA . LEU B 1 157 ? -19.984 -2.656 -10.055 1 84.81 157 LEU B CA 1
ATOM 2805 C C . LEU B 1 157 ? -19.156 -1.594 -9.344 1 84.81 157 LEU B C 1
ATOM 2807 O O . LEU B 1 157 ? -18.266 -0.98 -9.945 1 84.81 157 LEU B O 1
ATOM 2811 N N . SER B 1 158 ? -19.547 -1.508 -8.094 1 87.38 158 SER B N 1
ATOM 2812 C CA . SER B 1 158 ? -18.672 -0.696 -7.25 1 87.38 158 SER B CA 1
ATOM 2813 C C . SER B 1 158 ? -17.297 -1.346 -7.078 1 87.38 158 SER B C 1
ATOM 2815 O O . SER B 1 158 ? -17.156 -2.551 -7.289 1 87.38 158 SER B O 1
ATOM 2817 N N . PHE B 1 159 ? -16.375 -0.608 -6.758 1 85.5 159 PHE B N 1
ATOM 2818 C CA . PHE B 1 159 ? -15.055 -1.147 -6.48 1 85.5 159 PHE B CA 1
ATOM 2819 C C . PHE B 1 159 ? -15.133 -2.299 -5.484 1 85.5 159 PHE B C 1
ATOM 2821 O O . PHE B 1 159 ? -14.516 -3.344 -5.684 1 85.5 159 PHE B O 1
ATOM 2828 N N . ASP B 1 160 ? -15.883 -2.068 -4.395 1 87.19 160 ASP B N 1
ATOM 2829 C CA . ASP B 1 160 ? -15.977 -3.086 -3.35 1 87.19 160 ASP B CA 1
ATOM 2830 C C . ASP B 1 160 ? -16.547 -4.391 -3.906 1 87.19 160 ASP B C 1
ATOM 2832 O O . ASP B 1 160 ? -16.047 -5.473 -3.598 1 87.19 160 ASP B O 1
ATOM 2836 N N . ASP B 1 161 ? -17.547 -4.234 -4.703 1 89 161 ASP B N 1
ATOM 2837 C CA . ASP B 1 161 ? -18.156 -5.426 -5.277 1 89 161 ASP B CA 1
ATOM 2838 C C . ASP B 1 161 ? -17.219 -6.133 -6.238 1 89 161 ASP B C 1
ATOM 2840 O O . ASP B 1 161 ? -17.062 -7.355 -6.188 1 89 161 ASP B O 1
ATOM 2844 N N . ALA B 1 162 ? -16.625 -5.328 -7.133 1 86.94 162 ALA B N 1
ATOM 2845 C CA . ALA B 1 162 ? -15.688 -5.906 -8.094 1 86.94 162 ALA B CA 1
ATOM 2846 C C . ALA B 1 162 ? -14.516 -6.582 -7.375 1 86.94 162 ALA B C 1
ATOM 2848 O O . ALA B 1 162 ? -14.109 -7.688 -7.746 1 86.94 162 ALA B O 1
ATOM 2849 N N . CYS B 1 163 ? -14.023 -5.949 -6.332 1 85.75 163 CYS B N 1
ATOM 2850 C CA . CYS B 1 163 ? -12.914 -6.5 -5.551 1 85.75 163 CYS B CA 1
ATOM 2851 C C . CYS B 1 163 ? -13.328 -7.793 -4.859 1 85.75 163 CYS B C 1
ATOM 2853 O O . CYS B 1 163 ? -12.586 -8.773 -4.867 1 85.75 163 CYS B O 1
ATOM 2855 N N . ASP B 1 164 ? -14.461 -7.812 -4.281 1 87.81 164 ASP B N 1
ATOM 2856 C CA . ASP B 1 164 ? -14.969 -8.992 -3.58 1 87.81 164 ASP B CA 1
ATOM 2857 C C . ASP B 1 164 ? -15.141 -10.164 -4.535 1 87.81 164 ASP B C 1
ATOM 2859 O O . ASP B 1 164 ? -14.75 -11.289 -4.223 1 87.81 164 ASP B O 1
ATOM 2863 N N . HIS B 1 165 ? -15.75 -9.82 -5.711 1 88.56 165 HIS B N 1
ATOM 2864 C CA . HIS B 1 165 ? -15.953 -10.867 -6.703 1 88.56 165 HIS B CA 1
ATOM 2865 C C . HIS B 1 165 ? -14.625 -11.438 -7.191 1 88.56 165 HIS B C 1
ATOM 2867 O O . HIS B 1 165 ? -14.484 -12.648 -7.34 1 88.56 165 HIS B O 1
ATOM 2873 N N . CYS B 1 166 ? -13.75 -10.609 -7.449 1 87.56 166 CYS B N 1
ATOM 2874 C CA . CYS B 1 166 ? -12.438 -11.039 -7.93 1 87.56 166 CYS B CA 1
ATOM 2875 C C . CYS B 1 166 ? -11.719 -11.859 -6.871 1 87.56 166 CYS B C 1
ATOM 2877 O O . CYS B 1 166 ? -11.266 -12.977 -7.145 1 87.56 166 CYS B O 1
ATOM 2879 N N . THR B 1 167 ? -11.664 -11.336 -5.652 1 85.88 167 THR B N 1
ATOM 2880 C CA . THR B 1 167 ? -10.977 -12.031 -4.57 1 85.88 167 THR B CA 1
ATOM 2881 C C . THR B 1 167 ? -11.602 -13.406 -4.324 1 85.88 167 THR B C 1
ATOM 2883 O O . THR B 1 167 ? -10.883 -14.391 -4.129 1 85.88 167 THR B O 1
ATOM 2886 N N . SER B 1 168 ? -12.906 -13.438 -4.328 1 88.19 168 SER B N 1
ATOM 2887 C CA . SER B 1 168 ? -13.602 -14.703 -4.121 1 88.19 168 SER B CA 1
ATOM 2888 C C . SER B 1 168 ? -13.266 -15.703 -5.219 1 88.19 168 SER B C 1
ATOM 2890 O O . SER B 1 168 ? -13.039 -16.891 -4.941 1 88.19 168 SER B O 1
ATOM 2892 N N . SER B 1 169 ? -13.273 -15.25 -6.426 1 90.56 169 SER B N 1
ATOM 2893 C CA . SER B 1 169 ? -12.977 -16.141 -7.539 1 90.56 169 SER B CA 1
ATOM 2894 C C . SER B 1 169 ? -11.531 -16.641 -7.484 1 90.56 169 SER B C 1
ATOM 2896 O O . SER B 1 169 ? -11.234 -17.766 -7.879 1 90.56 169 SER B O 1
ATOM 2898 N N . MET B 1 170 ? -10.633 -15.812 -7.023 1 87.94 170 MET B N 1
ATOM 2899 C CA . MET B 1 170 ? -9.242 -16.219 -6.867 1 87.94 170 MET B CA 1
ATOM 2900 C C . MET B 1 170 ? -9.102 -17.281 -5.785 1 87.94 170 MET B C 1
ATOM 2902 O O . MET B 1 170 ? -8.312 -18.219 -5.922 1 87.94 170 MET B O 1
ATOM 2906 N N . LYS B 1 171 ? -9.844 -17.094 -4.738 1 88.44 171 LYS B N 1
ATOM 2907 C CA . LYS B 1 171 ? -9.844 -18.094 -3.676 1 88.44 171 LYS B CA 1
ATOM 2908 C C . LYS B 1 171 ? -10.359 -19.438 -4.188 1 88.44 171 LYS B C 1
ATOM 2910 O O . LYS B 1 171 ? -9.812 -20.484 -3.854 1 88.44 171 LYS B O 1
ATOM 2915 N N . GLU B 1 172 ? -11.375 -19.344 -4.98 1 92 172 GLU B N 1
ATOM 2916 C CA . GLU B 1 172 ? -11.922 -20.562 -5.555 1 92 172 GLU B CA 1
ATOM 2917 C C . GLU B 1 172 ? -10.93 -21.234 -6.508 1 92 172 GLU B C 1
ATOM 2919 O O . GLU B 1 172 ? -10.82 -22.453 -6.539 1 92 172 GLU B O 1
ATOM 2924 N N . LEU B 1 173 ? -10.312 -20.422 -7.281 1 91.94 173 LEU B N 1
ATOM 2925 C CA . LEU B 1 173 ? -9.289 -20.969 -8.172 1 91.94 173 LEU B CA 1
ATOM 2926 C C . LEU B 1 173 ? -8.172 -21.625 -7.379 1 91.94 173 LEU B C 1
ATOM 2928 O O . LEU B 1 173 ? -7.719 -22.719 -7.727 1 91.94 173 LEU B O 1
ATOM 2932 N N . LYS B 1 174 ? -7.723 -21 -6.363 1 90.94 174 LYS B N 1
ATOM 2933 C CA . LYS B 1 174 ? -6.695 -21.578 -5.504 1 90.94 174 LYS B CA 1
ATOM 2934 C C . LYS B 1 174 ? -7.137 -22.938 -4.965 1 90.94 174 LYS B C 1
ATOM 2936 O O . LYS B 1 174 ? -6.367 -23.891 -4.984 1 90.94 174 LYS B O 1
ATOM 2941 N N . GLN B 1 175 ? -8.352 -22.953 -4.453 1 91.88 175 GLN B N 1
ATOM 2942 C CA . GLN B 1 175 ? -8.875 -24.203 -3.912 1 91.88 175 GLN B CA 1
ATOM 2943 C C . GLN B 1 175 ? -8.922 -25.297 -4.98 1 91.88 175 GLN B C 1
ATOM 2945 O O . GLN B 1 175 ? -8.602 -26.453 -4.711 1 91.88 175 GLN B O 1
ATOM 2950 N N . HIS B 1 176 ? -9.297 -24.875 -6.141 1 93.38 176 HIS B N 1
ATOM 2951 C CA . HIS B 1 176 ? -9.344 -25.812 -7.258 1 93.38 176 HIS B CA 1
ATOM 2952 C C . HIS B 1 176 ? -7.961 -26.391 -7.551 1 93.38 176 HIS B C 1
ATOM 2954 O O . HIS B 1 176 ? -7.816 -27.594 -7.738 1 93.38 176 HIS B O 1
ATOM 2960 N N . LEU B 1 177 ? -6.945 -25.562 -7.551 1 92.31 177 LEU B N 1
ATOM 2961 C CA . LEU B 1 177 ? -5.574 -26 -7.801 1 92.31 177 LEU B CA 1
ATOM 2962 C C . LEU B 1 177 ? -5.078 -26.891 -6.664 1 92.31 177 LEU B C 1
ATOM 2964 O O . LEU B 1 177 ? -4.406 -27.891 -6.902 1 92.31 177 LEU B O 1
ATOM 2968 N N . TRP B 1 178 ? -5.402 -26.469 -5.469 1 91.31 178 TRP B N 1
ATOM 2969 C CA . TRP B 1 178 ? -5.047 -27.281 -4.316 1 91.31 178 TRP B CA 1
ATOM 2970 C C . TRP B 1 178 ? -5.633 -28.688 -4.441 1 91.31 178 TRP B C 1
ATOM 2972 O O . TRP B 1 178 ? -4.938 -29.672 -4.211 1 91.31 178 TRP B O 1
ATOM 2982 N N . ASP B 1 179 ? -6.867 -28.766 -4.824 1 92.56 179 ASP B N 1
ATOM 2983 C CA . ASP B 1 179 ? -7.555 -30.047 -4.949 1 92.56 179 ASP B CA 1
ATOM 2984 C C . ASP B 1 179 ? -6.938 -30.906 -6.059 1 92.56 179 ASP B C 1
ATOM 2986 O O . ASP B 1 179 ? -6.879 -32.125 -5.949 1 92.56 179 ASP B O 1
ATOM 2990 N N . GLN B 1 180 ? -6.496 -30.234 -7.043 1 92.12 180 GLN B N 1
ATOM 2991 C CA . GLN B 1 180 ? -5.977 -30.938 -8.211 1 92.12 180 GLN B CA 1
ATOM 2992 C C . GLN B 1 180 ? -4.543 -31.406 -7.98 1 92.12 180 GLN B C 1
ATOM 2994 O O . GLN B 1 180 ? -4.16 -32.469 -8.43 1 92.12 180 GLN B O 1
ATOM 2999 N N . TYR B 1 181 ? -3.76 -30.547 -7.301 1 91.31 181 TYR B N 1
ATOM 3000 C CA . TYR B 1 181 ? -2.322 -30.812 -7.309 1 91.31 181 TYR B CA 1
ATOM 3001 C C . TYR B 1 181 ? -1.846 -31.297 -5.945 1 91.31 181 TYR B C 1
ATOM 3003 O O . TYR B 1 181 ? -0.791 -31.922 -5.84 1 91.31 181 TYR B O 1
ATOM 3011 N N . HIS B 1 182 ? -2.566 -30.922 -4.906 1 87.25 182 HIS B N 1
ATOM 3012 C CA . HIS B 1 182 ? -2.119 -31.312 -3.572 1 87.25 182 HIS B CA 1
ATOM 3013 C C . HIS B 1 182 ? -2.188 -32.812 -3.391 1 87.25 182 HIS B C 1
ATOM 3015 O O . HIS B 1 182 ? -3.186 -33.438 -3.75 1 87.25 182 HIS B O 1
ATOM 3021 N N . GLN B 1 183 ? -1.13 -33.312 -2.859 1 83.38 183 GLN B N 1
ATOM 3022 C CA . GLN B 1 183 ? -1.085 -34.75 -2.518 1 83.38 183 GLN B CA 1
ATOM 3023 C C . GLN B 1 183 ? -1.26 -34.969 -1.017 1 83.38 183 GLN B C 1
ATOM 3025 O O . GLN B 1 183 ? -0.625 -34.281 -0.211 1 83.38 183 GLN B O 1
ATOM 3030 N N . LYS B 1 184 ? -2.072 -35.75 -0.566 1 75.75 184 LYS B N 1
ATOM 3031 C CA . LYS B 1 184 ? -2.49 -36 0.813 1 75.75 184 LYS B CA 1
ATOM 3032 C C . LYS B 1 184 ? -1.285 -36.219 1.722 1 75.75 184 LYS B C 1
ATOM 3034 O O . LYS B 1 184 ? -1.263 -35.75 2.861 1 75.75 184 LYS B O 1
ATOM 3039 N N . ASN B 1 185 ? -0.241 -36.781 1.24 1 71.12 185 ASN B N 1
ATOM 3040 C CA . ASN B 1 185 ? 0.898 -37.094 2.1 1 71.12 185 ASN B CA 1
ATOM 3041 C C . ASN B 1 185 ? 2.037 -36.094 1.891 1 71.12 185 ASN B C 1
ATOM 3043 O O . ASN B 1 185 ? 3.178 -36.344 2.268 1 71.12 185 ASN B O 1
ATOM 3047 N N . ASP B 1 186 ? 1.584 -35 1.485 1 72.56 186 ASP B N 1
ATOM 3048 C CA . ASP B 1 186 ? 2.596 -34 1.24 1 72.56 186 ASP B CA 1
ATOM 3049 C C . ASP B 1 186 ? 2.732 -33.062 2.438 1 72.56 186 ASP B C 1
ATOM 3051 O O . ASP B 1 186 ? 1.768 -32.375 2.826 1 72.56 186 ASP B O 1
ATOM 3055 N N . ASP B 1 187 ? 3.809 -33.094 3.051 1 78.75 187 ASP B N 1
ATOM 3056 C CA . ASP B 1 187 ? 4.102 -32.312 4.234 1 78.75 187 ASP B CA 1
ATOM 3057 C C . ASP B 1 187 ? 4.754 -30.984 3.855 1 78.75 187 ASP B C 1
ATOM 3059 O O . ASP B 1 187 ? 5.352 -30.312 4.699 1 78.75 187 ASP B O 1
ATOM 3063 N N . ASN B 1 188 ? 4.633 -30.75 2.648 1 84.12 188 ASN B N 1
ATOM 3064 C CA . ASN B 1 188 ? 5.246 -29.5 2.219 1 84.12 188 ASN B CA 1
ATOM 3065 C C . ASN B 1 188 ? 4.473 -28.281 2.738 1 84.12 188 ASN B C 1
ATOM 3067 O O . ASN B 1 188 ? 3.338 -28.047 2.324 1 84.12 188 ASN B O 1
ATOM 3071 N N . LYS B 1 189 ? 5.059 -27.5 3.529 1 82.12 189 LYS B N 1
ATOM 3072 C CA . LYS B 1 189 ? 4.434 -26.391 4.234 1 82.12 189 LYS B CA 1
ATOM 3073 C C . LYS B 1 189 ? 4.152 -25.219 3.287 1 82.12 189 LYS B C 1
ATOM 3075 O O . LYS B 1 189 ? 3.348 -24.344 3.6 1 82.12 189 LYS B O 1
ATOM 3080 N N . THR B 1 190 ? 4.793 -25.297 2.139 1 85.62 190 THR B N 1
ATOM 3081 C CA . THR B 1 190 ? 4.641 -24.156 1.236 1 85.62 190 THR B CA 1
ATOM 3082 C C . THR B 1 190 ? 3.648 -24.484 0.124 1 85.62 190 THR B C 1
ATOM 3084 O O . THR B 1 190 ? 3.369 -23.641 -0.729 1 85.62 190 THR B O 1
ATOM 3087 N N . GLU B 1 191 ? 3.061 -25.641 0.121 1 89.5 191 GLU B N 1
ATOM 3088 C CA . GLU B 1 191 ? 2.176 -26.094 -0.95 1 89.5 191 GLU B CA 1
ATOM 3089 C C . GLU B 1 191 ? 0.979 -25.156 -1.104 1 89.5 191 GLU B C 1
ATOM 3091 O O . GLU B 1 191 ? 0.656 -24.734 -2.215 1 89.5 191 GLU B O 1
ATOM 3096 N N . ASN B 1 192 ? 0.408 -24.844 0.032 1 87.62 192 ASN B N 1
ATOM 3097 C CA . ASN B 1 192 ? -0.75 -23.969 0.005 1 87.62 192 ASN B CA 1
ATOM 3098 C C . ASN B 1 192 ? -0.396 -22.594 -0.57 1 87.62 192 ASN B C 1
ATOM 3100 O O . ASN B 1 192 ? -1.143 -22.047 -1.382 1 87.62 192 ASN B O 1
ATOM 3104 N N . SER B 1 193 ? 0.703 -22.062 -0.19 1 87.69 193 SER B N 1
ATOM 3105 C CA . SER B 1 193 ? 1.167 -20.75 -0.642 1 87.69 193 SER B CA 1
ATOM 3106 C C . SER B 1 193 ? 1.502 -20.766 -2.129 1 87.69 193 SER B C 1
ATOM 3108 O O . SER B 1 193 ? 1.186 -19.828 -2.852 1 87.69 193 SER B O 1
ATOM 3110 N N . ILE B 1 194 ? 2.025 -21.812 -2.574 1 90.38 194 ILE B N 1
ATOM 3111 C CA . ILE B 1 194 ? 2.426 -21.922 -3.973 1 90.38 194 ILE B CA 1
ATOM 3112 C C . ILE B 1 194 ? 1.188 -22.078 -4.855 1 90.38 194 ILE B C 1
ATOM 3114 O O . ILE B 1 194 ? 1.112 -21.484 -5.938 1 90.38 194 ILE B O 1
ATOM 3118 N N . CYS B 1 195 ? 0.174 -22.781 -4.352 1 89.81 195 CYS B N 1
ATOM 3119 C CA . CYS B 1 195 ? -1.096 -22.859 -5.07 1 89.81 195 CYS B CA 1
ATOM 3120 C C . CYS B 1 195 ? -1.743 -21.484 -5.168 1 89.81 195 CYS B C 1
ATOM 3122 O O . CYS B 1 195 ? -2.291 -21.125 -6.211 1 89.81 195 CYS B O 1
ATOM 3124 N N . GLY B 1 196 ? -1.567 -20.797 -4.078 1 85.94 196 GLY B N 1
ATOM 3125 C CA . GLY B 1 196 ? -2.086 -19.438 -4.047 1 85.94 196 GLY B CA 1
ATOM 3126 C C . GLY B 1 196 ? -1.377 -18.5 -5.012 1 85.94 196 GLY B C 1
ATOM 3127 O O . GLY B 1 196 ? -2.018 -17.688 -5.684 1 85.94 196 GLY B O 1
ATOM 3128 N N . CYS B 1 197 ? -0.145 -18.562 -5.055 1 80.31 197 CYS B N 1
ATOM 3129 C CA . CYS B 1 197 ? 0.638 -17.75 -5.977 1 80.31 197 CYS B CA 1
ATOM 3130 C C . CYS B 1 197 ? 0.248 -18.047 -7.422 1 80.31 197 CYS B C 1
ATOM 3132 O O . CYS B 1 197 ? 0.188 -17.125 -8.25 1 80.31 197 CYS B O 1
ATOM 3134 N N . SER B 1 198 ? -0.066 -19.188 -7.664 1 77.62 198 SER B N 1
ATOM 3135 C CA . SER B 1 198 ? -0.442 -19.609 -9.008 1 77.62 198 SER B CA 1
ATOM 3136 C C . SER B 1 198 ? -1.791 -19.031 -9.414 1 77.62 198 SER B C 1
ATOM 3138 O O . SER B 1 198 ? -2.051 -18.812 -10.602 1 77.62 198 SER B O 1
ATOM 3140 N N . SER B 1 199 ? -2.615 -18.734 -8.344 1 71.25 199 SER B N 1
ATOM 3141 C CA . SER B 1 199 ? -3.955 -18.219 -8.594 1 71.25 199 SER B CA 1
ATOM 3142 C C . SER B 1 199 ? -3.949 -16.688 -8.664 1 71.25 199 SER B C 1
ATOM 3144 O O . SER B 1 199 ? -4.84 -16.078 -9.266 1 71.25 199 SER B O 1
ATOM 3146 N N . SER B 1 200 ? -3.324 -15.977 -7.73 1 59.38 200 SER B N 1
ATOM 3147 C CA . SER B 1 200 ? -3.447 -14.555 -7.418 1 59.38 200 SER B CA 1
ATOM 3148 C C . SER B 1 200 ? -3.223 -13.695 -8.656 1 59.38 200 SER B C 1
ATOM 3150 O O . SER B 1 200 ? -3.713 -12.57 -8.734 1 59.38 200 SER B O 1
ATOM 3152 N N . TYR B 1 201 ? -1.989 -13.578 -9.305 1 53.25 201 TYR B N 1
ATOM 3153 C CA . TYR B 1 201 ? -1.738 -12.422 -10.156 1 53.25 201 TYR B CA 1
ATOM 3154 C C . TYR B 1 201 ? -2.9 -12.18 -11.117 1 53.25 201 TYR B C 1
ATOM 3156 O O . TYR B 1 201 ? -2.951 -11.156 -11.797 1 53.25 201 TYR B O 1
ATOM 3164 N N . PHE B 1 202 ? -3.855 -13.172 -11.219 1 43.25 202 PHE B N 1
ATOM 3165 C CA . PHE B 1 202 ? -4.797 -12.656 -12.211 1 43.25 202 PHE B CA 1
ATOM 3166 C C . PHE B 1 202 ? -5.676 -11.57 -11.609 1 43.25 202 PHE B C 1
ATOM 3168 O O . PHE B 1 202 ? -6.469 -10.945 -12.32 1 43.25 202 PHE B O 1
ATOM 3175 N N . GLY B 1 203 ? -5.598 -11.32 -10.344 1 38 203 GLY B N 1
ATOM 3176 C CA . GLY B 1 203 ? -6.688 -10.57 -9.75 1 38 203 GLY B CA 1
ATOM 3177 C C . GLY B 1 203 ? -6.391 -9.086 -9.617 1 38 203 GLY B C 1
ATOM 3178 O O . GLY B 1 203 ? -5.512 -8.562 -10.305 1 38 203 GLY B O 1
ATOM 3179 N N . CYS B 1 204 ? -6.684 -8.547 -8.18 1 41.66 204 CYS B N 1
ATOM 3180 C CA . CYS B 1 204 ? -7.25 -7.285 -7.711 1 41.66 204 CYS B CA 1
ATOM 3181 C C . CYS B 1 204 ? -6.223 -6.164 -7.797 1 41.66 204 CYS B C 1
ATOM 3183 O O . CYS B 1 204 ? -6.516 -5.02 -7.441 1 41.66 204 CYS B O 1
ATOM 3185 N N . SER B 1 205 ? -5.008 -6.484 -7.668 1 40.25 205 SER B N 1
ATOM 3186 C CA . SER B 1 205 ? -4.168 -5.309 -7.465 1 40.25 205 SER B CA 1
ATOM 3187 C C . SER B 1 205 ? -4.082 -4.465 -8.727 1 40.25 205 SER B C 1
ATOM 3189 O O . SER B 1 205 ? -3.094 -3.762 -8.945 1 40.25 205 SER B O 1
ATOM 3191 N N . ARG B 1 206 ? -4.723 -4.801 -9.758 1 34.66 206 ARG B N 1
ATOM 3192 C CA . ARG B 1 206 ? -4.449 -3.887 -10.867 1 34.66 206 ARG B CA 1
ATOM 3193 C C . ARG B 1 206 ? -4.695 -2.439 -10.453 1 34.66 206 ARG B C 1
ATOM 3195 O O . ARG B 1 206 ? -5.84 -1.984 -10.422 1 34.66 206 ARG B O 1
ATOM 3202 N N . GLU B 1 207 ? -4.066 -1.966 -9.516 1 33.94 207 GLU B N 1
ATOM 3203 C CA . GLU B 1 207 ? -4.023 -0.507 -9.461 1 33.94 207 GLU B CA 1
ATOM 3204 C C . GLU B 1 207 ? -3.754 0.089 -10.844 1 33.94 207 GLU B C 1
ATOM 3206 O O . GLU B 1 207 ? -2.662 -0.071 -11.391 1 33.94 207 GLU B O 1
ATOM 3211 N N . ASN B 1 208 ? -4.566 -0.156 -11.922 1 28.11 208 ASN B N 1
ATOM 3212 C CA . ASN B 1 208 ? -4.418 0.662 -13.125 1 28.11 208 ASN B CA 1
ATOM 3213 C C . ASN B 1 208 ? -4.285 2.143 -12.781 1 28.11 208 ASN B C 1
ATOM 3215 O O . ASN B 1 208 ? -5.02 2.656 -11.93 1 28.11 208 ASN B O 1
#

Nearest PDB structures (foldseek):
  2v7c-assembly2_B  TM=3.115E-01  e=2.917E+00  Homo sapiens
  1s9q-assembly1_B  TM=2.611E-01  e=5.905E+00  Mus musculus
  2v7c-assembly2_B  TM=3.115E-01  e=2.861E+00  Homo sapiens
  1s9q-assembly1_B  TM=2.611E-01  e=8.658E+00  Mus musculus

pLDDT: mean 78.42, std 20.37, range [26.89, 97.12]

Foldseek 3Di:
DPPPPPPPPPPPPPPPPPPPPLQALCRPDVQALFHCVVPHQDADPQVVDPDFAWDDDLVADTFGPRCVSVLLSVLLRLVVSLVVVQWFSFAALVNLVSRWAAHPVGRVDTCVVGVNSQLHQPSFQLSRDGNNVCVPPPLNVQLLVLFVCAPVPPDPDDLVRSQVSNSVSLNVQLVVSCVVRPDPPDPRSNHSVNSSSSRPNSHDPPPD/DDDPPPPPPPPPPPPPPPPPPLQALQNDDPQALFHCPVPHQDADPQVVDPDFAWDDDLVADTFGPRCVSVLLSVLLRLVVSLVVVQWFSFAALVNLSSNWAAHPVGRVDTCVVGVNSQLHQPSFQLSRDGNNVCVPPPLNVQLLVLAVCAPVPPDPDDLVRSQVSNSVSLNVQLVVSCVVRPDPPDPRSNHSVNSSSSRPNSHDPPPD